Protein AF-A0A815UE91-F1 (afdb_monomer_lite)

Foldseek 3Di:
DVPVVVVVVVVVVVVVVVVVQCVDPVSVVVVVVVVVVVVVVQCVDPVSVVVVVVVVVVVVVVQCVDPVSVVVVVVVVVVVVVVLCVDPVSVVVVVVVVVVVVVVQCVDPVSVVVVVVVVVVVVVVQCVDPVSVVVVVVVVVVVVVCVVVVLLPAQVSLVVVLVVDLLVFDPDDDPPDDDDDDDDDDDDDDDPDDPDPPDPPPPDDPPDPVVVVVVPPDPPDDDPPPDDDDDLQRDPCCLLVVCCVVNVSDDDDDDPPDDDDLVNVLVVQLRDLDCPCQFPVNNVSSVVSVLVVLLVVLVVVLVVVDDPPPDDDPVLVVDPVSVVVVVPPCSVVCSCCVPCPDPNVVVVVVVVVVVCCVPVNDDPDDDDDDDPQLQSLSLQQVLCCSPVVDRDDSVRSNPDDSVSSVVSCNGRVSSVVSSVVSSVVSVVVQCQRCNHPPPPDHDPDDD

Radius of gyration: 45.53 Å; chains: 1; bounding box: 117×67×139 Å

Structure (mmCIF, N/CA/C/O backbone):
data_AF-A0A815UE91-F1
#
_entry.id   AF-A0A815UE91-F1
#
loop_
_atom_site.group_PDB
_atom_site.id
_atom_site.type_symbol
_atom_site.label_atom_id
_atom_site.label_alt_id
_atom_site.label_comp_id
_atom_site.label_asym_id
_atom_site.label_entity_id
_atom_site.label_seq_id
_atom_site.pdbx_PDB_ins_code
_atom_site.Cartn_x
_atom_site.Cartn_y
_atom_site.Cartn_z
_atom_site.occupancy
_atom_site.B_iso_or_equiv
_atom_site.auth_seq_id
_atom_site.auth_comp_id
_atom_site.auth_asym_id
_atom_site.auth_atom_id
_atom_site.pdbx_PDB_model_num
ATOM 1 N N . ARG A 1 1 ? -73.009 -16.233 90.371 1.00 50.38 1 ARG A N 1
ATOM 2 C CA . ARG A 1 1 ? -73.544 -16.529 89.015 1.00 50.38 1 ARG A CA 1
ATOM 3 C C . ARG A 1 1 ? -74.659 -15.567 88.555 1.00 50.38 1 ARG A C 1
ATOM 5 O O . ARG A 1 1 ? -74.608 -15.202 87.396 1.00 50.38 1 ARG A O 1
ATOM 12 N N . ARG A 1 2 ? -75.548 -15.030 89.417 1.00 50.56 2 ARG A N 1
ATOM 13 C CA . ARG A 1 2 ? -76.619 -14.066 89.025 1.00 50.56 2 ARG A CA 1
ATOM 14 C C . ARG A 1 2 ? -76.188 -12.653 88.556 1.00 50.56 2 ARG A C 1
ATOM 16 O O . ARG A 1 2 ? -77.010 -11.933 88.013 1.00 50.56 2 ARG A O 1
ATOM 23 N N . ASN A 1 3 ? -74.929 -12.238 88.747 1.00 56.22 3 ASN A N 1
ATOM 24 C CA . ASN A 1 3 ? -74.485 -10.861 88.444 1.00 56.22 3 ASN A CA 1
ATOM 25 C C . ASN A 1 3 ? -73.978 -10.671 86.992 1.00 56.22 3 ASN A C 1
ATOM 27 O O . ASN A 1 3 ? -73.978 -9.562 86.470 1.00 56.22 3 ASN A O 1
ATOM 31 N N . ASN A 1 4 ? -73.573 -11.754 86.313 1.00 58.38 4 ASN A N 1
ATOM 32 C CA . ASN A 1 4 ? -73.130 -11.680 84.912 1.00 58.38 4 ASN A CA 1
ATOM 33 C C . ASN A 1 4 ? -74.310 -11.718 83.931 1.00 58.38 4 ASN A C 1
ATOM 35 O O . ASN A 1 4 ? -74.261 -11.038 82.911 1.00 58.38 4 ASN A O 1
ATOM 39 N N . GLU A 1 5 ? -75.383 -12.450 84.251 1.00 60.91 5 GLU A N 1
ATOM 40 C CA . GLU A 1 5 ? -76.631 -12.445 83.467 1.00 60.91 5 GLU A CA 1
ATOM 41 C C . GLU A 1 5 ? -77.310 -11.073 83.503 1.00 60.91 5 GLU A C 1
ATOM 43 O O . GLU A 1 5 ? -77.701 -10.556 82.466 1.00 60.91 5 GLU A O 1
ATOM 48 N N . PHE A 1 6 ? -77.348 -10.415 84.665 1.00 66.06 6 PHE A N 1
ATOM 49 C CA . PHE A 1 6 ? -77.904 -9.064 84.765 1.00 66.06 6 PHE A CA 1
ATOM 50 C C . PHE A 1 6 ? -77.100 -8.038 83.949 1.00 66.06 6 PHE A C 1
ATOM 52 O O . PHE A 1 6 ? -77.676 -7.279 83.176 1.00 66.06 6 PHE A O 1
ATOM 59 N N . LYS A 1 7 ? -75.760 -8.061 84.042 1.00 68.94 7 LYS A N 1
ATOM 60 C CA . LYS A 1 7 ? -74.888 -7.180 83.242 1.00 68.94 7 LYS A CA 1
ATOM 61 C C . LYS A 1 7 ? -74.985 -7.442 81.739 1.00 68.94 7 LYS A C 1
ATOM 63 O O . LYS A 1 7 ? -74.899 -6.508 80.949 1.00 68.94 7 LYS A O 1
ATOM 68 N N . THR A 1 8 ? -75.132 -8.700 81.327 1.00 72.69 8 THR A N 1
ATOM 69 C CA . THR A 1 8 ? -75.280 -9.039 79.903 1.00 72.69 8 THR A CA 1
ATOM 70 C C . THR A 1 8 ? -76.636 -8.601 79.362 1.00 72.69 8 THR A C 1
ATOM 72 O O . THR A 1 8 ? -76.688 -8.065 78.257 1.00 72.69 8 THR A O 1
ATOM 75 N N . GLU A 1 9 ? -77.704 -8.725 80.149 1.00 73.69 9 GLU A N 1
ATOM 76 C CA . GLU A 1 9 ? -79.038 -8.258 79.769 1.00 73.69 9 GLU A CA 1
ATOM 77 C C . GLU A 1 9 ? -79.142 -6.720 79.766 1.00 73.69 9 GLU A C 1
ATOM 79 O O . GLU A 1 9 ? -79.732 -6.139 78.856 1.00 73.69 9 GLU A O 1
ATOM 84 N N . GLU A 1 10 ? -78.489 -6.032 80.709 1.00 74.81 10 GLU A N 1
ATOM 85 C CA . GLU A 1 10 ? -78.373 -4.566 80.708 1.00 74.81 10 GLU A CA 1
ATOM 86 C C . GLU A 1 10 ? -77.575 -4.060 79.494 1.00 74.81 10 GLU A C 1
ATOM 88 O O . GLU A 1 10 ? -77.989 -3.112 78.823 1.00 74.81 10 GLU A O 1
ATOM 93 N N . ASN A 1 11 ? -76.468 -4.725 79.150 1.00 76.88 11 ASN A N 1
ATOM 94 C CA . ASN A 1 11 ? -75.682 -4.388 77.963 1.00 76.88 11 ASN A CA 1
ATOM 95 C C . ASN A 1 11 ? -76.465 -4.617 76.663 1.00 76.88 11 ASN A C 1
ATOM 97 O O . ASN A 1 11 ? -76.336 -3.815 75.738 1.00 76.88 11 ASN A O 1
ATOM 101 N N . LYS A 1 12 ? -77.303 -5.663 76.587 1.00 77.75 12 LYS A N 1
ATOM 102 C CA . LYS A 1 12 ? -78.211 -5.872 75.446 1.00 77.75 12 LYS A CA 1
ATOM 103 C C . LYS A 1 12 ? -79.235 -4.747 75.331 1.00 77.75 12 LYS A C 1
ATOM 105 O O . LYS A 1 12 ? -79.364 -4.180 74.252 1.00 77.75 12 LYS A O 1
ATOM 110 N N . ARG A 1 13 ? -79.885 -4.362 76.438 1.00 75.88 13 ARG A N 1
ATOM 111 C CA . ARG A 1 13 ? -80.844 -3.242 76.455 1.00 75.88 13 ARG A CA 1
ATOM 112 C C . ARG A 1 13 ? -80.195 -1.919 76.044 1.00 75.88 13 ARG A C 1
ATOM 114 O O . ARG A 1 13 ? -80.775 -1.176 75.261 1.00 75.88 13 ARG A O 1
ATOM 121 N N . ARG A 1 14 ? -78.967 -1.641 76.501 1.00 75.12 14 ARG A N 1
ATOM 122 C CA . ARG A 1 14 ? -78.193 -0.463 76.058 1.00 75.12 14 ARG A CA 1
ATOM 123 C C . ARG A 1 14 ? -77.819 -0.529 74.577 1.00 75.12 14 ARG A C 1
ATOM 125 O O . ARG A 1 14 ? -77.874 0.486 73.892 1.00 75.12 14 ARG A O 1
ATOM 132 N N . ALA A 1 15 ? -77.455 -1.705 74.066 1.00 74.88 15 ALA A N 1
ATOM 133 C CA . ALA A 1 15 ? -77.156 -1.887 72.649 1.00 74.88 15 ALA A CA 1
ATOM 134 C C . ALA A 1 15 ? -78.402 -1.722 71.759 1.00 74.88 15 ALA A C 1
ATOM 136 O O . ALA A 1 15 ? -78.286 -1.196 70.654 1.00 74.88 15 ALA A O 1
ATOM 137 N N . GLU A 1 16 ? -79.579 -2.144 72.229 1.00 77.44 16 GLU A N 1
ATOM 138 C CA . GLU A 1 16 ? -80.864 -1.925 71.551 1.00 77.44 16 GLU A CA 1
ATOM 139 C C . GLU A 1 16 ? -81.283 -0.452 71.575 1.00 77.44 16 GLU A C 1
ATOM 141 O O . GLU A 1 16 ? -81.640 0.080 70.528 1.00 77.44 16 GLU A O 1
ATOM 146 N N . ALA A 1 17 ? -81.133 0.241 72.708 1.00 74.12 17 ALA A N 1
ATOM 147 C CA . ALA A 1 17 ? -81.372 1.684 72.796 1.00 74.12 17 ALA A CA 1
ATOM 148 C C . ALA A 1 17 ? -80.470 2.476 71.827 1.00 74.12 17 ALA A C 1
ATOM 150 O O . ALA A 1 17 ? -80.961 3.276 71.037 1.00 74.12 17 ALA A O 1
ATOM 151 N N . LEU A 1 18 ? -79.170 2.160 71.781 1.00 75.00 18 LEU A N 1
ATOM 152 C CA . LEU A 1 18 ? -78.222 2.771 70.839 1.00 75.00 18 LEU A CA 1
ATOM 153 C C . LEU A 1 18 ? -78.506 2.432 69.366 1.00 75.00 18 LEU A C 1
ATOM 155 O O . LEU A 1 18 ? -78.066 3.162 68.479 1.00 75.00 18 LEU A O 1
ATOM 159 N N . LYS A 1 19 ? -79.173 1.307 69.071 1.00 76.62 19 LYS A N 1
ATOM 160 C CA . LYS A 1 19 ? -79.629 0.987 67.706 1.00 76.62 19 LYS A CA 1
ATOM 161 C C . LYS A 1 19 ? -80.809 1.862 67.296 1.00 76.62 19 LYS A C 1
ATOM 163 O O . LYS A 1 19 ? -80.873 2.230 66.129 1.00 76.62 19 LYS A O 1
ATOM 168 N N . ILE A 1 20 ? -81.705 2.169 68.233 1.00 75.50 20 ILE A N 1
ATOM 169 C CA . ILE A 1 20 ? -82.848 3.063 68.015 1.00 75.50 20 ILE A CA 1
ATOM 170 C C . ILE A 1 20 ? -82.348 4.502 67.838 1.00 75.50 20 ILE A C 1
ATOM 172 O O . ILE A 1 20 ? -82.712 5.145 66.863 1.00 75.50 20 ILE A O 1
ATOM 176 N N . GLU A 1 21 ? -81.432 4.975 68.689 1.00 71.88 21 GLU A N 1
ATOM 177 C CA . GLU A 1 21 ? -80.836 6.318 68.560 1.00 71.88 21 GLU A CA 1
ATOM 178 C C . GLU A 1 21 ? -80.048 6.497 67.251 1.00 71.88 21 GLU A C 1
ATOM 180 O O . GLU A 1 21 ? -80.088 7.560 66.648 1.00 71.88 21 GLU A O 1
ATOM 185 N N . ARG A 1 22 ? -79.395 5.447 66.731 1.00 74.56 22 ARG A N 1
ATOM 186 C CA . ARG A 1 22 ? -78.711 5.488 65.421 1.00 74.56 22 ARG A CA 1
ATOM 187 C C . ARG A 1 22 ? -79.643 5.544 64.203 1.00 74.56 22 ARG A C 1
ATOM 189 O O . ARG A 1 22 ? -79.131 5.619 63.082 1.00 74.56 22 ARG A O 1
ATOM 196 N N . GLN A 1 23 ? -80.963 5.465 64.395 1.00 75.56 23 GLN A N 1
ATOM 197 C CA . GLN A 1 23 ? -81.938 5.752 63.336 1.00 75.56 23 GLN A CA 1
ATOM 198 C C . GLN A 1 23 ? -82.141 7.257 63.127 1.00 75.56 23 GLN A C 1
ATOM 200 O O . GLN A 1 23 ? -82.616 7.641 62.064 1.00 75.56 23 GLN A O 1
ATOM 205 N N . ASP A 1 24 ? -81.762 8.086 64.102 1.00 80.12 24 ASP A N 1
ATOM 206 C CA . ASP A 1 24 ? -81.728 9.536 63.956 1.00 80.12 24 ASP A CA 1
ATOM 207 C C . ASP A 1 24 ? -80.424 9.982 63.267 1.00 80.12 24 ASP A C 1
ATOM 209 O O . ASP A 1 24 ? -79.310 9.637 63.684 1.00 80.12 24 ASP A O 1
ATOM 213 N N . ASP A 1 25 ? -80.563 10.738 62.179 1.00 77.25 25 ASP A N 1
ATOM 214 C CA . ASP A 1 25 ? -79.438 11.174 61.351 1.00 77.25 25 ASP A CA 1
ATOM 215 C C . ASP A 1 25 ? -78.565 12.215 62.073 1.00 77.25 25 ASP A C 1
ATOM 217 O O . ASP A 1 25 ? -77.336 12.197 61.925 1.00 77.25 25 ASP A O 1
ATOM 221 N N . GLU A 1 26 ? -79.151 13.080 62.911 1.00 78.44 26 GLU A N 1
ATOM 222 C CA . GLU A 1 26 ? -78.387 14.030 63.734 1.00 78.44 26 GLU A CA 1
ATOM 223 C C . GLU A 1 26 ? -77.517 13.289 64.751 1.00 78.44 26 GLU A C 1
ATOM 225 O O . GLU A 1 26 ? -76.302 13.506 64.808 1.00 78.44 26 GLU A O 1
ATOM 230 N N . PHE A 1 27 ? -78.087 12.325 65.474 1.00 79.62 27 PHE A N 1
ATOM 231 C CA . PHE A 1 27 ? -77.320 11.486 66.390 1.00 79.62 27 PHE A CA 1
ATOM 232 C C . PHE A 1 27 ? -76.194 10.711 65.684 1.00 79.62 27 PHE A C 1
ATOM 234 O O . PHE A 1 27 ? -75.058 10.672 66.165 1.00 79.62 27 PHE A O 1
ATOM 241 N N . LYS A 1 28 ? -76.463 10.132 64.508 1.00 79.50 28 LYS A N 1
ATOM 242 C CA . LYS A 1 28 ? -75.468 9.383 63.723 1.00 79.50 28 LYS A CA 1
ATOM 243 C C . LYS A 1 28 ? -74.333 10.272 63.213 1.00 79.50 28 LYS A C 1
ATOM 245 O O . LYS A 1 28 ? -73.171 9.856 63.221 1.00 79.50 28 LYS A O 1
ATOM 250 N N . THR A 1 29 ? -74.638 11.486 62.755 1.00 79.44 29 THR A N 1
ATOM 251 C CA . THR A 1 29 ? -73.608 12.439 62.314 1.00 79.44 29 THR A CA 1
ATOM 252 C C . THR A 1 29 ? -72.742 12.901 63.483 1.00 79.44 29 THR A C 1
ATOM 254 O O . THR A 1 29 ? -71.517 12.939 63.346 1.00 79.44 29 THR A O 1
ATOM 257 N N . GLU A 1 30 ? -73.334 13.154 64.648 1.00 80.69 30 GLU A N 1
ATOM 258 C CA . GLU A 1 30 ? -72.610 13.578 65.846 1.00 80.69 30 GLU A CA 1
ATOM 259 C C . GLU A 1 30 ? -71.768 12.441 66.457 1.00 80.69 30 GLU A C 1
ATOM 261 O O . GLU A 1 30 ? -70.612 12.649 66.837 1.00 80.69 30 GLU A O 1
ATOM 266 N N . GLU A 1 31 ? -72.272 11.201 66.456 1.00 82.75 31 GLU A N 1
ATOM 267 C CA . GLU A 1 31 ? -71.498 10.008 66.824 1.00 82.75 31 GLU A CA 1
ATOM 268 C C . GLU A 1 31 ? -70.294 9.816 65.885 1.00 82.75 31 GLU A C 1
ATOM 270 O O . GLU A 1 31 ? -69.178 9.542 66.338 1.00 82.75 31 GLU A O 1
ATOM 275 N N . ASN A 1 32 ? -70.485 10.012 64.576 1.00 81.19 32 ASN A N 1
ATOM 276 C CA . ASN A 1 32 ? -69.407 9.927 63.593 1.00 81.19 32 ASN A CA 1
ATOM 277 C C . ASN A 1 32 ? -68.354 11.027 63.781 1.00 81.19 32 ASN A C 1
ATOM 279 O O . ASN A 1 32 ? -67.162 10.731 63.670 1.00 81.19 32 ASN A O 1
ATOM 283 N N . LYS A 1 33 ? -68.752 12.265 64.116 1.00 84.38 33 LYS A N 1
ATOM 284 C CA . LYS A 1 33 ? -67.806 13.344 64.455 1.00 84.38 33 LYS A CA 1
ATOM 285 C C . LYS A 1 33 ? -66.979 12.990 65.688 1.00 84.38 33 LYS A C 1
ATOM 287 O O . LYS A 1 33 ? -65.752 13.027 65.615 1.00 84.38 33 LYS A O 1
ATOM 292 N N . ARG A 1 34 ? -67.623 12.547 66.775 1.00 81.44 34 ARG A N 1
ATOM 293 C CA . ARG A 1 34 ? -66.931 12.128 68.009 1.00 81.44 34 ARG A CA 1
ATOM 294 C C . ARG A 1 34 ? -65.963 10.972 67.758 1.00 81.44 34 ARG A C 1
ATOM 296 O O . ARG A 1 34 ? -64.838 10.985 68.254 1.00 81.44 34 ARG A O 1
ATOM 303 N N . ARG A 1 35 ? -66.354 9.987 66.940 1.00 82.00 35 ARG A N 1
ATOM 304 C CA . ARG A 1 35 ? -65.464 8.890 66.519 1.00 82.00 35 ARG A CA 1
ATOM 305 C C . ARG A 1 35 ? -64.292 9.392 65.678 1.00 82.00 35 ARG A C 1
ATOM 307 O O . ARG A 1 35 ? -63.168 8.947 65.895 1.00 82.00 35 ARG A O 1
ATOM 314 N N . ALA A 1 36 ? -64.526 10.313 64.744 1.00 80.75 36 ALA A N 1
ATOM 315 C CA . ALA A 1 36 ? -63.474 10.894 63.915 1.00 80.75 36 ALA A CA 1
ATOM 316 C C . ALA A 1 36 ? -62.465 11.705 64.746 1.00 80.75 36 ALA A C 1
ATOM 318 O O . ALA A 1 36 ? -61.263 11.611 64.502 1.00 80.75 36 ALA A O 1
ATOM 319 N N . GLU A 1 37 ? -62.927 12.455 65.747 1.00 82.56 37 GLU A N 1
ATOM 320 C CA . GLU A 1 37 ? -62.071 13.179 66.695 1.00 82.56 37 GLU A CA 1
ATOM 321 C C . GLU A 1 37 ? -61.271 12.229 67.591 1.00 82.56 37 GLU A C 1
ATOM 323 O O . GLU A 1 37 ? -60.053 12.378 67.698 1.00 82.56 37 GLU A O 1
ATOM 328 N N . ALA A 1 38 ? -61.903 11.187 68.138 1.00 79.44 38 ALA A N 1
ATOM 329 C CA . ALA A 1 38 ? -61.208 10.153 68.905 1.00 79.44 38 ALA A CA 1
ATOM 330 C C . ALA A 1 38 ? -60.117 9.449 68.074 1.00 79.44 38 ALA A C 1
ATOM 332 O O . ALA A 1 38 ? -59.013 9.214 68.562 1.00 79.44 38 ALA A O 1
ATOM 333 N N . LEU A 1 39 ? -60.383 9.173 66.792 1.00 80.44 39 LEU A N 1
ATOM 334 C CA . LEU A 1 39 ? -59.401 8.621 65.852 1.00 80.44 39 LEU A CA 1
ATOM 335 C C . LEU A 1 39 ? -58.256 9.595 65.540 1.00 80.44 39 LEU A C 1
ATOM 337 O O . LEU A 1 39 ? -57.118 9.153 65.380 1.00 80.44 39 LEU A O 1
ATOM 341 N N . LYS A 1 40 ? -58.521 10.905 65.451 1.00 81.62 40 LYS A N 1
ATOM 342 C CA . LYS A 1 40 ? -57.467 11.923 65.288 1.00 81.62 40 LYS A CA 1
ATOM 343 C C . LYS A 1 40 ? -56.537 11.953 66.500 1.00 81.62 40 LYS A C 1
ATOM 345 O O . LYS A 1 40 ? -55.326 11.999 66.308 1.00 81.62 40 LYS A O 1
ATOM 350 N N . ILE A 1 41 ? -57.094 11.875 67.709 1.00 81.00 41 ILE A N 1
ATOM 351 C CA . ILE A 1 41 ? -56.325 11.826 68.960 1.00 81.00 41 ILE A CA 1
ATOM 352 C C . ILE A 1 41 ? -55.514 10.525 69.032 1.00 81.00 41 ILE A C 1
ATOM 354 O O . ILE A 1 41 ? -54.309 10.569 69.251 1.00 81.00 41 ILE A O 1
ATOM 358 N N . ALA A 1 42 ? -56.126 9.373 68.743 1.00 75.94 42 ALA A N 1
ATOM 359 C CA . ALA A 1 42 ? -55.433 8.083 68.757 1.00 75.94 42 ALA A CA 1
ATOM 360 C C . ALA A 1 42 ? -54.267 8.013 67.750 1.00 75.94 42 ALA A C 1
ATOM 362 O O . ALA A 1 42 ? -53.250 7.392 68.030 1.00 75.94 42 ALA A O 1
ATOM 363 N N . ARG A 1 43 ? -54.358 8.690 66.595 1.00 78.38 43 ARG A N 1
ATOM 364 C CA . ARG A 1 43 ? -53.263 8.766 65.603 1.00 78.38 43 ARG A CA 1
ATOM 365 C C . ARG A 1 43 ? -52.068 9.625 66.025 1.00 78.38 43 ARG A C 1
ATOM 367 O O . ARG A 1 43 ? -51.063 9.606 65.312 1.00 78.38 43 ARG A O 1
ATOM 374 N N . GLN A 1 44 ? -52.169 10.382 67.120 1.00 79.88 44 GLN A N 1
ATOM 375 C CA . GLN A 1 44 ? -51.013 11.069 67.703 1.00 79.88 44 GLN A CA 1
ATOM 376 C C . GLN A 1 44 ? -50.071 10.087 68.409 1.00 79.88 44 GLN A C 1
ATOM 378 O O . GLN A 1 44 ? -48.878 10.361 68.502 1.00 79.88 44 GLN A O 1
ATOM 383 N N . ASP A 1 45 ? -50.582 8.933 68.845 1.00 85.25 45 ASP A N 1
ATOM 384 C CA . ASP A 1 45 ? -49.754 7.850 69.356 1.00 85.25 45 ASP A CA 1
ATOM 385 C C . ASP A 1 45 ? -49.074 7.080 68.209 1.00 85.25 45 ASP A C 1
ATOM 387 O O . ASP A 1 45 ? -49.708 6.634 67.243 1.00 85.25 45 ASP A O 1
ATOM 391 N N . ASN A 1 46 ? -47.754 6.921 68.314 1.00 81.00 46 ASN A N 1
ATOM 392 C CA . ASN A 1 46 ? -46.943 6.271 67.288 1.00 81.00 46 ASN A CA 1
ATOM 393 C C . ASN A 1 46 ? -47.245 4.772 67.189 1.00 81.00 46 ASN A C 1
ATOM 395 O O . ASN A 1 46 ? -47.221 4.221 66.084 1.00 81.00 46 ASN A O 1
ATOM 399 N N . GLU A 1 47 ? -47.554 4.106 68.303 1.00 81.06 47 GLU A N 1
ATOM 400 C CA . GLU A 1 47 ? -47.833 2.669 68.317 1.00 81.06 47 GLU A CA 1
ATOM 401 C C . GLU A 1 47 ? -49.169 2.372 67.622 1.00 81.06 47 GLU A C 1
ATOM 403 O O . GLU A 1 47 ? -49.222 1.570 66.679 1.00 81.06 47 GLU A O 1
ATOM 408 N N . PHE A 1 48 ? -50.214 3.136 67.958 1.00 83.06 48 PHE A N 1
ATOM 409 C CA . PHE A 1 48 ? -51.497 3.098 67.261 1.00 83.06 48 PHE A CA 1
ATOM 410 C C . PHE A 1 48 ? -51.365 3.421 65.767 1.00 83.06 48 PHE A C 1
ATOM 412 O O . PHE A 1 48 ? -51.900 2.688 64.932 1.00 83.06 48 PHE A O 1
ATOM 419 N N . LYS A 1 49 ? -50.615 4.469 65.392 1.00 82.44 49 LYS A N 1
ATOM 420 C CA . LYS A 1 49 ? -50.381 4.839 63.983 1.00 82.44 49 LYS A CA 1
ATOM 421 C C . LYS A 1 49 ? -49.696 3.717 63.203 1.00 82.44 49 LYS A C 1
ATOM 423 O O . LYS A 1 49 ? -50.079 3.421 62.070 1.00 82.44 49 LYS A O 1
ATOM 428 N N . THR A 1 50 ? -48.713 3.058 63.809 1.00 81.94 50 THR A N 1
ATOM 429 C CA . THR A 1 50 ? -48.001 1.937 63.181 1.00 81.94 50 THR A CA 1
ATOM 430 C C . THR A 1 50 ? -48.932 0.738 62.988 1.00 81.94 50 THR A C 1
ATOM 432 O O . THR A 1 50 ? -48.905 0.094 61.937 1.00 81.94 50 THR A O 1
ATOM 435 N N . GLN A 1 51 ? -49.804 0.457 63.958 1.00 82.38 51 GLN A N 1
ATOM 436 C CA . GLN A 1 51 ? -50.753 -0.655 63.886 1.00 82.38 51 GLN A CA 1
ATOM 437 C C . GLN A 1 51 ? -51.947 -0.382 62.950 1.00 82.38 51 GLN A C 1
ATOM 439 O O . GLN A 1 51 ? -52.411 -1.310 62.286 1.00 82.38 51 GLN A O 1
ATOM 444 N N . ASP A 1 52 ? -52.432 0.861 62.854 1.00 83.88 52 ASP A N 1
ATOM 445 C CA . ASP A 1 52 ? -53.434 1.299 61.860 1.00 83.88 52 ASP A CA 1
ATOM 446 C C . ASP A 1 52 ? -52.859 1.192 60.439 1.00 83.88 52 ASP A C 1
ATOM 448 O O . ASP A 1 52 ? -53.491 0.624 59.550 1.00 83.88 52 ASP A O 1
ATOM 452 N N . ASN A 1 53 ? -51.609 1.626 60.237 1.00 83.12 53 ASN A N 1
ATOM 453 C CA . ASN A 1 53 ? -50.911 1.481 58.957 1.00 83.12 53 ASN A CA 1
ATOM 454 C C . ASN A 1 53 ? -50.733 0.011 58.551 1.00 83.12 53 ASN A C 1
ATOM 456 O O . ASN A 1 53 ? -50.971 -0.324 57.391 1.00 83.12 53 ASN A O 1
ATOM 460 N N . LYS A 1 54 ? -50.368 -0.877 59.489 1.00 85.94 54 LYS A N 1
ATOM 461 C CA . LYS A 1 54 ? -50.280 -2.327 59.231 1.00 85.94 54 LYS A CA 1
ATOM 462 C C . LYS A 1 54 ? -51.631 -2.909 58.811 1.00 85.94 54 LYS A C 1
ATOM 464 O O . LYS A 1 54 ? -51.705 -3.558 57.773 1.00 85.94 54 LYS A O 1
ATOM 469 N N . ARG A 1 55 ? -52.705 -2.606 59.551 1.00 83.00 55 ARG A N 1
ATOM 470 C CA . ARG A 1 55 ? -54.068 -3.066 59.227 1.00 83.00 55 ARG A CA 1
ATOM 471 C C . ARG A 1 55 ? -54.537 -2.577 57.855 1.00 83.00 55 ARG A C 1
ATOM 473 O O . ARG A 1 55 ? -55.103 -3.349 57.088 1.00 83.00 55 ARG A O 1
ATOM 480 N N . ARG A 1 56 ? -54.262 -1.316 57.511 1.00 82.56 56 ARG A N 1
ATOM 481 C CA . ARG A 1 56 ? -54.572 -0.745 56.187 1.00 82.56 56 ARG A CA 1
ATOM 482 C C . ARG A 1 56 ? -53.769 -1.401 55.067 1.00 82.56 56 ARG A C 1
ATOM 484 O O . ARG A 1 56 ? -54.322 -1.682 54.009 1.00 82.56 56 ARG A O 1
ATOM 491 N N . ALA A 1 57 ? -52.483 -1.663 55.295 1.00 80.19 57 ALA A N 1
ATOM 492 C CA . ALA A 1 57 ? -51.633 -2.347 54.327 1.00 80.19 57 ALA A CA 1
ATOM 493 C C . ALA A 1 57 ? -52.093 -3.794 54.078 1.00 80.19 57 ALA A C 1
ATOM 495 O O . ALA A 1 57 ? -52.081 -4.246 52.934 1.00 80.19 57 ALA A O 1
ATOM 496 N N . GLU A 1 58 ? -52.531 -4.502 55.123 1.00 82.69 58 GLU A N 1
ATOM 497 C CA . GLU A 1 58 ? -53.118 -5.843 55.015 1.00 82.69 58 GLU A CA 1
ATOM 498 C C . GLU A 1 58 ? -54.456 -5.827 54.267 1.00 82.69 58 GLU A C 1
ATOM 500 O O . GLU A 1 58 ? -54.627 -6.618 53.341 1.00 82.69 58 GLU A O 1
ATOM 505 N N . ALA A 1 59 ? -55.355 -4.886 54.575 1.00 80.69 59 ALA A N 1
ATOM 506 C CA . ALA A 1 59 ? -56.614 -4.715 53.844 1.00 80.69 59 ALA A CA 1
ATOM 507 C C . ALA A 1 59 ? -56.374 -4.460 52.343 1.00 80.69 59 ALA A C 1
ATOM 509 O O . ALA A 1 59 ? -56.910 -5.170 51.497 1.00 80.69 59 ALA A O 1
ATOM 510 N N . HIS A 1 60 ? -55.458 -3.548 52.004 1.00 79.06 60 HIS A N 1
ATOM 511 C CA . HIS A 1 60 ? -55.090 -3.269 50.611 1.00 79.06 60 HIS A CA 1
ATOM 512 C C . HIS A 1 60 ? -54.385 -4.465 49.933 1.00 79.06 60 HIS A C 1
ATOM 514 O O . HIS A 1 60 ? -54.387 -4.603 48.705 1.00 79.06 60 HIS A O 1
ATOM 520 N N . LYS A 1 61 ? -53.722 -5.343 50.696 1.00 81.19 61 LYS A N 1
ATOM 521 C CA . LYS A 1 61 ? -53.132 -6.578 50.160 1.00 81.19 61 LYS A CA 1
ATOM 522 C C . LYS A 1 61 ? -54.211 -7.597 49.791 1.00 81.19 61 LYS A C 1
ATOM 524 O O . LYS A 1 61 ? -54.030 -8.291 48.797 1.00 81.19 61 LYS A O 1
ATOM 529 N N . ILE A 1 62 ? -55.301 -7.651 50.555 1.00 81.00 62 ILE A N 1
ATOM 530 C CA . ILE A 1 62 ? -56.476 -8.485 50.270 1.00 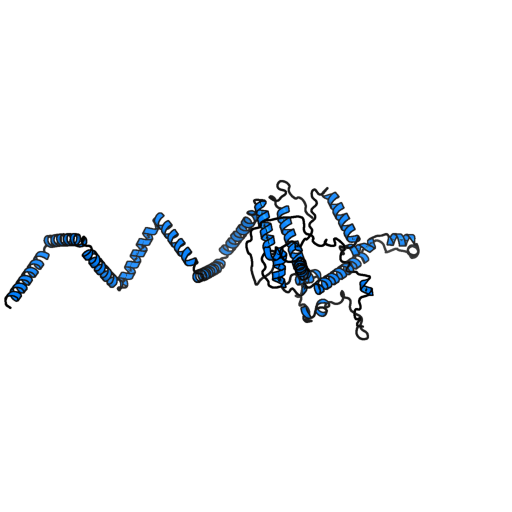81.00 62 ILE A CA 1
ATOM 531 C C . ILE A 1 62 ? -57.226 -7.936 49.048 1.00 81.00 62 ILE A C 1
ATOM 533 O O . ILE A 1 62 ? -57.482 -8.690 48.121 1.00 81.00 62 ILE A O 1
ATOM 537 N N . GLU A 1 63 ? -57.475 -6.625 48.976 1.00 77.06 63 GLU A N 1
ATOM 538 C CA . GLU A 1 63 ? -58.148 -5.995 47.821 1.00 77.06 63 GLU A CA 1
ATOM 539 C C . GLU A 1 63 ? -57.374 -6.189 46.505 1.00 77.06 63 GLU A C 1
ATOM 541 O O . GLU A 1 63 ? -57.968 -6.418 45.460 1.00 77.06 63 GLU A O 1
ATOM 546 N N . ARG A 1 64 ? -56.032 -6.198 46.540 1.00 75.44 64 ARG A N 1
ATOM 547 C CA . ARG A 1 64 ? -55.193 -6.486 45.357 1.00 75.44 64 ARG A CA 1
ATOM 548 C C . ARG A 1 64 ? -55.246 -7.938 44.860 1.00 75.44 64 ARG A C 1
ATOM 550 O O . ARG A 1 64 ? -54.623 -8.220 43.835 1.00 75.44 64 ARG A O 1
ATOM 557 N N . GLN A 1 65 ? -55.904 -8.848 45.580 1.00 78.44 65 GLN A N 1
ATOM 558 C CA . GLN A 1 65 ? -56.163 -10.209 45.093 1.00 78.44 65 GLN A CA 1
ATOM 559 C C . GLN A 1 65 ? -57.338 -10.259 44.112 1.00 78.44 65 GLN A C 1
ATOM 561 O O . GLN A 1 65 ? -57.431 -11.222 43.359 1.00 78.44 65 GLN A O 1
ATOM 566 N N . ASP A 1 66 ? -58.197 -9.238 44.107 1.00 84.44 66 ASP A N 1
ATOM 567 C CA . ASP A 1 66 ? -59.247 -9.077 43.109 1.00 84.44 66 ASP A CA 1
ATOM 568 C C . ASP A 1 66 ? -58.667 -8.476 41.815 1.00 84.44 66 ASP A C 1
ATOM 570 O O . ASP A 1 66 ? -58.012 -7.425 41.819 1.00 84.44 66 ASP A O 1
ATOM 574 N N . ASP A 1 67 ? -58.887 -9.166 40.696 1.00 79.38 67 ASP A N 1
ATOM 575 C CA . ASP A 1 67 ? -58.366 -8.780 39.387 1.00 79.38 67 ASP A CA 1
ATOM 576 C C . ASP A 1 67 ? -59.038 -7.503 38.854 1.00 79.38 67 ASP A C 1
ATOM 578 O O . ASP A 1 67 ? -58.366 -6.678 38.222 1.00 79.38 67 ASP A O 1
ATOM 582 N N . GLU A 1 68 ? -60.325 -7.275 39.151 1.00 81.06 68 GLU A N 1
ATOM 583 C CA . GLU A 1 68 ? -61.014 -6.032 38.775 1.00 81.06 68 GLU A CA 1
ATOM 584 C C . GLU A 1 68 ? -60.383 -4.836 39.490 1.00 81.06 68 GLU A C 1
ATOM 586 O O . GLU A 1 68 ? -59.933 -3.887 38.841 1.00 81.06 68 GLU A O 1
ATOM 591 N N . PHE A 1 69 ? -60.215 -4.926 40.810 1.00 82.88 69 PHE A N 1
ATOM 592 C CA . PHE A 1 69 ? -59.538 -3.892 41.589 1.00 82.88 69 PHE A CA 1
ATOM 593 C C . PHE A 1 69 ? -58.097 -3.644 41.115 1.00 82.88 69 PHE A C 1
ATOM 595 O O . PHE A 1 69 ? -57.661 -2.497 40.997 1.00 82.88 69 PHE A O 1
ATOM 602 N N . LYS A 1 70 ? -57.343 -4.702 40.791 1.00 82.00 70 LYS A N 1
A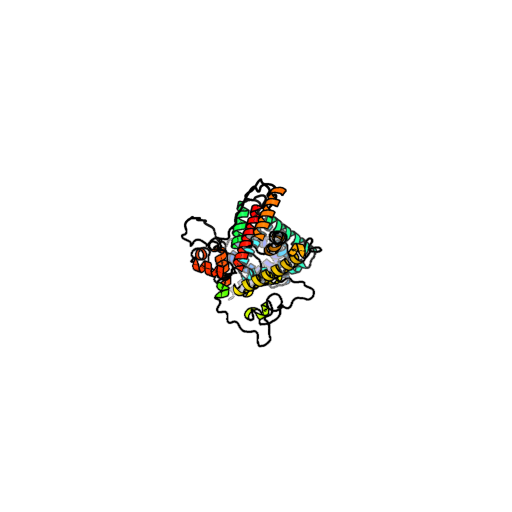TOM 603 C CA . LYS A 1 70 ? -55.960 -4.590 40.302 1.00 82.00 70 LYS A CA 1
ATOM 604 C C . LYS A 1 70 ? -55.873 -3.891 38.945 1.00 82.00 70 LYS A C 1
ATOM 606 O O . LYS A 1 70 ? -54.964 -3.085 38.730 1.00 82.00 70 LYS A O 1
ATOM 611 N N . THR A 1 71 ? -56.778 -4.193 38.016 1.00 81.19 71 THR A N 1
ATOM 612 C CA . THR A 1 71 ? -56.802 -3.524 36.704 1.00 81.19 71 THR A CA 1
ATOM 613 C C . THR A 1 71 ? -57.208 -2.055 36.826 1.00 81.19 71 THR A C 1
ATOM 615 O O . THR A 1 71 ? -56.595 -1.204 36.179 1.00 81.19 71 THR A O 1
ATOM 618 N N . GLU A 1 72 ? -58.163 -1.746 37.700 1.00 83.62 72 GLU A N 1
ATOM 619 C CA . GLU A 1 72 ? -58.622 -0.392 38.011 1.00 83.62 72 GLU A CA 1
ATOM 620 C C . GLU A 1 72 ? -57.522 0.456 38.693 1.00 83.62 72 GLU A C 1
ATOM 622 O O . GLU A 1 72 ? -57.238 1.570 38.250 1.00 83.62 72 GLU A O 1
ATOM 627 N N . ASP A 1 73 ? -56.830 -0.076 39.712 1.00 82.69 73 ASP A N 1
ATOM 628 C CA . ASP A 1 73 ? -55.686 0.580 40.382 1.00 82.69 73 ASP A CA 1
ATOM 629 C C . ASP A 1 73 ? -54.537 0.839 39.394 1.00 82.69 73 ASP A C 1
ATOM 631 O O . ASP A 1 73 ? -53.969 1.933 39.357 1.00 82.69 73 ASP A O 1
ATOM 635 N N . ASN A 1 74 ? -54.237 -0.125 38.517 1.00 82.50 74 ASN A N 1
ATOM 636 C CA . ASN A 1 74 ? -53.231 0.050 37.469 1.00 82.50 74 ASN A CA 1
ATOM 637 C C . ASN A 1 74 ? -53.613 1.154 36.470 1.00 82.50 74 ASN A C 1
ATOM 639 O O . ASN A 1 74 ? -52.745 1.944 36.090 1.00 82.50 74 ASN A O 1
ATOM 643 N N . LYS A 1 75 ? -54.889 1.247 36.065 1.00 85.50 75 LYS A N 1
ATOM 644 C CA . LYS A 1 75 ? -55.381 2.335 35.200 1.00 85.50 75 LYS A CA 1
ATOM 645 C C . LYS A 1 75 ? -55.244 3.692 35.885 1.00 85.50 75 LYS A C 1
ATOM 647 O O . LYS A 1 75 ? -54.645 4.592 35.302 1.00 85.50 75 LYS A O 1
ATOM 652 N N . ARG A 1 76 ? -55.698 3.821 37.138 1.00 84.06 76 ARG A N 1
ATOM 653 C CA . ARG A 1 76 ? -55.592 5.074 37.910 1.00 84.06 76 ARG A CA 1
ATOM 654 C C . ARG A 1 76 ? -54.142 5.522 38.079 1.00 84.06 76 ARG A C 1
ATOM 656 O O . ARG A 1 76 ? -53.840 6.698 37.902 1.00 84.06 76 ARG A O 1
ATOM 663 N N . ARG A 1 77 ? -53.219 4.594 38.355 1.00 82.56 77 ARG A N 1
ATOM 664 C CA . ARG A 1 77 ? -51.779 4.901 38.433 1.00 82.56 77 ARG A CA 1
ATOM 665 C C . ARG A 1 77 ? -51.191 5.314 37.090 1.00 82.56 77 ARG A C 1
ATOM 667 O O . ARG A 1 77 ? -50.386 6.240 37.041 1.00 82.56 77 ARG A O 1
ATOM 674 N N . ALA A 1 78 ? -51.582 4.648 36.005 1.00 79.75 78 ALA A N 1
ATOM 675 C CA . ALA A 1 78 ? -51.133 5.009 34.665 1.00 79.75 78 ALA A CA 1
ATOM 676 C C . ALA A 1 78 ? -51.625 6.408 34.255 1.00 79.75 78 ALA A C 1
ATOM 678 O O . ALA A 1 78 ? -50.863 7.170 33.660 1.00 79.75 78 ALA A O 1
ATOM 679 N N . GLU A 1 79 ? -52.864 6.765 34.602 1.00 82.94 79 GLU A N 1
ATOM 680 C CA . GLU A 1 79 ? -53.431 8.099 34.378 1.00 82.94 79 GLU A CA 1
ATOM 681 C C . GLU A 1 79 ? -52.748 9.169 35.234 1.00 82.94 79 GLU A C 1
ATOM 683 O O . GLU A 1 79 ? -52.339 10.194 34.689 1.00 82.94 79 GLU A O 1
ATOM 688 N N . ALA A 1 80 ? -52.523 8.910 36.526 1.00 81.12 80 ALA A N 1
ATOM 689 C CA . ALA A 1 80 ? -51.777 9.814 37.406 1.00 81.12 80 ALA A CA 1
ATOM 690 C C . ALA A 1 80 ? -50.366 10.100 36.861 1.00 81.12 80 ALA A C 1
ATOM 692 O O . ALA A 1 80 ? -49.987 11.255 36.684 1.00 81.12 80 ALA A O 1
ATOM 693 N N . HIS A 1 81 ? -49.631 9.060 36.455 1.00 79.69 81 HIS A N 1
ATOM 694 C CA . HIS A 1 81 ? -48.305 9.213 35.847 1.00 79.69 81 HIS A CA 1
ATOM 695 C C . HIS A 1 81 ? -48.361 9.940 34.485 1.00 79.69 81 HIS A C 1
ATOM 697 O O . HIS A 1 81 ? -47.389 10.569 34.051 1.00 79.69 81 HIS A O 1
ATOM 703 N N . LYS A 1 82 ? -49.473 9.843 33.748 1.00 81.88 82 LYS A N 1
ATOM 704 C CA . LYS A 1 82 ? -49.660 10.583 32.492 1.00 81.88 82 LYS A CA 1
ATOM 705 C C . LYS A 1 82 ? -49.845 12.079 32.750 1.00 81.88 82 LYS A C 1
ATOM 707 O O . LYS A 1 82 ? -49.314 12.862 31.971 1.00 81.88 82 LYS A O 1
ATOM 712 N N . ILE A 1 83 ? -50.542 12.443 33.827 1.00 81.38 83 ILE A N 1
ATOM 713 C CA . ILE A 1 83 ? -50.715 13.830 34.279 1.00 81.38 83 ILE A CA 1
ATOM 714 C C . ILE A 1 83 ? -49.380 14.393 34.784 1.00 81.38 83 ILE A C 1
ATOM 716 O O . ILE A 1 83 ? -48.972 15.456 34.336 1.00 81.38 83 ILE A O 1
ATOM 720 N N . GLU A 1 84 ? -48.639 13.652 35.614 1.00 78.00 84 GLU A N 1
ATOM 721 C CA . GLU A 1 84 ? -47.317 14.081 36.108 1.00 78.00 84 GLU A CA 1
ATOM 722 C C . GLU A 1 84 ? -46.313 14.325 34.968 1.00 78.00 84 GLU A C 1
ATOM 724 O O . GLU A 1 84 ? -45.546 15.278 35.009 1.00 78.00 84 GLU A O 1
ATOM 729 N N . ARG A 1 85 ? -46.353 13.531 33.887 1.00 76.31 85 ARG A N 1
ATOM 730 C CA . ARG A 1 85 ? -45.497 13.746 32.701 1.00 76.31 85 ARG A CA 1
ATOM 731 C C . ARG A 1 85 ? -45.862 14.963 31.841 1.00 76.31 85 ARG A C 1
ATOM 733 O O . ARG A 1 85 ? -45.141 15.222 30.874 1.00 76.31 85 ARG A O 1
ATOM 740 N N . GLN A 1 86 ? -46.965 15.658 32.128 1.00 80.31 86 GLN A N 1
ATOM 741 C CA . GLN A 1 86 ? -47.274 16.943 31.490 1.00 80.31 86 GLN A CA 1
ATOM 742 C C . GLN A 1 86 ? -46.465 18.092 32.096 1.00 80.31 86 GLN A C 1
ATOM 744 O O . GLN A 1 86 ? -46.293 19.106 31.427 1.00 80.31 86 GLN A O 1
ATOM 749 N N . ASP A 1 87 ? -45.957 17.925 33.317 1.00 85.94 87 ASP A N 1
ATOM 750 C CA . ASP A 1 87 ? -45.025 18.864 33.923 1.00 85.94 87 ASP A CA 1
ATOM 751 C C . ASP A 1 87 ? -43.610 18.662 33.351 1.00 85.94 87 ASP A C 1
ATOM 753 O O . ASP A 1 87 ? -43.056 17.555 33.358 1.00 85.94 87 ASP A O 1
ATOM 757 N N . ASP A 1 88 ? -43.026 19.735 32.818 1.00 80.69 88 ASP A N 1
ATOM 758 C CA . ASP A 1 88 ? -41.719 19.689 32.156 1.00 80.69 88 ASP A CA 1
ATOM 759 C C . ASP A 1 88 ? -40.582 19.428 33.155 1.00 80.69 88 ASP A C 1
ATOM 761 O O . ASP A 1 88 ? -39.604 18.743 32.829 1.00 80.69 88 ASP A O 1
ATOM 765 N N . GLU A 1 89 ? -40.716 19.912 34.391 1.00 82.50 89 GLU A N 1
ATOM 766 C CA . GLU A 1 89 ? -39.724 19.714 35.448 1.00 82.50 89 GLU A CA 1
ATOM 767 C C . GLU A 1 89 ? -39.685 18.237 35.873 1.00 82.50 89 GLU A C 1
ATOM 769 O O . GLU A 1 89 ? -38.629 17.597 35.837 1.00 82.50 89 GLU A O 1
ATOM 774 N N . PHE A 1 90 ? -40.850 17.629 36.106 1.00 84.50 90 PHE A N 1
ATOM 775 C CA . PHE A 1 90 ? -40.964 16.188 36.329 1.00 84.50 90 PHE A CA 1
ATOM 776 C C . PHE A 1 90 ? -40.442 15.357 35.146 1.00 84.50 90 PHE A C 1
ATOM 778 O O . PHE A 1 90 ? -39.710 14.383 35.338 1.00 84.50 90 PHE A O 1
ATOM 785 N N . LYS A 1 91 ? -40.770 15.736 33.904 1.00 83.88 91 LYS A N 1
ATOM 786 C CA . LYS A 1 91 ? -40.329 15.022 32.694 1.00 83.88 91 LYS A CA 1
ATOM 787 C C . LYS A 1 91 ? -38.811 15.056 32.518 1.00 83.88 91 LYS A C 1
ATOM 789 O O . LYS A 1 91 ? -38.215 14.048 32.132 1.00 83.88 91 LYS A O 1
ATOM 794 N N . THR A 1 92 ? -38.175 16.200 32.758 1.00 81.62 92 THR A N 1
ATOM 795 C CA . THR A 1 92 ? -36.711 16.314 32.673 1.00 81.62 92 THR A CA 1
ATOM 796 C C . THR A 1 92 ? -36.028 15.491 33.761 1.00 81.62 92 THR A C 1
ATOM 798 O O . THR A 1 92 ? -35.054 14.795 33.467 1.00 81.62 92 THR A O 1
ATOM 801 N N . GLU A 1 93 ? -36.570 15.484 34.976 1.00 83.94 93 GLU A N 1
ATOM 802 C CA . GLU A 1 93 ? -36.016 14.734 36.100 1.00 83.94 93 GLU A CA 1
ATOM 803 C C . GLU A 1 93 ? -36.216 13.210 35.957 1.00 83.94 93 GLU A C 1
ATOM 805 O O . GLU A 1 93 ? -35.276 12.447 36.181 1.00 83.94 93 GLU A O 1
ATOM 810 N N . ASP A 1 94 ? -37.379 12.740 35.485 1.00 83.50 94 ASP A N 1
ATOM 811 C CA . ASP A 1 94 ? -37.608 11.321 35.145 1.00 83.50 94 ASP A CA 1
ATOM 812 C C . ASP A 1 94 ? -36.659 10.853 34.029 1.00 83.50 94 ASP A C 1
ATOM 814 O O . ASP A 1 94 ? -36.053 9.781 34.118 1.00 83.50 94 ASP A O 1
ATOM 818 N N . ASN A 1 95 ? -36.445 11.688 33.005 1.00 82.25 95 ASN A N 1
ATOM 819 C CA . ASN A 1 95 ? -35.487 11.393 31.940 1.00 82.25 95 ASN A CA 1
ATOM 820 C C . ASN A 1 95 ? -34.047 11.285 32.466 1.00 82.25 95 ASN A C 1
ATOM 822 O O . ASN A 1 95 ? -33.323 10.381 32.039 1.00 82.25 95 ASN A O 1
ATOM 826 N N . LYS A 1 96 ? -33.628 12.153 33.400 1.00 86.69 96 LYS A N 1
ATOM 827 C CA . LYS A 1 96 ? -32.309 12.051 34.050 1.00 86.69 96 LYS A CA 1
ATOM 828 C C . LYS A 1 96 ? -32.178 10.754 34.843 1.00 86.69 96 LYS A C 1
ATOM 830 O O . LYS A 1 96 ? -31.230 10.009 34.602 1.00 86.69 96 LYS A O 1
ATOM 835 N N . ARG A 1 97 ? -33.151 10.430 35.704 1.00 84.88 97 ARG A N 1
ATOM 836 C CA . ARG A 1 97 ? -33.140 9.187 36.499 1.00 84.88 97 ARG A CA 1
ATOM 837 C C . ARG A 1 97 ? -33.081 7.946 35.611 1.00 84.88 97 ARG A C 1
ATOM 839 O O . ARG A 1 97 ? -32.305 7.030 35.872 1.00 84.88 97 ARG A O 1
ATOM 846 N N . ARG A 1 98 ? -33.853 7.920 34.520 1.00 83.88 98 ARG A N 1
ATOM 847 C CA . ARG A 1 98 ? -33.808 6.836 33.523 1.00 83.88 98 ARG A CA 1
ATOM 848 C C . ARG A 1 98 ? -32.456 6.747 32.822 1.00 83.88 98 ARG A C 1
ATOM 850 O O . ARG A 1 98 ? -31.948 5.645 32.617 1.00 83.88 98 ARG A O 1
ATOM 857 N N . ALA A 1 99 ? -31.867 7.883 32.453 1.00 80.00 99 ALA A N 1
ATOM 858 C CA . ALA A 1 99 ? -30.549 7.920 31.831 1.00 80.00 99 ALA A CA 1
ATOM 859 C C . ALA A 1 99 ? -29.451 7.419 32.785 1.00 80.00 99 ALA A C 1
ATOM 861 O O . ALA A 1 99 ? -28.572 6.674 32.356 1.00 80.00 99 ALA A O 1
ATOM 862 N N . GLU A 1 100 ? -29.512 7.778 34.067 1.00 83.38 100 GLU A N 1
ATOM 863 C CA . GLU A 1 100 ? -28.600 7.291 35.109 1.00 83.38 100 GLU A CA 1
ATOM 864 C C . GLU A 1 100 ? -28.768 5.794 35.373 1.00 83.38 100 GLU A C 1
ATOM 866 O O . GLU A 1 100 ? -27.777 5.065 35.371 1.00 83.38 100 GLU A O 1
ATOM 871 N N . ALA A 1 101 ? -30.005 5.302 35.480 1.00 83.31 101 ALA A N 1
ATOM 872 C CA . ALA A 1 101 ? -30.277 3.872 35.611 1.00 83.31 101 ALA A CA 1
ATOM 873 C C . ALA A 1 101 ? -29.715 3.066 34.424 1.00 83.31 101 ALA A C 1
ATOM 875 O O . ALA A 1 101 ? -29.101 2.018 34.617 1.00 83.31 101 ALA A O 1
ATOM 876 N N . LEU A 1 102 ? -29.848 3.581 33.194 1.00 83.50 102 LEU A N 1
ATOM 877 C CA . LEU A 1 102 ? -29.246 2.971 32.002 1.00 83.50 102 LEU A CA 1
ATOM 878 C C . LEU A 1 102 ? -27.713 3.037 32.007 1.00 83.50 102 LEU A C 1
ATOM 880 O O . LEU A 1 102 ? -27.072 2.112 31.514 1.00 83.50 102 LEU A O 1
ATOM 884 N N . LYS A 1 103 ? -27.103 4.105 32.540 1.00 82.94 103 LYS A N 1
ATOM 885 C CA . LYS A 1 103 ? -25.639 4.178 32.700 1.00 82.94 103 LYS A CA 1
ATOM 886 C C . LYS A 1 103 ? -25.136 3.098 33.653 1.00 82.94 103 LYS A C 1
ATOM 888 O O . LYS A 1 103 ? -24.142 2.457 33.334 1.00 82.94 103 LYS A O 1
ATOM 893 N N . ILE A 1 104 ? -25.834 2.883 34.768 1.00 82.19 104 ILE A N 1
ATOM 894 C CA . ILE A 1 104 ? -25.508 1.832 35.741 1.00 82.19 104 ILE A CA 1
ATOM 895 C C . ILE A 1 104 ? -25.681 0.451 35.099 1.00 82.19 104 ILE A C 1
ATOM 897 O O . ILE A 1 104 ? -24.765 -0.361 35.149 1.00 82.19 104 ILE A O 1
ATOM 901 N N . ALA A 1 105 ? -26.799 0.205 34.409 1.00 80.25 105 ALA A N 1
ATOM 902 C CA . ALA A 1 105 ? -27.044 -1.073 33.736 1.00 80.25 105 ALA A CA 1
ATOM 903 C C . ALA A 1 105 ? -25.991 -1.403 32.658 1.00 80.25 105 ALA A C 1
ATOM 905 O O . ALA A 1 105 ? -25.632 -2.559 32.486 1.00 80.25 105 ALA A O 1
ATOM 906 N N . ARG A 1 106 ? -25.440 -0.400 31.958 1.00 81.62 106 ARG A N 1
ATOM 907 C CA . ARG A 1 106 ? -24.373 -0.585 30.952 1.00 81.62 106 ARG A CA 1
ATOM 908 C C . ARG A 1 106 ? -22.992 -0.917 31.524 1.00 81.62 106 ARG A C 1
ATOM 910 O O . ARG A 1 106 ? -22.083 -1.157 30.730 1.00 81.62 106 ARG A O 1
ATOM 917 N N . GLN A 1 107 ? -22.814 -0.883 32.846 1.00 79.44 107 GLN A N 1
ATOM 918 C CA . GLN A 1 107 ? -21.595 -1.389 33.486 1.00 79.44 107 GLN A CA 1
ATOM 919 C C . GLN A 1 107 ? -21.541 -2.920 33.471 1.00 79.44 107 GLN A C 1
ATOM 921 O O . GLN A 1 107 ? -20.454 -3.480 33.553 1.00 79.44 107 GLN A O 1
ATOM 926 N N . ASP A 1 108 ? -22.693 -3.581 33.340 1.00 85.94 108 ASP A N 1
ATOM 927 C CA . ASP A 1 108 ? -22.773 -5.018 33.126 1.00 85.94 108 ASP A CA 1
ATOM 928 C C . ASP A 1 108 ? -22.559 -5.363 31.641 1.00 85.94 108 ASP A C 1
ATOM 930 O O . ASP A 1 108 ? -23.247 -4.853 30.745 1.00 85.94 108 ASP A O 1
ATOM 934 N N . ASP A 1 109 ? -21.588 -6.235 31.373 1.00 80.75 109 ASP A N 1
ATOM 935 C CA . ASP A 1 109 ? -21.209 -6.622 30.013 1.00 80.75 109 ASP A CA 1
ATOM 936 C C . ASP A 1 109 ? -22.312 -7.438 29.321 1.00 80.75 109 ASP A C 1
ATOM 938 O O . ASP A 1 109 ? -22.538 -7.280 28.115 1.00 80.75 109 ASP A O 1
ATOM 942 N N . GLU A 1 110 ? -23.051 -8.266 30.066 1.00 84.75 110 GLU A N 1
ATOM 943 C CA . GLU A 1 110 ? -24.149 -9.065 29.516 1.00 84.75 110 GLU A CA 1
ATOM 944 C C . GLU A 1 110 ? -25.285 -8.153 29.030 1.00 84.75 110 GLU A C 1
ATOM 946 O O . GLU A 1 110 ? -25.690 -8.223 27.864 1.00 84.75 110 GLU A O 1
ATOM 951 N N . PHE A 1 111 ? -25.700 -7.185 29.852 1.00 85.81 111 PHE A N 1
ATOM 952 C CA . PHE A 1 111 ? -26.657 -6.154 29.452 1.00 85.81 111 PHE A CA 1
ATOM 953 C C . PHE A 1 111 ? -26.191 -5.352 28.226 1.00 85.81 111 PHE A C 1
ATOM 955 O O . PHE A 1 111 ? -26.967 -5.127 27.290 1.00 85.81 111 PHE A O 1
ATOM 962 N N . LYS A 1 112 ? -24.917 -4.942 28.186 1.00 83.75 112 LYS A N 1
ATOM 963 C CA . LYS A 1 112 ? -24.345 -4.168 27.072 1.00 83.75 112 LYS A CA 1
ATOM 964 C C . LYS A 1 112 ? -24.336 -4.955 25.761 1.00 83.75 112 LYS A C 1
ATOM 966 O O . LYS A 1 112 ? -24.659 -4.402 24.704 1.00 83.75 112 LYS A O 1
ATOM 971 N N . THR A 1 113 ? -23.967 -6.235 25.799 1.00 79.81 113 THR A N 1
ATOM 972 C CA . THR A 1 113 ? -23.971 -7.087 24.598 1.00 79.81 113 THR A CA 1
ATOM 973 C C . THR A 1 113 ? -25.385 -7.288 24.061 1.00 79.81 113 THR A C 1
ATOM 975 O O . THR A 1 113 ? -25.600 -7.184 22.851 1.00 79.81 113 THR A O 1
ATOM 978 N N . GLU A 1 114 ? -26.362 -7.486 24.941 1.00 83.56 114 GLU A N 1
ATOM 979 C CA . GLU A 1 114 ? -27.756 -7.688 24.558 1.00 83.56 114 GLU A CA 1
ATOM 980 C C . GLU A 1 114 ? -28.420 -6.392 24.050 1.00 83.56 114 GLU A C 1
ATOM 982 O O . GLU A 1 114 ? -29.126 -6.410 23.037 1.00 83.56 114 GLU A O 1
ATOM 987 N N . GLU A 1 115 ? -28.125 -5.234 24.658 1.00 84.06 115 GLU A N 1
ATOM 988 C CA . GLU A 1 115 ? -28.539 -3.915 24.146 1.00 84.06 115 GLU A CA 1
ATOM 989 C C . GLU A 1 115 ? -27.993 -3.679 22.726 1.00 84.06 115 GLU A C 1
ATOM 991 O O . GLU A 1 115 ? -28.722 -3.222 21.838 1.00 84.06 115 GLU A O 1
ATOM 996 N N . ASN A 1 116 ? -26.730 -4.037 22.478 1.00 76.50 116 ASN A N 1
ATOM 997 C CA . ASN A 1 116 ? -26.107 -3.908 21.161 1.00 76.50 116 ASN A CA 1
ATOM 998 C C . ASN A 1 116 ? -26.755 -4.818 20.108 1.00 76.50 116 ASN A C 1
ATOM 1000 O O . ASN A 1 116 ? -26.977 -4.365 18.981 1.00 76.50 116 ASN A O 1
ATOM 1004 N N . LYS A 1 117 ? -27.107 -6.065 20.457 1.00 85.44 117 LYS A N 1
ATOM 1005 C CA . LYS A 1 117 ? -27.843 -6.968 19.552 1.00 85.44 117 LYS A CA 1
ATOM 1006 C C . LYS A 1 117 ? -29.197 -6.381 19.163 1.00 85.44 117 LYS A C 1
ATOM 1008 O O . LYS A 1 117 ? -29.481 -6.263 17.971 1.00 85.44 117 LYS A O 1
ATOM 1013 N N . ARG A 1 118 ? -29.983 -5.917 20.142 1.00 85.25 118 ARG A N 1
ATOM 1014 C CA . ARG A 1 118 ? -31.297 -5.290 19.898 1.00 85.25 118 ARG A CA 1
ATOM 1015 C C . ARG A 1 118 ? -31.189 -4.058 19.001 1.00 85.25 118 ARG A C 1
ATOM 1017 O O . ARG A 1 118 ? -31.978 -3.895 18.073 1.00 85.25 118 ARG A O 1
ATOM 1024 N N . ARG A 1 119 ? -30.184 -3.203 19.225 1.00 81.81 119 ARG A N 1
ATOM 1025 C CA . ARG A 1 119 ? -29.917 -2.038 18.360 1.00 81.81 119 ARG A CA 1
ATOM 1026 C C . ARG A 1 119 ? -29.546 -2.447 16.935 1.00 81.81 119 ARG A C 1
ATOM 1028 O O . ARG A 1 119 ? -30.017 -1.827 15.984 1.00 81.81 119 ARG A O 1
ATOM 1035 N N . ALA A 1 120 ? -28.716 -3.476 16.775 1.00 76.31 120 ALA A N 1
ATOM 1036 C CA . ALA A 1 120 ? -28.322 -3.975 15.462 1.00 76.31 120 ALA A CA 1
ATOM 1037 C C . ALA A 1 120 ? -29.516 -4.559 14.688 1.00 76.31 120 ALA A C 1
ATOM 1039 O O . ALA A 1 120 ? -29.633 -4.331 13.484 1.00 76.31 120 ALA A O 1
ATOM 1040 N N . GLU A 1 121 ? -30.415 -5.275 15.362 1.00 83.06 121 GLU A N 1
ATOM 1041 C CA . GLU A 1 121 ? -31.657 -5.785 14.771 1.00 83.06 121 GLU A CA 1
ATOM 1042 C C . GLU A 1 121 ? -32.619 -4.660 14.382 1.00 83.06 121 GLU A C 1
ATOM 1044 O O . GLU A 1 121 ? -33.100 -4.643 13.250 1.00 83.06 121 GLU A O 1
ATOM 1049 N N . ALA A 1 122 ? -32.819 -3.666 15.251 1.00 82.25 122 ALA A N 1
ATOM 1050 C CA . ALA A 1 122 ? -33.629 -2.491 14.933 1.00 82.25 122 ALA A CA 1
ATOM 1051 C C . ALA A 1 122 ? -33.096 -1.738 13.699 1.00 82.25 122 ALA A C 1
ATOM 1053 O O . ALA A 1 122 ? -33.868 -1.363 12.819 1.00 82.25 122 ALA A O 1
ATOM 1054 N N . LEU A 1 123 ? -31.772 -1.581 13.579 1.00 80.88 123 LEU A N 1
ATOM 1055 C CA . LEU A 1 123 ? -31.138 -0.982 12.398 1.00 80.88 123 LEU A CA 1
ATOM 1056 C C . LEU A 1 123 ? -31.300 -1.836 11.135 1.00 80.88 123 LEU A C 1
ATOM 1058 O O . LEU A 1 123 ? -31.445 -1.284 10.047 1.00 80.88 123 LEU A O 1
ATOM 1062 N N . LYS A 1 124 ? -31.280 -3.172 11.242 1.00 82.88 124 LYS A N 1
ATOM 1063 C CA . LYS A 1 124 ? -31.555 -4.057 10.094 1.00 82.88 124 LYS A CA 1
ATOM 1064 C C . LYS A 1 124 ? -32.977 -3.871 9.576 1.00 82.88 124 LYS A C 1
ATOM 1066 O O . LYS A 1 124 ? -33.157 -3.844 8.364 1.00 82.88 124 LYS A O 1
ATOM 1071 N N . ILE A 1 125 ? -33.947 -3.735 10.479 1.00 83.62 125 ILE A N 1
ATOM 1072 C CA . ILE A 1 125 ? -35.348 -3.477 10.131 1.00 83.62 125 ILE A CA 1
ATOM 1073 C C . ILE A 1 125 ? -35.475 -2.090 9.491 1.00 83.62 125 ILE A C 1
ATOM 1075 O O . ILE A 1 125 ? -36.026 -1.976 8.405 1.00 83.62 125 ILE A O 1
ATOM 1079 N N . ALA A 1 126 ? -34.884 -1.054 10.094 1.00 80.94 126 ALA A N 1
ATOM 1080 C CA . ALA A 1 126 ? -34.929 0.307 9.555 1.00 80.94 126 ALA A CA 1
ATOM 1081 C C . ALA A 1 126 ? -34.298 0.426 8.152 1.00 80.94 126 ALA A C 1
ATOM 1083 O O . ALA A 1 126 ? -34.802 1.154 7.311 1.00 80.94 126 ALA A O 1
ATOM 1084 N N . ARG A 1 127 ? -33.237 -0.338 7.850 1.00 82.00 127 ARG A N 1
ATOM 1085 C CA . ARG A 1 127 ? -32.592 -0.369 6.519 1.00 82.00 127 ARG A CA 1
ATOM 1086 C C . ARG A 1 127 ? -33.402 -1.068 5.420 1.00 82.00 127 ARG A C 1
ATOM 1088 O O . ARG A 1 127 ? -32.922 -1.118 4.285 1.00 82.00 127 ARG A O 1
ATOM 1095 N N . GLN A 1 128 ? -34.559 -1.650 5.744 1.00 82.56 128 GLN A N 1
ATOM 1096 C CA . GLN A 1 128 ? -35.508 -2.139 4.738 1.00 82.56 128 GLN A CA 1
ATOM 1097 C C . GLN A 1 128 ? -36.264 -0.991 4.065 1.00 82.56 128 GLN A C 1
ATOM 1099 O O . GLN A 1 128 ? -36.720 -1.161 2.941 1.00 82.56 128 GLN A O 1
ATOM 1104 N N . ASP A 1 129 ? -36.365 0.158 4.735 1.00 89.31 129 ASP A N 1
ATOM 1105 C CA . ASP A 1 129 ? -36.882 1.389 4.156 1.00 89.31 129 ASP A CA 1
ATOM 1106 C C . ASP A 1 129 ? -35.782 2.098 3.343 1.00 89.31 129 ASP A C 1
ATOM 1108 O O . ASP A 1 129 ? -34.672 2.355 3.830 1.00 89.31 129 ASP A O 1
ATOM 1112 N N . ASP A 1 130 ? -36.083 2.385 2.078 1.00 82.56 130 ASP A N 1
ATOM 1113 C CA . ASP A 1 130 ? -35.140 2.989 1.139 1.00 82.56 130 ASP A CA 1
ATOM 1114 C C . ASP A 1 130 ? -34.818 4.445 1.509 1.00 82.56 130 ASP A C 1
ATOM 1116 O O . ASP A 1 130 ? -33.662 4.864 1.369 1.00 82.56 130 ASP A O 1
ATOM 1120 N N . GLU A 1 131 ? -35.785 5.186 2.061 1.00 88.38 131 GLU A N 1
ATOM 1121 C CA . GLU A 1 131 ? -35.601 6.581 2.480 1.00 88.38 131 GLU A CA 1
ATOM 1122 C C . GLU A 1 131 ? -34.625 6.663 3.666 1.00 88.38 131 GLU A C 1
ATOM 1124 O O . GLU A 1 131 ? -33.629 7.397 3.625 1.00 88.38 131 GLU A O 1
ATOM 1129 N N . PHE A 1 132 ? -34.806 5.797 4.670 1.00 85.81 132 PHE A N 1
ATOM 1130 C CA . PHE A 1 132 ? -33.870 5.650 5.787 1.00 85.81 132 PHE A CA 1
ATOM 1131 C C . PHE A 1 132 ? -32.448 5.295 5.320 1.00 85.81 132 PHE A C 1
ATOM 1133 O O . PHE A 1 132 ? -31.460 5.832 5.829 1.00 85.81 132 PHE A O 1
ATOM 1140 N N . LYS A 1 133 ? -32.316 4.400 4.334 1.00 82.69 133 LYS A N 1
ATOM 1141 C CA . LYS A 1 133 ? -31.020 3.941 3.810 1.00 82.69 133 LYS A CA 1
ATOM 1142 C C . LYS A 1 133 ? -30.269 5.025 3.035 1.00 82.69 133 LYS A C 1
ATOM 1144 O O . LYS A 1 133 ? -29.030 5.036 3.027 1.00 82.69 133 LYS A O 1
ATOM 1149 N N . GLU A 1 134 ? -30.978 5.898 2.330 1.00 80.12 134 GLU A N 1
ATOM 1150 C CA . GLU A 1 134 ? -30.384 7.032 1.622 1.00 80.12 134 GLU A CA 1
ATOM 1151 C C . GLU A 1 134 ? -29.995 8.151 2.595 1.00 80.12 134 GLU A C 1
ATOM 1153 O O . GLU A 1 134 ? -28.880 8.682 2.525 1.00 80.12 134 GLU A O 1
ATOM 1158 N N . GLU A 1 135 ? -30.832 8.418 3.597 1.00 83.88 135 GLU A N 1
ATOM 1159 C CA . GLU A 1 135 ? -30.532 9.396 4.636 1.00 83.88 135 GLU A CA 1
ATOM 1160 C C . GLU A 1 135 ? -29.369 8.955 5.547 1.00 83.88 135 GLU A C 1
ATOM 1162 O O . GLU A 1 135 ? -28.493 9.765 5.863 1.00 83.88 135 GLU A O 1
ATOM 1167 N N . GLU A 1 136 ? -29.288 7.668 5.912 1.00 79.81 136 GLU A N 1
ATOM 1168 C CA . GLU A 1 136 ? -28.147 7.079 6.629 1.00 79.81 136 GLU A CA 1
ATOM 1169 C C . GLU A 1 136 ? -26.854 7.227 5.810 1.00 79.81 136 GLU A C 1
ATOM 1171 O O . GLU A 1 136 ? -25.816 7.613 6.354 1.00 79.81 136 GLU A O 1
ATOM 1176 N N . ARG A 1 137 ? -26.906 6.992 4.489 1.00 75.81 137 ARG A N 1
ATOM 1177 C CA . ARG A 1 137 ? -25.763 7.220 3.589 1.00 75.81 137 ARG A CA 1
ATOM 1178 C C . ARG A 1 137 ? -25.343 8.685 3.567 1.00 75.81 137 ARG A C 1
ATOM 1180 O O . ARG A 1 137 ? -24.149 8.958 3.687 1.00 75.81 137 ARG A O 1
ATOM 1187 N N . ARG A 1 138 ? -26.292 9.618 3.475 1.00 77.62 138 ARG A N 1
ATOM 1188 C CA . ARG A 1 138 ? -26.014 11.060 3.497 1.00 77.62 138 ARG A CA 1
ATOM 1189 C C . ARG A 1 138 ? -25.414 11.503 4.833 1.00 77.62 138 ARG A C 1
ATOM 1191 O O . ARG A 1 138 ? -24.402 12.197 4.834 1.00 77.62 138 ARG A O 1
ATOM 1198 N N . ARG A 1 139 ? -25.972 11.054 5.965 1.00 77.31 139 ARG A N 1
ATOM 1199 C CA . ARG A 1 139 ? -25.436 11.319 7.315 1.00 77.31 139 ARG A CA 1
ATOM 1200 C C . ARG A 1 139 ? -24.034 10.747 7.494 1.00 77.31 139 ARG A C 1
ATOM 1202 O O . ARG A 1 139 ? -23.168 11.440 8.016 1.00 77.31 139 ARG A O 1
ATOM 1209 N N . ASN A 1 140 ? -23.786 9.523 7.034 1.00 69.25 140 ASN A N 1
ATOM 1210 C CA . ASN A 1 140 ? -22.458 8.916 7.094 1.00 69.25 140 ASN A CA 1
ATOM 1211 C C . ASN A 1 140 ? -21.457 9.645 6.192 1.00 69.25 140 ASN A C 1
ATOM 1213 O O . ASN A 1 140 ? -20.339 9.902 6.625 1.00 69.25 140 ASN A O 1
ATOM 1217 N N . ALA A 1 141 ? -21.851 10.036 4.978 1.00 67.56 141 ALA A N 1
ATOM 1218 C CA . ALA A 1 141 ? -21.008 10.825 4.084 1.00 67.56 141 ALA A CA 1
ATOM 1219 C C . ALA A 1 141 ? -20.666 12.195 4.689 1.00 67.56 141 ALA A C 1
ATOM 1221 O O . ALA A 1 141 ? -19.500 12.575 4.700 1.00 67.56 141 ALA A O 1
ATOM 1222 N N . LEU A 1 142 ? -21.653 12.890 5.265 1.00 70.00 142 LEU A N 1
ATOM 1223 C CA . LEU A 1 142 ? -21.465 14.174 5.943 1.00 70.00 142 LEU A CA 1
ATOM 1224 C C . LEU A 1 142 ? -20.601 14.035 7.202 1.00 70.00 142 LEU A C 1
ATOM 1226 O O . LEU A 1 142 ? -19.712 14.843 7.432 1.00 70.00 142 LEU A O 1
ATOM 1230 N N . ARG A 1 143 ? -20.797 12.978 7.997 1.00 68.44 143 ARG A N 1
ATOM 1231 C CA . ARG A 1 143 ? -19.945 12.671 9.153 1.00 68.44 143 ARG A CA 1
ATOM 1232 C C . ARG A 1 143 ? -18.502 12.413 8.724 1.00 68.44 143 ARG A C 1
ATOM 1234 O O . ARG A 1 143 ? -17.590 12.919 9.365 1.00 68.44 143 ARG A O 1
ATOM 1241 N N . MET A 1 144 ? -18.291 11.652 7.650 1.00 61.09 144 MET A N 1
ATOM 1242 C CA . MET A 1 144 ? -16.957 11.396 7.096 1.00 61.09 144 MET A CA 1
ATOM 1243 C C . MET A 1 144 ? -16.333 12.664 6.503 1.00 61.09 144 MET A C 1
ATOM 1245 O O . MET A 1 144 ? -15.126 12.840 6.617 1.00 61.09 144 MET A O 1
ATOM 1249 N N . HIS A 1 145 ? -17.130 13.551 5.904 1.00 61.91 145 HIS A N 1
ATOM 1250 C CA . HIS A 1 145 ? -16.694 14.861 5.416 1.00 61.91 145 HIS A CA 1
ATOM 1251 C C . HIS A 1 145 ? -16.265 15.766 6.577 1.00 61.91 145 HIS A C 1
ATOM 1253 O O . HIS A 1 145 ? -15.115 16.178 6.638 1.00 61.91 145 HIS A O 1
ATOM 1259 N N . ASN A 1 146 ? -17.126 15.956 7.576 1.00 60.22 146 ASN A N 1
ATOM 1260 C CA . ASN A 1 146 ? -16.827 16.775 8.753 1.00 60.22 146 ASN A CA 1
ATOM 1261 C C . ASN A 1 146 ? -15.647 16.211 9.561 1.00 60.22 146 ASN A C 1
ATOM 1263 O O . ASN A 1 146 ? -14.796 16.955 10.035 1.00 60.22 146 ASN A O 1
ATOM 1267 N N . SER A 1 147 ? -15.545 14.884 9.677 1.00 56.28 147 SER A N 1
ATOM 1268 C CA . SER A 1 147 ? -14.383 14.232 10.291 1.00 56.28 147 SER A CA 1
ATOM 1269 C C . SER A 1 147 ? -13.098 14.449 9.488 1.00 56.28 147 SER A C 1
ATOM 1271 O O . SER A 1 147 ? -12.026 14.480 10.084 1.00 56.28 147 SER A O 1
ATOM 1273 N N . ARG A 1 148 ? -13.187 14.576 8.156 1.00 58.50 148 ARG A N 1
ATOM 1274 C CA . ARG A 1 148 ? -12.051 14.882 7.273 1.00 58.50 148 ARG A CA 1
ATOM 1275 C C . ARG A 1 148 ? -11.635 16.348 7.320 1.00 58.50 148 ARG A C 1
ATOM 1277 O O . ARG A 1 148 ? -10.460 16.633 7.109 1.00 58.50 148 ARG A O 1
ATOM 1284 N N . ASP A 1 149 ? -12.574 17.244 7.589 1.00 56.25 149 ASP A N 1
ATOM 1285 C CA . ASP A 1 149 ? -12.321 18.683 7.640 1.00 56.25 149 ASP A CA 1
ATOM 1286 C C . ASP A 1 149 ? -11.809 19.132 9.007 1.00 56.25 149 ASP A C 1
ATOM 1288 O O . ASP A 1 149 ? -10.945 20.001 9.078 1.00 56.25 149 ASP A O 1
ATOM 1292 N N . ASN A 1 150 ? -12.262 18.499 10.094 1.00 57.12 150 ASN A N 1
ATOM 1293 C CA . ASN A 1 150 ? -11.894 18.906 11.451 1.00 57.12 150 ASN A CA 1
ATOM 1294 C C . ASN A 1 150 ? -10.378 18.869 11.710 1.00 57.12 150 ASN A C 1
ATOM 1296 O O . ASN A 1 150 ? -9.861 19.793 12.333 1.00 57.12 150 ASN A O 1
ATOM 1300 N N . TYR A 1 151 ? -9.642 17.870 11.207 1.00 60.41 151 TYR A N 1
ATOM 1301 C CA . TYR A 1 151 ? -8.181 17.832 11.376 1.00 60.41 151 TYR A CA 1
ATOM 1302 C C . TYR A 1 151 ? -7.434 18.746 10.393 1.00 60.41 151 TYR A C 1
ATOM 1304 O O . TYR A 1 151 ? -6.270 19.043 10.623 1.00 60.41 151 TYR A O 1
ATOM 1312 N N . LYS A 1 152 ? -8.088 19.218 9.322 1.00 61.59 152 LYS A N 1
ATOM 1313 C CA . LYS A 1 152 ? -7.549 20.196 8.360 1.00 61.59 152 LYS A CA 1
ATOM 1314 C C . LYS A 1 152 ? -7.864 21.640 8.760 1.00 61.59 152 LYS A C 1
ATOM 1316 O O . LYS A 1 152 ? -7.802 22.540 7.931 1.00 61.59 152 LYS A O 1
ATOM 1321 N N . SER A 1 153 ? -8.237 21.883 10.009 1.00 64.94 153 SER A N 1
ATOM 1322 C CA . SER A 1 153 ? -8.480 23.239 10.509 1.00 64.94 153 SER A CA 1
ATOM 1323 C C . SER A 1 153 ? -7.208 23.906 11.044 1.00 64.94 153 SER A C 1
ATOM 1325 O O . SER A 1 153 ? -7.093 25.125 10.985 1.00 64.94 153 SER A O 1
ATOM 1327 N N . SER A 1 154 ? -6.238 23.116 11.519 1.00 72.88 154 SER A N 1
ATOM 1328 C CA . SER A 1 154 ? -4.971 23.590 12.087 1.00 72.88 154 SER A CA 1
ATOM 1329 C C . SER A 1 154 ? -3.821 22.657 11.707 1.00 72.88 154 SER A C 1
ATOM 1331 O O . SER A 1 154 ? -4.008 21.440 11.626 1.00 72.88 154 SER A O 1
ATOM 1333 N N . PHE A 1 155 ? -2.627 23.221 11.512 1.00 76.75 155 PHE A N 1
ATOM 1334 C CA . PHE A 1 155 ? -1.409 22.463 11.228 1.00 76.75 155 PHE A CA 1
ATOM 1335 C C . PHE A 1 155 ? -1.103 21.430 12.325 1.00 76.75 155 PHE A C 1
ATOM 1337 O O . PHE A 1 155 ? -0.824 20.276 12.005 1.00 76.75 155 PHE A O 1
ATOM 1344 N N . ASP A 1 156 ? -1.270 21.790 13.602 1.00 78.81 156 ASP A N 1
ATOM 1345 C CA . ASP A 1 156 ? -1.047 20.877 14.737 1.00 78.81 156 ASP A CA 1
ATOM 1346 C C . ASP A 1 156 ? -2.010 19.681 14.720 1.00 78.81 156 ASP A C 1
ATOM 1348 O O . ASP A 1 156 ? -1.626 18.545 15.007 1.00 78.81 156 ASP A O 1
ATOM 1352 N N . GLY A 1 157 ? -3.260 19.914 14.305 1.00 75.62 157 GLY A N 1
ATOM 1353 C CA . GLY A 1 157 ? -4.252 18.853 14.120 1.00 75.62 157 GLY A CA 1
ATOM 1354 C C . GLY A 1 157 ? -3.880 17.899 12.983 1.00 75.62 157 GLY A C 1
ATOM 1355 O O . GLY A 1 157 ? -4.090 16.689 13.087 1.00 75.62 157 GLY A O 1
ATOM 1356 N N . MET A 1 158 ? -3.271 18.412 11.912 1.00 75.69 158 MET A N 1
ATOM 1357 C CA . MET A 1 158 ? -2.770 17.583 10.815 1.00 75.69 158 MET A CA 1
ATOM 1358 C C . MET A 1 158 ? -1.508 16.813 11.180 1.00 75.69 158 MET A C 1
ATOM 1360 O O . MET A 1 158 ? -1.396 15.651 10.790 1.00 75.69 158 MET A O 1
ATOM 1364 N N . LYS A 1 159 ? -0.588 17.432 11.926 1.00 80.50 159 LYS A N 1
ATOM 1365 C CA . LYS A 1 159 ? 0.610 16.773 12.453 1.00 80.50 159 LYS A CA 1
ATOM 1366 C C . LYS A 1 159 ? 0.218 15.593 13.347 1.00 80.50 159 LYS A C 1
ATOM 1368 O O . LYS A 1 159 ? 0.616 14.468 13.064 1.00 80.50 159 LYS A O 1
ATOM 1373 N N . SER A 1 160 ? -0.680 15.828 14.303 1.00 82.56 160 SER A N 1
ATOM 1374 C CA . SER A 1 160 ? -1.194 14.783 15.200 1.00 82.56 160 SER A CA 1
ATOM 1375 C C . SER A 1 160 ? -1.887 13.649 14.429 1.00 82.56 160 SER A C 1
ATOM 1377 O O . SER A 1 160 ? -1.698 12.468 14.710 1.00 82.56 160 SER A O 1
ATOM 1379 N N . ASN A 1 161 ? -2.671 13.981 13.395 1.00 80.19 161 ASN A N 1
ATOM 1380 C CA . ASN A 1 161 ? -3.306 12.982 12.531 1.00 80.19 161 ASN A CA 1
ATOM 1381 C C . ASN A 1 161 ? -2.287 12.190 11.693 1.00 80.19 161 ASN A C 1
ATOM 1383 O O . ASN A 1 161 ? -2.486 11.009 11.427 1.00 80.19 161 ASN A O 1
ATOM 1387 N N . TYR A 1 162 ? -1.202 12.822 11.250 1.00 80.88 162 TYR A N 1
ATOM 1388 C CA . TYR A 1 162 ? -0.120 12.139 10.547 1.00 80.88 162 TYR A CA 1
ATOM 1389 C C . TYR A 1 162 ? 0.604 11.150 11.456 1.00 80.88 162 TYR A C 1
ATOM 1391 O O . TYR A 1 162 ? 0.767 9.998 11.060 1.00 80.88 162 TYR A O 1
ATOM 1399 N N . GLU A 1 163 ? 0.966 11.563 12.669 1.00 81.81 163 GLU A N 1
ATOM 1400 C CA . GLU A 1 163 ? 1.580 10.699 13.686 1.00 81.81 163 GLU A CA 1
ATOM 1401 C C . GLU A 1 163 ? 0.660 9.524 14.039 1.00 81.81 163 GLU A C 1
ATOM 1403 O O . GLU A 1 163 ? 1.082 8.369 14.001 1.00 81.81 163 GLU A O 1
ATOM 1408 N N . SER A 1 164 ? -0.634 9.787 14.235 1.00 81.06 164 SER A N 1
ATOM 1409 C CA . SER A 1 164 ? -1.643 8.742 14.435 1.00 81.06 164 SER A CA 1
ATOM 1410 C C . SER A 1 164 ? -1.723 7.770 13.249 1.00 81.06 164 SER A C 1
ATOM 1412 O O . SER A 1 164 ? -1.657 6.559 13.444 1.00 81.06 164 SER A O 1
ATOM 1414 N N . LYS A 1 165 ? -1.770 8.260 12.003 1.00 75.38 165 LYS A N 1
ATOM 1415 C CA . LYS A 1 165 ? -1.776 7.396 10.809 1.00 75.38 165 LYS A CA 1
ATOM 1416 C C . LYS A 1 165 ? -0.498 6.571 10.672 1.00 75.38 165 LYS A C 1
ATOM 1418 O O . LYS A 1 165 ? -0.556 5.440 10.196 1.00 75.38 165 LYS A O 1
ATOM 1423 N N . ILE A 1 166 ? 0.660 7.125 11.026 1.00 80.19 166 ILE A N 1
ATOM 1424 C CA . ILE A 1 166 ? 1.927 6.383 11.034 1.00 80.19 166 ILE A CA 1
ATOM 1425 C C . ILE A 1 166 ? 1.830 5.222 12.023 1.00 80.19 166 ILE A C 1
ATOM 1427 O O . ILE A 1 166 ? 2.101 4.088 11.627 1.00 80.19 166 ILE A O 1
ATOM 1431 N N . LYS A 1 167 ? 1.360 5.500 13.246 1.00 74.88 167 LYS A N 1
ATOM 1432 C CA . LYS A 1 167 ? 1.152 4.510 14.311 1.00 74.88 167 LYS A CA 1
ATOM 1433 C C . LYS A 1 167 ? 0.148 3.420 13.912 1.00 74.88 167 LYS A C 1
ATOM 1435 O O . LYS A 1 167 ? 0.408 2.241 14.127 1.00 74.88 167 LYS A O 1
ATOM 1440 N N . GLU A 1 168 ? -0.964 3.782 13.269 1.00 66.94 168 GLU A N 1
ATOM 1441 C CA . GLU A 1 168 ? -1.957 2.823 12.747 1.00 66.94 168 GLU A CA 1
ATOM 1442 C C . GLU A 1 168 ? -1.417 1.955 11.589 1.00 66.94 168 GLU A C 1
ATOM 1444 O O . GLU A 1 168 ? -1.940 0.871 11.310 1.00 66.94 168 GLU A O 1
ATOM 1449 N N . GLY A 1 169 ? -0.367 2.421 10.904 1.00 60.91 169 GLY A N 1
ATOM 1450 C CA . GLY A 1 169 ? 0.206 1.779 9.728 1.00 60.91 169 GLY A CA 1
ATOM 1451 C C . GLY A 1 169 ? -0.739 1.772 8.512 1.00 60.91 169 GLY A C 1
ATOM 1452 O O . GLY A 1 169 ? -1.846 2.309 8.532 1.00 60.91 169 GLY A O 1
ATOM 1453 N N . PRO A 1 170 ? -0.326 1.177 7.377 1.00 57.22 170 PRO A N 1
ATOM 1454 C CA . PRO A 1 170 ? -1.166 1.109 6.182 1.00 57.22 170 PRO A CA 1
ATOM 1455 C C . PRO A 1 170 ? -2.424 0.241 6.398 1.00 57.22 170 PRO A C 1
ATOM 1457 O O . PRO A 1 170 ? -2.370 -0.986 6.308 1.00 57.22 170 PRO A O 1
ATOM 1460 N N . THR A 1 171 ? -3.585 0.884 6.558 1.00 49.62 171 THR A N 1
ATOM 1461 C CA . THR A 1 171 ? -4.913 0.314 6.899 1.00 49.62 171 THR A CA 1
ATOM 1462 C C . THR A 1 171 ? -5.596 -0.581 5.834 1.00 49.62 171 THR A C 1
ATOM 1464 O O . THR A 1 171 ? -6.804 -0.816 5.870 1.00 49.62 171 THR A O 1
ATOM 1467 N N . HIS A 1 172 ? -4.852 -1.179 4.897 1.00 40.91 172 HIS A N 1
ATOM 1468 C CA . HIS A 1 172 ? -5.376 -2.180 3.948 1.00 40.91 172 HIS A CA 1
ATOM 1469 C C . HIS A 1 172 ? -4.436 -3.408 3.899 1.00 40.91 172 HIS A C 1
ATOM 1471 O O . HIS A 1 172 ? -3.280 -3.274 3.502 1.00 40.91 172 HIS A O 1
ATOM 1477 N N . ILE A 1 173 ? -4.826 -4.656 4.222 1.00 43.59 173 ILE A N 1
ATOM 1478 C CA . ILE A 1 173 ? -6.128 -5.352 4.129 1.00 43.59 173 ILE A CA 1
ATOM 1479 C C . ILE A 1 173 ? -6.225 -6.457 5.209 1.00 43.59 173 ILE A C 1
ATOM 1481 O O . ILE A 1 173 ? -5.337 -7.304 5.276 1.00 43.59 173 ILE A O 1
ATOM 1485 N N . CYS A 1 174 ? -7.366 -6.562 5.906 1.00 37.47 174 CYS A N 1
ATOM 1486 C CA . CYS A 1 174 ? -7.929 -7.847 6.351 1.00 37.47 174 CYS A CA 1
ATOM 1487 C C . CYS A 1 174 ? -9.464 -7.790 6.282 1.00 37.47 174 CYS A C 1
ATOM 1489 O O . CYS A 1 174 ? -10.099 -7.099 7.069 1.00 37.47 174 CYS A O 1
ATOM 1491 N N . SER A 1 175 ? -10.078 -8.553 5.375 1.00 39.00 175 SER A N 1
ATOM 1492 C CA . SER A 1 175 ? -11.532 -8.790 5.344 1.00 39.00 175 SER A CA 1
ATOM 1493 C C . SER A 1 175 ? -11.986 -9.835 6.380 1.00 39.00 175 SER A C 1
ATOM 1495 O O . SER A 1 175 ? -13.042 -10.434 6.210 1.00 39.00 175 SER A O 1
ATOM 1497 N N . CYS A 1 176 ? -11.182 -10.091 7.421 1.00 36.22 176 CYS A N 1
ATOM 1498 C CA . CYS A 1 176 ? -11.447 -11.139 8.411 1.00 36.22 176 CYS A CA 1
ATOM 1499 C C . CYS A 1 176 ? -11.083 -10.795 9.871 1.00 36.22 176 CYS A C 1
ATOM 1501 O O . CYS A 1 176 ? -11.496 -11.535 10.752 1.00 36.22 176 CYS A O 1
ATOM 1503 N N . CYS A 1 177 ? -10.316 -9.738 10.169 1.00 34.94 177 CYS A N 1
ATOM 1504 C CA . CYS A 1 177 ? -9.610 -9.654 11.457 1.00 34.94 177 CYS A CA 1
ATOM 1505 C C . CYS A 1 177 ? -9.305 -8.224 11.938 1.00 34.94 177 CYS A C 1
ATOM 1507 O O . CYS A 1 177 ? -8.173 -7.913 12.274 1.00 34.94 177 CYS A O 1
ATOM 1509 N N . GLY A 1 178 ? -10.296 -7.327 11.936 1.00 43.34 178 GLY A N 1
ATOM 1510 C CA . GLY A 1 178 ? -10.110 -5.932 12.353 1.00 43.34 178 GLY A CA 1
ATOM 1511 C C . GLY A 1 178 ? -9.351 -5.741 13.680 1.00 43.34 178 GLY A C 1
ATOM 1512 O O . GLY A 1 178 ? -9.771 -6.264 14.704 1.00 43.34 178 GLY A O 1
ATOM 1513 N N . GLY A 1 179 ? -8.305 -4.907 13.627 1.00 29.45 179 GLY A N 1
ATOM 1514 C CA . GLY A 1 179 ? -7.826 -4.064 14.727 1.00 29.45 179 GLY A CA 1
ATOM 1515 C C . GLY A 1 179 ? -6.628 -4.561 15.543 1.00 29.45 179 GLY A C 1
ATOM 1516 O O . GLY A 1 179 ? -6.619 -5.694 16.006 1.00 29.45 179 GLY A O 1
ATOM 1517 N N . LEU A 1 180 ? -5.685 -3.640 15.782 1.00 34.84 180 LEU A N 1
ATOM 1518 C CA . LEU A 1 180 ? -5.114 -3.315 17.097 1.00 34.84 180 LEU A CA 1
ATOM 1519 C C . LEU A 1 180 ? -4.578 -1.866 17.043 1.00 34.84 180 LEU A C 1
ATOM 1521 O O . LEU A 1 180 ? -3.656 -1.589 16.285 1.00 34.84 180 LEU A O 1
ATOM 1525 N N . CYS A 1 181 ? -5.171 -0.968 17.839 1.00 29.62 181 CYS A N 1
ATOM 1526 C CA . CYS A 1 181 ? -4.585 0.318 18.240 1.00 29.62 181 CYS A CA 1
ATOM 1527 C C . CYS A 1 181 ? -4.214 0.232 19.726 1.00 29.62 181 CYS A C 1
ATOM 1529 O O . CYS A 1 181 ? -4.941 -0.394 20.504 1.00 29.62 181 CYS A O 1
ATOM 1531 N N . LYS A 1 182 ? -3.133 0.907 20.118 1.00 26.31 182 LYS A N 1
ATOM 1532 C CA . LYS A 1 182 ? -2.906 1.405 21.480 1.00 26.31 182 LYS A CA 1
ATOM 1533 C C . LYS A 1 182 ? -2.403 2.843 21.382 1.00 26.31 182 LYS A C 1
ATOM 1535 O O . LYS A 1 182 ? -1.591 3.138 20.507 1.00 26.31 182 LYS A O 1
ATOM 1540 N N . ASP A 1 183 ? -2.914 3.689 22.267 1.00 26.08 183 ASP A N 1
ATOM 1541 C CA . ASP A 1 183 ? -2.470 5.067 22.468 1.00 26.08 183 ASP A CA 1
ATOM 1542 C C . ASP A 1 183 ? -1.082 5.071 23.125 1.00 26.08 183 ASP A C 1
ATOM 1544 O O . ASP A 1 183 ? -0.848 4.301 24.059 1.00 26.08 183 ASP A O 1
ATOM 1548 N N . PHE A 1 184 ? -0.180 5.932 22.647 1.00 34.59 184 PHE A N 1
ATOM 1549 C CA . PHE A 1 184 ? 1.100 6.224 23.294 1.00 34.59 184 PHE A CA 1
ATOM 1550 C C . PHE A 1 184 ? 1.446 7.702 23.101 1.00 34.59 184 PHE A C 1
ATOM 1552 O O . PHE A 1 184 ? 1.386 8.201 21.969 1.00 34.59 184 PHE A O 1
ATOM 1559 N N . ASP A 1 185 ? 1.784 8.354 24.214 1.00 28.61 185 ASP A N 1
ATOM 1560 C CA . ASP A 1 185 ? 2.311 9.715 24.303 1.00 28.61 185 ASP A CA 1
ATOM 1561 C C . ASP A 1 185 ? 3.764 9.751 23.798 1.00 28.61 185 ASP A C 1
ATOM 1563 O O . ASP A 1 185 ? 4.562 8.884 24.155 1.00 28.61 185 ASP A O 1
ATOM 1567 N N . ASP A 1 186 ? 4.095 10.743 22.967 1.00 33.16 186 ASP A N 1
ATOM 1568 C CA . ASP A 1 186 ? 5.439 10.953 22.417 1.00 33.16 186 ASP A CA 1
ATOM 1569 C C . ASP A 1 186 ? 6.189 12.023 23.233 1.00 33.16 186 ASP A C 1
ATOM 1571 O O . ASP A 1 186 ? 5.755 13.175 23.307 1.00 33.16 186 ASP A O 1
ATOM 1575 N N . GLU A 1 187 ? 7.350 11.672 23.795 1.00 29.25 187 GLU A N 1
ATOM 1576 C CA . GLU A 1 187 ? 8.403 12.635 24.146 1.00 29.25 187 GLU A CA 1
ATOM 1577 C C . GLU A 1 187 ? 9.596 12.431 23.200 1.00 29.25 187 GLU A C 1
ATOM 1579 O O . GLU A 1 187 ? 10.456 11.577 23.415 1.00 29.25 187 GLU A O 1
ATOM 1584 N N . ASP A 1 188 ? 9.658 13.239 22.139 1.00 32.88 188 ASP A N 1
ATOM 1585 C CA . ASP A 1 188 ? 10.787 13.275 21.206 1.00 32.88 188 ASP A CA 1
ATOM 1586 C C . ASP A 1 188 ? 12.054 13.816 21.897 1.00 32.88 188 ASP A C 1
ATOM 1588 O O . ASP A 1 188 ? 12.198 15.020 22.132 1.00 32.88 188 ASP A O 1
ATOM 1592 N N . LYS A 1 189 ? 13.037 12.942 22.148 1.00 29.89 189 LYS A N 1
ATOM 1593 C CA . LYS A 1 189 ? 14.444 13.337 22.330 1.00 29.89 189 LYS A CA 1
ATOM 1594 C C . LYS A 1 189 ? 15.261 12.917 21.116 1.00 29.89 189 LYS A C 1
ATOM 1596 O O . LYS A 1 189 ? 15.820 11.828 21.052 1.00 29.89 189 LYS A O 1
ATOM 1601 N N . TRP A 1 190 ? 15.358 13.835 20.164 1.00 31.92 190 TRP A N 1
ATOM 1602 C CA . TRP A 1 190 ? 16.322 13.770 19.072 1.00 31.92 190 TRP A CA 1
ATOM 1603 C C . TRP A 1 190 ? 17.729 14.079 19.609 1.00 31.92 190 TRP A C 1
ATOM 1605 O O . TRP A 1 190 ? 17.957 15.170 20.127 1.00 31.92 190 TRP A O 1
ATOM 1615 N N . ASN A 1 191 ? 18.672 13.146 19.473 1.00 29.30 191 ASN A N 1
ATOM 1616 C CA . ASN A 1 191 ? 20.102 13.392 19.671 1.00 29.30 191 ASN A CA 1
ATOM 1617 C C . ASN A 1 191 ? 20.867 12.872 18.446 1.00 29.30 191 ASN A C 1
ATOM 1619 O O . ASN A 1 191 ? 20.826 11.683 18.134 1.00 29.30 191 ASN A O 1
ATOM 1623 N N . GLU A 1 192 ? 21.577 13.763 17.754 1.00 34.03 192 GLU A N 1
ATOM 1624 C CA . GLU A 1 192 ? 22.563 13.395 16.735 1.00 34.03 192 GLU A CA 1
ATOM 1625 C C . GLU A 1 192 ? 23.835 12.890 17.425 1.00 34.03 192 GLU A C 1
ATOM 1627 O O . GLU A 1 192 ? 24.713 13.680 17.756 1.00 34.03 192 GLU A O 1
ATOM 1632 N N . CYS A 1 193 ? 23.911 11.586 17.687 1.00 35.91 193 CYS A N 1
ATOM 1633 C CA . CYS A 1 193 ? 25.161 10.822 17.769 1.00 35.91 193 CYS A CA 1
ATOM 1634 C C . CYS A 1 193 ? 24.824 9.361 18.079 1.00 35.91 193 CYS A C 1
ATOM 1636 O O . CYS A 1 193 ? 24.681 9.000 19.241 1.00 35.91 193 CYS A O 1
ATOM 1638 N N . ASP A 1 194 ? 24.729 8.522 17.050 1.00 38.12 194 ASP A N 1
ATOM 1639 C CA . ASP A 1 194 ? 24.872 7.078 17.224 1.00 38.12 194 ASP A CA 1
ATOM 1640 C C . ASP A 1 194 ? 25.990 6.602 16.298 1.00 38.12 194 ASP A C 1
ATOM 1642 O O . ASP A 1 194 ? 25.935 6.844 15.088 1.00 38.12 194 ASP A O 1
ATOM 1646 N N . ASP A 1 195 ? 26.959 5.881 16.866 1.00 46.97 195 ASP A N 1
ATOM 1647 C CA . ASP A 1 195 ? 28.009 5.098 16.200 1.00 46.97 195 ASP A CA 1
ATOM 1648 C C . ASP A 1 195 ? 27.410 3.929 15.381 1.00 46.97 195 ASP A C 1
ATOM 1650 O O . ASP A 1 195 ? 27.752 2.757 15.552 1.00 46.97 195 ASP A O 1
ATOM 1654 N N . LYS A 1 196 ? 26.447 4.215 14.499 1.00 49.22 196 LYS A N 1
ATOM 1655 C CA . LYS A 1 196 ? 25.874 3.236 13.574 1.00 49.22 196 LYS A CA 1
ATOM 1656 C C . LYS A 1 196 ? 26.849 3.032 12.414 1.00 49.22 196 LYS A C 1
ATOM 1658 O O . LYS A 1 196 ? 27.404 4.009 11.905 1.00 49.22 196 LYS A O 1
ATOM 1663 N N . PRO A 1 197 ? 27.047 1.785 11.948 1.00 50.47 197 PRO A N 1
ATOM 1664 C CA . PRO A 1 197 ? 27.843 1.545 10.756 1.00 50.47 197 PRO A CA 1
ATOM 1665 C C . PRO A 1 197 ? 27.259 2.363 9.601 1.00 50.47 197 PRO A C 1
ATOM 1667 O O . PRO A 1 197 ? 26.053 2.329 9.345 1.00 50.47 197 PRO A O 1
ATOM 1670 N N . VAL A 1 198 ? 28.123 3.135 8.938 1.00 46.47 198 VAL A N 1
ATOM 1671 C CA . VAL A 1 198 ? 27.754 3.975 7.797 1.00 46.47 198 VAL A CA 1
ATOM 1672 C C . VAL A 1 198 ? 27.053 3.090 6.772 1.00 46.47 198 VAL A C 1
ATOM 1674 O O . VAL A 1 198 ? 27.645 2.136 6.267 1.00 46.47 198 VAL A O 1
ATOM 1677 N N . ASN A 1 199 ? 25.784 3.401 6.483 1.00 45.81 199 ASN A N 1
ATOM 1678 C CA . ASN A 1 199 ? 25.056 2.792 5.377 1.00 45.81 199 ASN A CA 1
ATOM 1679 C C . ASN A 1 199 ? 25.942 2.942 4.130 1.00 45.81 199 ASN A C 1
ATOM 1681 O O . ASN A 1 199 ? 26.293 4.085 3.817 1.00 45.81 199 ASN A O 1
ATOM 1685 N N . PRO A 1 200 ? 26.353 1.850 3.457 1.00 38.31 200 PRO A N 1
ATOM 1686 C CA . PRO A 1 200 ? 27.150 1.927 2.243 1.00 38.31 200 PRO A CA 1
ATOM 1687 C C . PRO A 1 200 ? 26.281 2.544 1.142 1.00 38.31 200 PRO A C 1
ATOM 1689 O O . PRO A 1 200 ? 25.626 1.877 0.344 1.00 38.31 200 PRO A O 1
ATOM 1692 N N . SER A 1 201 ? 26.220 3.870 1.175 1.00 36.78 201 SER A N 1
ATOM 1693 C CA . SER A 1 201 ? 25.448 4.709 0.286 1.00 36.78 201 SER A CA 1
ATOM 1694 C C . SER A 1 201 ? 25.844 4.405 -1.153 1.00 36.78 201 SER A C 1
ATOM 1696 O O . SER A 1 201 ? 27.025 4.420 -1.499 1.00 36.78 201 SER A O 1
ATOM 1698 N N . THR A 1 202 ? 24.853 4.171 -2.014 1.00 39.94 202 THR A N 1
ATOM 1699 C CA . THR A 1 202 ? 24.981 4.131 -3.487 1.00 39.94 202 THR A CA 1
ATOM 1700 C C . THR A 1 202 ? 25.983 3.146 -4.102 1.00 39.94 202 THR A C 1
ATOM 1702 O O . THR A 1 202 ? 26.088 3.099 -5.326 1.00 39.94 202 THR A O 1
ATOM 1705 N N . THR A 1 203 ? 26.630 2.271 -3.328 1.00 39.28 203 THR A N 1
ATOM 1706 C CA . THR A 1 203 ? 27.147 1.002 -3.860 1.00 39.28 203 THR A CA 1
ATOM 1707 C C . THR A 1 203 ? 25.952 0.082 -4.108 1.00 39.28 203 THR A C 1
ATOM 1709 O O . THR A 1 203 ? 25.696 -0.869 -3.372 1.00 39.28 203 THR A O 1
ATOM 1712 N N . GLU A 1 204 ? 25.128 0.432 -5.097 1.00 43.66 204 GLU A N 1
ATOM 1713 C CA . GLU A 1 204 ? 24.026 -0.407 -5.539 1.00 43.66 204 GLU A CA 1
ATOM 1714 C C . GLU A 1 204 ? 24.591 -1.760 -5.978 1.00 43.66 204 GLU A C 1
ATOM 1716 O O . GLU A 1 204 ? 25.428 -1.833 -6.871 1.00 43.66 204 GLU A O 1
ATOM 1721 N N . THR A 1 205 ? 24.140 -2.828 -5.316 1.00 44.06 205 THR A N 1
ATOM 1722 C CA . THR A 1 205 ? 23.306 -3.884 -5.922 1.00 44.06 205 THR A CA 1
ATOM 1723 C C . THR A 1 205 ? 23.391 -4.009 -7.451 1.00 44.06 205 THR A C 1
ATOM 1725 O O . THR A 1 205 ? 22.380 -4.040 -8.157 1.00 44.06 205 THR A O 1
ATOM 1728 N N . LEU A 1 206 ? 24.598 -4.182 -7.986 1.00 37.75 206 LEU A N 1
ATOM 1729 C CA . LEU A 1 206 ? 24.766 -4.851 -9.261 1.00 37.75 206 LEU A CA 1
ATOM 1730 C C . LEU A 1 206 ? 24.287 -6.290 -9.048 1.00 37.75 206 LEU A C 1
ATOM 1732 O O . LEU A 1 206 ? 24.998 -7.144 -8.543 1.00 37.75 206 LEU A O 1
ATOM 1736 N N . LEU A 1 207 ? 23.058 -6.575 -9.481 1.00 43.66 207 LEU A N 1
ATOM 1737 C CA . LEU A 1 207 ? 22.594 -7.946 -9.742 1.00 43.66 207 LEU A CA 1
ATOM 1738 C C . LEU A 1 207 ? 23.413 -8.640 -10.852 1.00 43.66 207 LEU A C 1
ATOM 1740 O O . LEU A 1 207 ? 23.111 -9.776 -11.207 1.00 43.66 207 LEU A O 1
ATOM 1744 N N . ASN A 1 208 ? 24.409 -7.946 -11.404 1.00 45.41 208 ASN A N 1
ATOM 1745 C CA . ASN A 1 208 ? 25.449 -8.479 -12.258 1.00 45.41 208 ASN A CA 1
ATOM 1746 C C . ASN A 1 208 ? 26.786 -8.373 -11.513 1.00 45.41 208 ASN A C 1
ATOM 1748 O O . ASN A 1 208 ? 27.602 -7.502 -11.812 1.00 45.41 208 ASN A O 1
ATOM 1752 N N . ASP A 1 209 ? 27.031 -9.284 -10.578 1.00 39.91 209 ASP A N 1
ATOM 1753 C CA . ASP A 1 209 ? 28.406 -9.715 -10.365 1.00 39.91 209 ASP A CA 1
ATOM 1754 C C . ASP A 1 209 ? 28.806 -10.508 -11.618 1.00 39.91 209 ASP A C 1
ATOM 1756 O O . ASP A 1 209 ? 28.647 -11.725 -11.684 1.00 39.91 209 ASP A O 1
ATOM 1760 N N . GLU A 1 210 ? 29.328 -9.826 -12.642 1.00 44.31 210 GLU A N 1
ATOM 1761 C CA . GLU A 1 210 ? 29.958 -10.496 -13.797 1.00 44.31 210 GLU A CA 1
ATOM 1762 C C . GLU A 1 210 ? 31.125 -11.404 -13.347 1.00 44.31 210 GLU A C 1
ATOM 1764 O O . GLU A 1 210 ? 31.511 -12.340 -14.045 1.00 44.31 210 GLU A O 1
ATOM 1769 N N . ILE A 1 211 ? 31.648 -11.160 -12.139 1.00 41.66 211 ILE A N 1
ATOM 1770 C CA . ILE A 1 211 ? 32.672 -11.960 -11.458 1.00 41.66 211 ILE A CA 1
ATOM 1771 C C . ILE A 1 211 ? 32.055 -13.199 -10.769 1.00 41.66 211 ILE A C 1
ATOM 1773 O O . ILE A 1 211 ? 32.702 -14.242 -10.673 1.00 41.66 211 ILE A O 1
ATOM 1777 N N . GLY A 1 212 ? 30.794 -13.121 -10.331 1.00 43.00 212 GLY A N 1
ATOM 1778 C CA . GLY A 1 212 ? 30.054 -14.211 -9.685 1.00 43.00 212 GLY A CA 1
ATOM 1779 C C . GLY A 1 212 ? 29.568 -15.272 -10.673 1.00 43.00 212 GLY A C 1
ATOM 1780 O O . GLY A 1 212 ? 29.661 -16.460 -10.380 1.00 43.00 212 GLY A O 1
ATOM 1781 N N . 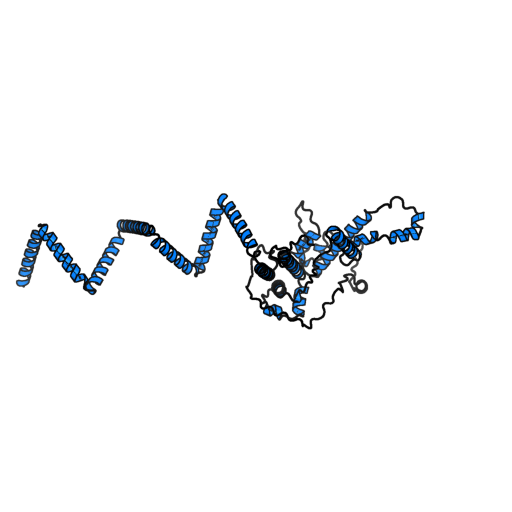ASP A 1 213 ? 29.181 -14.874 -11.890 1.00 45.81 213 ASP A N 1
ATOM 1782 C CA . ASP A 1 213 ? 28.778 -15.810 -12.957 1.00 45.81 213 ASP A CA 1
ATOM 1783 C C . ASP A 1 213 ? 29.925 -16.741 -13.417 1.00 45.81 213 ASP A C 1
ATOM 1785 O O . ASP A 1 213 ? 29.675 -17.802 -13.997 1.00 45.81 213 ASP A O 1
ATOM 1789 N N . GLN A 1 214 ? 31.189 -16.383 -13.151 1.00 45.38 214 GLN A N 1
ATOM 1790 C CA . GLN A 1 214 ? 32.344 -17.250 -13.427 1.00 45.38 214 GLN A CA 1
ATOM 1791 C C . GLN A 1 214 ? 32.651 -18.236 -12.289 1.00 45.38 214 GLN A C 1
ATOM 1793 O O . GLN A 1 214 ? 33.223 -19.294 -12.552 1.00 45.38 214 GLN A O 1
ATOM 1798 N N . ASN A 1 215 ? 32.253 -17.915 -11.052 1.00 43.16 215 ASN A N 1
ATOM 1799 C CA . ASN A 1 215 ? 32.595 -18.673 -9.843 1.00 43.16 215 ASN A CA 1
ATOM 1800 C C . ASN A 1 215 ? 31.402 -19.369 -9.176 1.00 43.16 215 ASN A C 1
ATOM 1802 O O . ASN A 1 215 ? 31.600 -20.103 -8.205 1.00 43.16 215 ASN A O 1
ATOM 1806 N N . ASP A 1 216 ? 30.184 -19.205 -9.695 1.00 44.97 216 ASP A N 1
ATOM 1807 C CA . ASP A 1 216 ? 29.051 -20.011 -9.266 1.00 44.97 216 ASP A CA 1
ATOM 1808 C C . ASP A 1 216 ? 29.292 -21.465 -9.693 1.00 44.97 216 ASP A C 1
ATOM 1810 O O . ASP A 1 216 ? 29.108 -21.870 -10.848 1.00 44.97 216 ASP A O 1
ATOM 1814 N N . ILE A 1 217 ? 29.681 -22.286 -8.716 1.00 46.84 217 ILE A N 1
ATOM 1815 C CA . ILE A 1 217 ? 29.610 -23.751 -8.753 1.00 46.84 217 ILE A CA 1
ATOM 1816 C C . ILE A 1 217 ? 28.117 -24.135 -8.711 1.00 46.84 217 ILE A C 1
ATOM 1818 O O . ILE A 1 217 ? 27.634 -24.849 -7.836 1.00 46.84 217 ILE A O 1
ATOM 1822 N N . GLY A 1 218 ? 27.332 -23.610 -9.648 1.00 47.91 218 GLY A N 1
ATOM 1823 C CA . GLY A 1 218 ? 25.992 -24.078 -9.924 1.00 47.91 218 GLY A CA 1
ATOM 1824 C C . GLY A 1 218 ? 26.111 -25.447 -10.575 1.00 47.91 218 GLY A C 1
ATOM 1825 O O . GLY A 1 218 ? 26.829 -25.619 -11.564 1.00 47.91 218 GLY A O 1
ATOM 1826 N N . ILE A 1 219 ? 25.407 -26.442 -10.037 1.00 52.91 219 ILE A N 1
ATOM 1827 C CA . ILE A 1 219 ? 25.282 -27.746 -10.687 1.00 52.91 219 ILE A CA 1
ATOM 1828 C C . ILE A 1 219 ? 24.574 -27.512 -12.028 1.00 52.91 219 ILE A C 1
ATOM 1830 O O . ILE A 1 219 ? 23.354 -27.355 -12.086 1.00 52.91 219 ILE A O 1
ATOM 1834 N N . LYS A 1 220 ? 25.347 -27.466 -13.117 1.00 52.00 220 LYS A N 1
ATOM 1835 C CA . LYS A 1 220 ? 24.831 -27.430 -14.487 1.00 52.00 220 LYS A CA 1
ATOM 1836 C C . LYS A 1 220 ? 24.212 -28.792 -14.782 1.00 52.00 220 LYS A C 1
ATOM 1838 O O . LYS A 1 220 ? 24.875 -29.690 -15.292 1.00 52.00 220 LYS A O 1
ATOM 1843 N N . PHE A 1 221 ? 22.941 -28.965 -14.435 1.00 55.31 221 PHE A N 1
ATOM 1844 C CA . PHE A 1 221 ? 22.172 -30.090 -14.947 1.00 55.31 221 PHE A CA 1
ATOM 1845 C C . PHE A 1 221 ? 22.026 -29.898 -16.455 1.00 55.31 221 PHE A C 1
ATOM 1847 O O . PHE A 1 221 ? 21.401 -28.936 -16.909 1.00 55.31 221 PHE A O 1
ATOM 1854 N N . ALA A 1 222 ? 22.613 -30.805 -17.237 1.00 55.31 222 ALA A N 1
ATOM 1855 C CA . ALA A 1 222 ? 22.227 -30.935 -18.629 1.00 55.31 222 ALA A CA 1
ATOM 1856 C C . ALA A 1 222 ? 20.707 -31.177 -18.645 1.00 55.31 222 ALA A C 1
ATOM 1858 O O . ALA A 1 222 ? 20.227 -32.041 -17.899 1.00 55.31 222 ALA A O 1
ATOM 1859 N N . PRO A 1 223 ? 19.925 -30.425 -19.440 1.00 58.16 223 PRO A N 1
ATOM 1860 C CA . PRO A 1 223 ? 18.565 -30.847 -19.725 1.00 58.16 223 PRO A CA 1
ATOM 1861 C C . PRO A 1 223 ? 18.659 -32.295 -20.212 1.00 58.16 223 PRO A C 1
ATOM 1863 O O . PRO A 1 223 ? 19.569 -32.598 -20.987 1.00 58.16 223 PRO A O 1
ATOM 1866 N N . GLY A 1 224 ? 17.791 -33.187 -19.720 1.00 59.84 224 GLY A N 1
ATOM 1867 C CA . GLY A 1 224 ? 17.828 -34.603 -20.105 1.00 59.84 224 GLY A CA 1
ATOM 1868 C C . GLY A 1 224 ? 18.011 -34.759 -21.617 1.00 59.84 224 GLY A C 1
ATOM 1869 O O . GLY A 1 224 ? 17.530 -33.911 -22.369 1.00 59.84 224 GLY A O 1
ATOM 1870 N N . GLU A 1 225 ? 18.750 -35.788 -22.029 1.00 63.88 225 GLU A N 1
ATOM 1871 C CA . GLU A 1 225 ? 19.236 -36.003 -23.397 1.00 63.88 225 GLU A CA 1
ATOM 1872 C C . GLU A 1 225 ? 18.241 -35.505 -24.474 1.00 63.88 225 GLU A C 1
ATOM 1874 O O . GLU A 1 225 ? 17.073 -35.891 -24.481 1.00 63.88 225 GLU A O 1
ATOM 1879 N N . ASN A 1 226 ? 18.701 -34.605 -25.355 1.00 65.81 226 ASN A N 1
ATOM 1880 C CA . ASN A 1 226 ? 17.938 -33.893 -26.402 1.00 65.81 226 ASN A CA 1
ATOM 1881 C C . ASN A 1 226 ? 17.015 -32.727 -25.989 1.00 65.81 226 ASN A C 1
ATOM 1883 O O . ASN A 1 226 ? 16.385 -32.130 -26.865 1.00 65.81 226 ASN A O 1
ATOM 1887 N N . ASN A 1 227 ? 16.956 -32.318 -24.720 1.00 71.62 227 ASN A N 1
ATOM 1888 C CA . ASN A 1 227 ? 16.184 -31.132 -24.331 1.00 71.62 227 ASN A CA 1
ATOM 1889 C C . ASN A 1 227 ? 17.022 -29.842 -24.330 1.00 71.62 227 ASN A C 1
ATOM 1891 O O . ASN A 1 227 ? 18.224 -29.842 -24.076 1.00 71.62 227 ASN A O 1
ATOM 1895 N N . ARG A 1 228 ? 16.368 -28.705 -24.593 1.00 70.31 228 ARG A N 1
ATOM 1896 C CA . ARG A 1 228 ? 16.936 -27.359 -24.410 1.00 70.31 228 ARG A CA 1
ATOM 1897 C C . ARG A 1 228 ? 16.178 -26.646 -23.291 1.00 70.31 228 ARG A C 1
ATOM 1899 O O . ARG A 1 228 ? 14.954 -26.777 -23.234 1.00 70.31 228 ARG A O 1
ATOM 1906 N N . PRO A 1 229 ? 16.861 -25.895 -22.411 1.00 69.44 229 PRO A N 1
ATOM 1907 C CA . PRO A 1 229 ? 16.183 -25.160 -21.356 1.00 69.44 229 PRO A CA 1
ATOM 1908 C C . PRO A 1 229 ? 15.274 -24.094 -21.978 1.00 69.44 229 PRO A C 1
ATOM 1910 O O . PRO A 1 229 ? 15.677 -23.356 -22.880 1.00 69.44 229 PRO A O 1
ATOM 1913 N N . ILE A 1 230 ? 14.032 -24.027 -21.504 1.00 75.38 230 ILE A N 1
ATOM 1914 C CA . ILE A 1 230 ? 13.073 -23.010 -21.936 1.00 75.38 230 ILE A CA 1
ATOM 1915 C C . ILE A 1 230 ? 13.420 -21.702 -21.218 1.00 75.38 230 ILE A C 1
ATOM 1917 O O . ILE A 1 230 ? 13.671 -21.688 -20.014 1.00 75.38 230 ILE A O 1
ATOM 1921 N N . SER A 1 231 ? 13.442 -20.588 -21.952 1.00 75.38 231 SER A N 1
ATOM 1922 C CA . SER A 1 231 ? 13.673 -19.267 -21.359 1.00 75.38 231 SER A CA 1
ATOM 1923 C C . SER A 1 231 ? 12.583 -18.912 -20.339 1.00 75.38 231 SER A C 1
ATOM 1925 O O . SER A 1 231 ? 11.399 -19.148 -20.588 1.00 75.38 231 SER A O 1
ATOM 1927 N N . ILE A 1 232 ? 12.964 -18.219 -19.257 1.00 80.00 232 ILE A N 1
ATOM 1928 C CA . ILE A 1 232 ? 12.057 -17.624 -18.251 1.00 80.00 232 ILE A CA 1
ATOM 1929 C C . ILE A 1 232 ? 10.910 -16.810 -18.878 1.00 80.00 232 ILE A C 1
ATOM 1931 O O . ILE A 1 232 ? 9.838 -16.685 -18.282 1.00 80.00 232 ILE A O 1
ATOM 1935 N N . LEU A 1 233 ? 11.126 -16.228 -20.063 1.00 77.94 233 LEU A N 1
ATOM 1936 C CA . LEU A 1 233 ? 10.111 -15.450 -20.776 1.00 77.94 233 LEU A CA 1
ATOM 1937 C C . LEU A 1 233 ? 9.091 -16.306 -21.531 1.00 77.94 233 LEU A C 1
ATOM 1939 O O . LEU A 1 233 ? 7.947 -15.882 -21.690 1.00 77.94 233 LEU A O 1
ATOM 1943 N N . MET A 1 234 ? 9.518 -17.463 -22.036 1.00 76.56 234 MET A N 1
ATOM 1944 C CA . MET A 1 234 ? 8.704 -18.328 -22.893 1.00 76.56 234 MET A CA 1
ATOM 1945 C C . MET A 1 234 ? 7.876 -19.320 -22.076 1.00 76.56 234 MET A C 1
ATOM 1947 O O . MET A 1 234 ? 6.806 -19.739 -22.517 1.00 76.56 234 MET A O 1
ATOM 1951 N N . ASP A 1 235 ? 8.338 -19.670 -20.876 1.00 81.25 235 ASP A N 1
ATOM 1952 C CA . ASP A 1 235 ? 7.616 -20.578 -19.997 1.00 81.25 235 ASP A CA 1
ATOM 1953 C C . ASP A 1 235 ? 6.473 -19.861 -19.248 1.00 81.25 235 ASP A C 1
ATOM 1955 O O . ASP A 1 235 ? 6.662 -19.065 -18.321 1.00 81.25 235 ASP A O 1
ATOM 1959 N N . LEU A 1 236 ? 5.243 -20.185 -19.656 1.00 78.50 236 LEU A N 1
ATOM 1960 C CA . LEU A 1 236 ? 4.008 -19.674 -19.059 1.00 78.50 236 LEU A CA 1
ATOM 1961 C C . LEU A 1 236 ? 3.802 -20.127 -17.605 1.00 78.50 236 LEU A C 1
ATOM 1963 O O . LEU A 1 236 ? 3.069 -19.456 -16.880 1.00 78.50 236 LEU A O 1
ATOM 1967 N N . LYS A 1 237 ? 4.411 -21.246 -17.192 1.00 81.19 237 LYS A N 1
ATOM 1968 C CA . LYS A 1 237 ? 4.231 -21.893 -15.878 1.00 81.19 237 LYS A CA 1
ATOM 1969 C C . LYS A 1 237 ? 5.471 -21.790 -14.988 1.00 81.19 237 LYS A C 1
ATOM 1971 O O . LYS A 1 237 ? 5.533 -22.429 -13.939 1.00 81.19 237 LYS A O 1
ATOM 1976 N N . VAL A 1 238 ? 6.454 -20.988 -15.390 1.00 86.56 238 VAL A N 1
ATOM 1977 C CA . VAL A 1 238 ? 7.761 -20.930 -14.726 1.00 86.56 238 VAL A CA 1
ATOM 1978 C C . VAL A 1 238 ? 7.660 -20.584 -13.240 1.00 86.56 238 VAL A C 1
ATOM 1980 O O . VAL A 1 238 ? 8.417 -21.115 -12.439 1.00 86.56 238 VAL A O 1
ATOM 1983 N N . ASP A 1 239 ? 6.706 -19.743 -12.832 1.00 86.94 239 ASP A N 1
ATOM 1984 C CA . ASP A 1 239 ? 6.538 -19.393 -11.419 1.00 86.94 239 ASP A CA 1
ATOM 1985 C C . ASP A 1 239 ? 6.044 -20.587 -10.596 1.00 86.94 239 ASP A C 1
ATOM 1987 O O . ASP A 1 239 ? 6.580 -20.877 -9.527 1.00 86.94 239 ASP A O 1
ATOM 1991 N N . GLU A 1 240 ? 5.029 -21.283 -11.108 1.00 87.88 240 GLU A N 1
ATOM 1992 C CA . GLU A 1 240 ? 4.396 -22.431 -10.469 1.00 87.88 240 GLU A CA 1
ATOM 1993 C C . GLU A 1 240 ? 5.338 -23.632 -10.370 1.00 87.88 240 GLU A C 1
ATOM 1995 O O . GLU A 1 240 ? 5.288 -24.367 -9.381 1.00 87.88 240 GLU A O 1
ATOM 2000 N N . LEU A 1 241 ? 6.203 -23.803 -11.373 1.00 85.06 241 LEU A N 1
ATOM 2001 C CA . LEU A 1 241 ? 7.211 -24.860 -11.428 1.00 85.06 241 LEU A CA 1
ATOM 2002 C C . LEU A 1 241 ? 8.448 -24.537 -10.579 1.00 85.06 241 LEU A C 1
ATOM 2004 O O . LEU A 1 241 ? 8.963 -25.426 -9.906 1.00 85.06 241 LEU A O 1
ATOM 2008 N N . THR A 1 242 ? 8.898 -23.277 -10.556 1.00 87.00 242 THR A N 1
ATOM 2009 C CA . THR A 1 242 ? 10.090 -22.862 -9.786 1.00 87.00 242 THR A CA 1
ATOM 2010 C C . THR A 1 242 ? 9.821 -22.847 -8.283 1.00 87.00 242 THR A C 1
ATOM 2012 O O . THR A 1 242 ? 10.711 -23.143 -7.488 1.00 87.00 242 THR A O 1
ATOM 2015 N N . PHE A 1 243 ? 8.581 -22.560 -7.862 1.00 89.69 243 PHE A N 1
ATOM 2016 C CA . PHE A 1 243 ? 8.216 -22.494 -6.443 1.00 89.69 243 PHE A CA 1
ATOM 2017 C C . PHE A 1 243 ? 7.128 -23.511 -6.052 1.00 89.69 243 PHE A C 1
ATOM 2019 O O . PHE A 1 243 ? 6.018 -23.115 -5.670 1.00 89.69 243 PHE A O 1
ATOM 2026 N N . PRO A 1 244 ? 7.438 -24.827 -6.026 1.00 87.38 244 PRO A N 1
ATOM 2027 C CA . PRO A 1 244 ? 6.480 -25.857 -5.625 1.00 87.38 244 PRO A CA 1
ATOM 2028 C C . PRO A 1 244 ? 5.925 -25.648 -4.212 1.00 87.38 244 PRO A C 1
ATOM 2030 O O . PRO A 1 244 ? 4.749 -25.897 -3.974 1.00 87.38 244 PRO A O 1
ATOM 2033 N N . LYS A 1 245 ? 6.730 -25.116 -3.278 1.00 86.56 245 LYS A N 1
ATOM 2034 C CA . LYS A 1 245 ? 6.300 -24.818 -1.895 1.00 86.56 245 LYS A CA 1
ATOM 2035 C C . LYS A 1 245 ? 5.206 -23.743 -1.805 1.00 86.56 245 LYS A C 1
ATOM 2037 O O . LYS A 1 245 ? 4.510 -23.661 -0.793 1.00 86.56 245 LYS A O 1
ATOM 2042 N N . ILE A 1 246 ? 5.083 -22.897 -2.828 1.00 87.38 246 ILE A N 1
ATOM 2043 C CA . ILE A 1 246 ? 4.094 -21.814 -2.884 1.00 87.38 246 ILE A CA 1
ATOM 2044 C C . ILE A 1 246 ? 2.865 -22.292 -3.658 1.00 87.38 246 ILE A C 1
ATOM 2046 O O . ILE A 1 246 ? 1.749 -22.231 -3.150 1.00 87.38 246 ILE A O 1
ATOM 2050 N N . TYR A 1 247 ? 3.077 -22.822 -4.864 1.00 87.19 247 TYR A N 1
ATOM 2051 C CA . TYR A 1 247 ? 1.997 -23.113 -5.811 1.00 87.19 247 TYR A CA 1
ATOM 2052 C C . TYR A 1 247 ? 1.532 -24.573 -5.809 1.00 87.19 247 TYR A C 1
ATOM 2054 O O . TYR A 1 247 ? 0.536 -24.900 -6.452 1.00 87.19 247 TYR A O 1
ATOM 2062 N N . CYS A 1 248 ? 2.231 -25.469 -5.104 1.00 83.75 248 CYS A N 1
ATOM 2063 C CA . CYS A 1 248 ? 1.959 -26.912 -5.077 1.00 83.75 248 CYS A CA 1
ATOM 2064 C C . CYS A 1 248 ? 1.868 -27.533 -6.486 1.00 83.75 248 CYS A C 1
ATOM 2066 O O . CYS A 1 248 ? 1.067 -28.439 -6.712 1.00 83.75 248 CYS A O 1
ATOM 2068 N N . GLY A 1 249 ? 2.613 -26.986 -7.457 1.00 76.25 249 GLY A N 1
ATOM 2069 C CA . GLY A 1 249 ? 2.563 -27.396 -8.866 1.00 76.25 249 GLY A CA 1
ATOM 2070 C C . GLY A 1 249 ? 1.227 -27.123 -9.574 1.00 76.25 249 GLY A C 1
ATOM 2071 O O . GLY A 1 249 ? 1.016 -27.597 -10.689 1.00 76.25 249 GLY A O 1
ATOM 2072 N N . LYS A 1 250 ? 0.303 -26.378 -8.953 1.00 81.50 250 LYS A N 1
ATOM 2073 C CA . LYS A 1 250 ? -1.007 -26.061 -9.531 1.00 81.50 250 LYS A CA 1
ATOM 2074 C C . LYS A 1 250 ? -0.947 -24.759 -10.313 1.00 81.50 250 LYS A C 1
ATOM 2076 O O . LYS A 1 250 ? -0.508 -23.730 -9.807 1.00 81.50 250 LYS A O 1
ATOM 2081 N N . GLN A 1 251 ? -1.479 -24.796 -11.531 1.00 78.38 251 GLN A N 1
ATOM 2082 C CA . GLN A 1 251 ? -1.610 -23.607 -12.362 1.00 78.38 251 GLN A CA 1
ATOM 2083 C C . GLN A 1 251 ? -2.639 -22.632 -11.780 1.00 78.38 251 GLN A C 1
ATOM 2085 O O . GLN A 1 251 ? -3.708 -23.029 -11.301 1.00 78.38 251 GLN A O 1
ATOM 2090 N N . ARG A 1 252 ? -2.340 -21.336 -11.884 1.00 78.62 252 ARG A N 1
ATOM 2091 C CA . ARG A 1 252 ? -3.283 -20.273 -11.535 1.00 78.62 252 ARG A CA 1
ATOM 2092 C C . ARG A 1 252 ? -4.528 -20.332 -12.412 1.00 78.62 252 ARG A C 1
ATOM 2094 O O . ARG A 1 252 ? -4.450 -20.358 -13.639 1.00 78.62 252 ARG A O 1
ATOM 2101 N N . LYS A 1 253 ? -5.693 -20.268 -11.773 1.00 81.00 253 LYS A N 1
ATOM 2102 C CA . LYS A 1 253 ? -6.979 -20.139 -12.460 1.00 81.00 253 LYS A CA 1
ATOM 2103 C C . LYS A 1 253 ? -7.278 -18.660 -12.676 1.00 81.00 253 LYS A C 1
ATOM 2105 O O . LYS A 1 253 ? -7.664 -17.960 -11.744 1.00 81.00 253 LYS A O 1
ATOM 2110 N N . ILE A 1 254 ? -7.083 -18.179 -13.898 1.00 78.94 254 ILE A N 1
ATOM 2111 C CA . ILE A 1 254 ? -7.470 -16.820 -14.293 1.00 78.94 254 ILE A CA 1
ATOM 2112 C C . ILE A 1 254 ? -8.894 -16.888 -14.854 1.00 78.94 254 ILE A C 1
ATOM 2114 O O . ILE A 1 254 ? -9.200 -17.768 -15.657 1.00 78.94 254 ILE A O 1
ATOM 2118 N N . LYS A 1 255 ? -9.777 -15.984 -14.410 1.00 81.19 255 LYS A N 1
ATOM 2119 C CA . LYS A 1 255 ? -11.149 -15.893 -14.935 1.00 81.19 255 LYS A CA 1
ATOM 2120 C C . LYS A 1 255 ? -11.116 -15.655 -16.449 1.00 81.19 255 LYS A C 1
ATOM 2122 O O . LYS A 1 255 ? -10.329 -14.837 -16.928 1.00 81.19 255 LYS A O 1
ATOM 2127 N N . ALA A 1 256 ? -11.996 -16.340 -17.180 1.00 72.50 256 ALA A N 1
ATOM 2128 C CA . ALA A 1 256 ? -12.169 -16.115 -18.611 1.00 72.50 256 ALA A CA 1
ATOM 2129 C C . ALA A 1 256 ? -12.490 -14.630 -18.883 1.00 72.50 256 ALA A C 1
ATOM 2131 O O . ALA A 1 256 ? -13.164 -13.981 -18.083 1.00 72.50 256 ALA A O 1
ATOM 2132 N N . ASN A 1 257 ? -11.978 -14.094 -19.995 1.00 77.81 257 ASN A N 1
ATOM 2133 C CA . ASN A 1 257 ? -12.114 -12.699 -20.449 1.00 77.81 257 ASN A CA 1
ATOM 2134 C C . ASN A 1 257 ? -11.336 -11.612 -19.679 1.00 77.81 257 ASN A C 1
ATOM 2136 O O . ASN A 1 257 ? -11.476 -10.433 -20.002 1.00 77.81 257 ASN A O 1
ATOM 2140 N N . VAL A 1 258 ? -10.454 -11.954 -18.731 1.00 81.81 258 VAL A N 1
ATOM 2141 C CA . VAL A 1 258 ? -9.603 -10.956 -18.052 1.00 81.81 258 VAL A CA 1
ATOM 2142 C C . VAL A 1 258 ? -8.177 -10.969 -18.608 1.00 81.81 258 VAL A C 1
ATOM 2144 O O . VAL A 1 258 ? -7.420 -11.913 -18.392 1.00 81.81 258 VAL A O 1
ATOM 2147 N N . LYS A 1 259 ? -7.766 -9.882 -19.277 1.00 78.25 259 LYS A N 1
ATOM 2148 C CA . LYS A 1 259 ? -6.361 -9.664 -19.670 1.00 78.25 259 LYS A CA 1
ATOM 2149 C C . LYS A 1 259 ? -5.548 -9.194 -18.461 1.00 78.25 259 LYS A C 1
ATOM 2151 O O . LYS A 1 259 ? -5.633 -8.033 -18.057 1.00 78.25 259 LYS A O 1
ATOM 2156 N N . LEU A 1 260 ? -4.743 -10.088 -17.887 1.00 82.81 260 LEU A N 1
ATOM 2157 C CA . LEU A 1 260 ? -3.900 -9.792 -16.729 1.00 82.81 260 LEU A CA 1
ATOM 2158 C C . LEU A 1 260 ? -2.419 -9.734 -17.127 1.00 82.81 260 LEU A C 1
ATOM 2160 O O . LEU A 1 260 ? -1.883 -10.673 -17.710 1.00 82.81 260 LEU A O 1
ATOM 2164 N N . THR A 1 261 ? -1.747 -8.622 -16.819 1.00 86.44 261 THR A N 1
ATOM 2165 C CA . THR A 1 261 ? -0.301 -8.489 -17.044 1.00 86.44 261 THR A CA 1
ATOM 2166 C C . THR A 1 261 ? 0.481 -9.122 -15.899 1.00 86.44 261 THR A C 1
ATOM 2168 O O . THR A 1 261 ? 0.034 -9.120 -14.752 1.00 86.44 261 THR A O 1
ATOM 2171 N N . TYR A 1 262 ? 1.695 -9.598 -16.185 1.00 87.75 262 TYR A N 1
ATOM 2172 C CA . TYR A 1 262 ? 2.565 -10.184 -15.162 1.00 87.75 262 TYR A CA 1
ATOM 2173 C C . TYR A 1 262 ? 2.857 -9.217 -14.003 1.00 87.75 262 TYR A C 1
ATOM 2175 O O . TYR A 1 262 ? 2.847 -9.618 -12.847 1.00 87.75 262 TYR A O 1
ATOM 2183 N N . ALA A 1 263 ? 3.005 -7.918 -14.283 1.00 87.75 263 ALA A N 1
ATOM 2184 C CA . ALA A 1 263 ? 3.185 -6.904 -13.243 1.00 87.75 263 ALA A CA 1
ATOM 2185 C C . ALA A 1 263 ? 1.982 -6.803 -12.283 1.00 87.75 263 ALA A C 1
ATOM 2187 O O . ALA A 1 263 ? 2.172 -6.628 -11.081 1.00 87.75 263 ALA A O 1
ATOM 2188 N N . LYS A 1 264 ? 0.744 -6.938 -12.787 1.00 87.06 264 LYS A N 1
ATOM 2189 C CA . LYS A 1 264 ? -0.462 -6.965 -11.940 1.00 87.06 264 LYS A CA 1
ATOM 2190 C C . LYS A 1 264 ? -0.510 -8.224 -11.080 1.00 87.06 264 LYS A C 1
ATOM 2192 O O . LYS A 1 264 ? -0.879 -8.135 -9.915 1.00 87.06 264 LYS A O 1
ATOM 2197 N N . ILE A 1 265 ? -0.107 -9.362 -11.645 1.00 87.06 265 ILE A N 1
ATOM 2198 C CA . ILE A 1 265 ? 0.013 -10.632 -10.923 1.00 87.06 265 ILE A CA 1
ATOM 2199 C C . ILE A 1 265 ? 1.020 -10.492 -9.778 1.00 87.06 265 ILE A C 1
ATOM 2201 O O . ILE A 1 265 ? 0.641 -10.648 -8.624 1.00 87.06 265 ILE A O 1
ATOM 2205 N N . ALA A 1 266 ? 2.256 -10.094 -10.087 1.00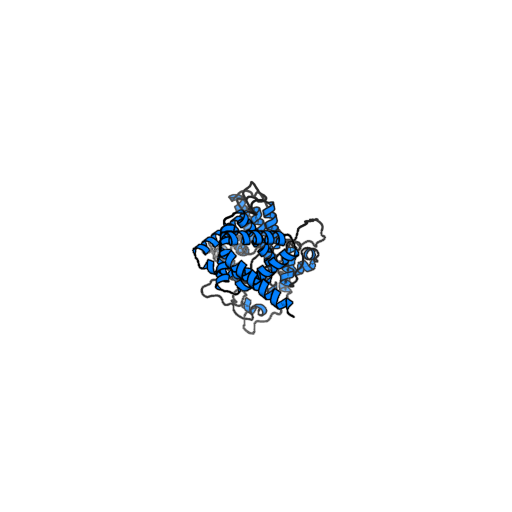 88.50 266 ALA A N 1
ATOM 2206 C CA . ALA A 1 266 ? 3.323 -9.889 -9.110 1.00 88.50 266 ALA A CA 1
ATOM 2207 C C . ALA A 1 266 ? 2.899 -8.932 -7.985 1.00 88.50 266 ALA A C 1
ATOM 2209 O O . ALA A 1 266 ? 3.037 -9.239 -6.806 1.00 88.50 266 ALA A O 1
ATOM 2210 N N . LYS A 1 267 ? 2.303 -7.788 -8.346 1.00 85.88 267 LYS A N 1
ATOM 2211 C CA . LYS A 1 267 ? 1.792 -6.809 -7.380 1.00 85.88 267 LYS A CA 1
ATOM 2212 C C . LYS A 1 267 ? 0.677 -7.378 -6.505 1.00 85.88 267 LYS A C 1
ATOM 2214 O O . LYS A 1 267 ? 0.610 -7.028 -5.333 1.00 85.88 267 LYS A O 1
ATOM 2219 N N . SER A 1 268 ? -0.196 -8.219 -7.057 1.00 85.31 268 SER A N 1
ATOM 2220 C CA . SER A 1 268 ? -1.230 -8.897 -6.278 1.00 85.31 268 SER A CA 1
ATOM 2221 C C . SER A 1 268 ? -0.606 -9.867 -5.283 1.00 85.31 268 SER A C 1
ATOM 2223 O O . SER A 1 268 ? -0.955 -9.801 -4.114 1.00 85.31 268 SER A O 1
ATOM 2225 N N . GLU A 1 269 ? 0.313 -10.727 -5.724 1.00 85.62 269 GLU A N 1
ATOM 2226 C CA . GLU A 1 269 ? 0.951 -11.758 -4.893 1.00 85.62 269 GLU A CA 1
ATOM 2227 C C . GLU A 1 269 ? 1.748 -11.171 -3.735 1.00 85.62 269 GLU A C 1
ATOM 2229 O O . GLU A 1 269 ? 1.596 -11.613 -2.604 1.00 85.62 269 GLU A O 1
ATOM 2234 N N . LEU A 1 270 ? 2.529 -10.121 -3.995 1.00 84.62 270 LEU A N 1
ATOM 2235 C CA . LEU A 1 270 ? 3.283 -9.419 -2.953 1.00 84.62 270 LEU A CA 1
ATOM 2236 C C . LEU A 1 270 ? 2.373 -8.716 -1.932 1.00 84.62 270 LEU A C 1
ATOM 2238 O O . LEU A 1 270 ? 2.811 -8.379 -0.839 1.00 84.62 270 LEU A O 1
ATOM 2242 N N . ARG A 1 271 ? 1.105 -8.468 -2.277 1.00 80.69 271 ARG A N 1
ATOM 2243 C CA . ARG A 1 271 ? 0.121 -7.818 -1.398 1.00 80.69 271 ARG A CA 1
ATOM 2244 C C . ARG A 1 271 ? -0.858 -8.799 -0.765 1.00 80.69 271 ARG A C 1
ATOM 2246 O O . ARG A 1 271 ? -1.740 -8.357 -0.029 1.00 80.69 271 ARG A O 1
ATOM 2253 N N . MET A 1 272 ? -0.747 -10.093 -1.065 1.00 77.56 272 MET A N 1
ATOM 2254 C CA . MET A 1 272 ? -1.604 -11.100 -0.450 1.00 77.56 272 MET A CA 1
ATOM 2255 C C . MET A 1 272 ? -1.296 -11.239 1.041 1.00 77.56 272 MET A C 1
ATOM 2257 O O . MET A 1 272 ? -0.214 -10.894 1.513 1.00 77.56 272 MET A O 1
ATOM 2261 N N . PHE A 1 273 ? -2.273 -11.761 1.784 1.00 74.44 273 PHE A N 1
ATOM 2262 C CA . PHE A 1 273 ? -2.070 -12.139 3.180 1.00 74.44 273 PHE A CA 1
ATOM 2263 C C . PHE A 1 273 ? -0.925 -13.154 3.310 1.00 74.44 273 PHE A C 1
ATOM 2265 O O . PHE A 1 273 ? -0.063 -13.000 4.170 1.00 74.44 273 PHE A O 1
ATOM 2272 N N . ASP A 1 274 ? -0.881 -14.131 2.399 1.00 79.94 274 ASP A N 1
ATOM 2273 C CA . ASP A 1 274 ? 0.188 -15.121 2.315 1.00 79.94 274 ASP A CA 1
ATOM 2274 C C . ASP A 1 274 ? 1.539 -14.479 1.965 1.00 79.94 274 ASP A C 1
ATOM 2276 O O . ASP A 1 274 ? 1.766 -14.002 0.851 1.00 79.94 274 ASP A O 1
ATOM 2280 N N . ARG A 1 275 ? 2.461 -14.526 2.929 1.00 79.31 275 ARG A N 1
ATOM 2281 C CA . ARG A 1 275 ? 3.786 -13.903 2.846 1.00 79.31 275 ARG A CA 1
ATOM 2282 C C . ARG A 1 275 ? 4.820 -14.733 2.107 1.00 79.31 275 ARG A C 1
ATOM 2284 O O . ARG A 1 275 ? 5.899 -14.229 1.807 1.00 79.31 275 ARG A O 1
ATOM 2291 N N . ARG A 1 276 ? 4.518 -15.983 1.742 1.00 84.31 276 ARG A N 1
ATOM 2292 C CA . ARG A 1 276 ? 5.480 -16.843 1.030 1.00 84.31 276 ARG A CA 1
ATOM 2293 C C . ARG A 1 276 ? 5.943 -16.226 -0.291 1.00 84.31 276 ARG A C 1
ATOM 2295 O O . ARG A 1 276 ? 7.084 -16.449 -0.689 1.00 84.31 276 ARG A O 1
ATOM 2302 N N . CYS A 1 277 ? 5.090 -15.423 -0.930 1.00 84.12 277 CYS A N 1
ATOM 2303 C CA . CYS A 1 277 ? 5.423 -14.692 -2.152 1.00 84.12 277 CYS A CA 1
ATOM 2304 C C . CYS A 1 277 ? 6.338 -13.478 -1.923 1.00 84.12 277 CYS A C 1
ATOM 2306 O O . CYS A 1 277 ? 7.023 -13.066 -2.854 1.00 84.12 277 CYS A O 1
ATOM 2308 N N . GLY A 1 278 ? 6.351 -12.917 -0.709 1.00 81.88 278 GLY A N 1
ATOM 2309 C CA . GLY A 1 278 ? 7.188 -11.778 -0.317 1.00 81.88 278 GLY A CA 1
ATOM 2310 C C . GLY A 1 278 ? 8.615 -12.156 0.085 1.00 81.88 278 GLY A C 1
ATOM 2311 O O . GLY A 1 278 ? 9.441 -11.272 0.282 1.00 81.88 278 GLY A O 1
ATOM 2312 N N . ARG A 1 279 ? 8.929 -13.456 0.168 1.00 85.38 279 ARG A N 1
ATOM 2313 C CA . ARG A 1 279 ? 10.285 -13.933 0.465 1.00 85.38 279 ARG A CA 1
ATOM 2314 C C . ARG A 1 279 ? 11.288 -13.474 -0.588 1.00 85.38 279 ARG A C 1
ATOM 2316 O O . ARG A 1 279 ? 10.991 -13.503 -1.781 1.00 85.38 279 ARG A O 1
ATOM 2323 N N . ILE A 1 280 ? 12.507 -13.185 -0.135 1.00 86.94 280 ILE A N 1
ATOM 2324 C CA . ILE A 1 280 ? 13.628 -12.677 -0.939 1.00 86.94 280 ILE A CA 1
ATOM 2325 C C . ILE A 1 280 ? 13.816 -13.458 -2.253 1.00 86.94 280 ILE A C 1
ATOM 2327 O O . ILE A 1 280 ? 13.847 -12.866 -3.330 1.00 86.94 280 ILE A O 1
ATOM 2331 N N . SER A 1 281 ? 13.857 -14.793 -2.196 1.00 87.62 281 SER A N 1
ATOM 2332 C CA . SER A 1 281 ? 14.065 -15.640 -3.383 1.00 87.62 281 SER A CA 1
ATOM 2333 C C . SER A 1 281 ? 12.968 -15.474 -4.439 1.00 87.62 281 SER A C 1
ATOM 2335 O O . SER A 1 281 ? 13.247 -15.324 -5.631 1.00 87.62 281 SER A O 1
ATOM 2337 N N . LYS A 1 282 ? 11.702 -15.449 -4.011 1.00 89.62 282 LYS A N 1
ATOM 2338 C CA . LYS A 1 282 ? 10.558 -15.243 -4.904 1.00 89.62 282 LYS A CA 1
ATOM 2339 C C . LYS A 1 282 ? 10.480 -13.798 -5.392 1.00 89.62 282 LYS A C 1
ATOM 2341 O O . LYS A 1 282 ? 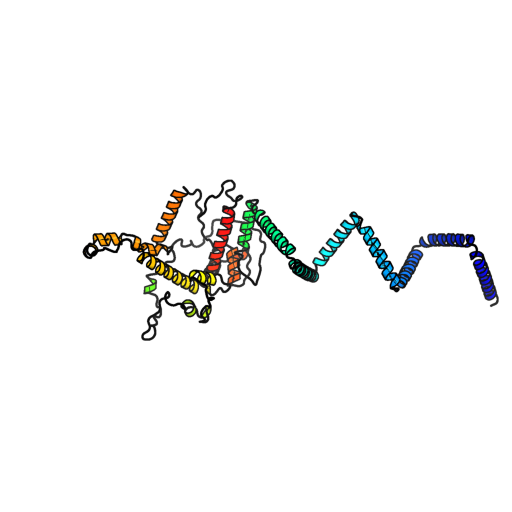10.130 -13.574 -6.555 1.00 89.62 282 LYS A O 1
ATOM 2346 N N . LEU A 1 283 ? 10.822 -12.832 -4.544 1.00 89.94 283 LEU A N 1
ATOM 2347 C CA . LEU A 1 283 ? 10.846 -11.413 -4.882 1.00 89.94 283 LEU A CA 1
ATOM 2348 C C . LEU A 1 283 ? 11.855 -11.136 -6.004 1.00 89.94 283 LEU A C 1
ATOM 2350 O O . LEU A 1 283 ? 11.465 -10.585 -7.036 1.00 89.94 283 LEU A O 1
ATOM 2354 N N . PHE A 1 284 ? 13.101 -11.598 -5.864 1.00 89.69 284 PHE A N 1
ATOM 2355 C CA . PHE A 1 284 ? 14.135 -11.425 -6.888 1.00 89.69 284 PHE A CA 1
ATOM 2356 C C . PHE A 1 284 ? 13.822 -12.172 -8.180 1.00 89.69 284 PHE A C 1
ATOM 2358 O O . PHE A 1 284 ? 13.966 -11.601 -9.261 1.00 89.69 284 PHE A O 1
ATOM 2365 N N . PHE A 1 285 ? 13.301 -13.401 -8.099 1.00 90.38 285 PHE A N 1
ATOM 2366 C CA . PHE A 1 285 ? 12.840 -14.116 -9.290 1.00 90.38 285 PHE A CA 1
ATOM 2367 C C . PHE A 1 285 ? 11.761 -13.320 -10.038 1.00 90.38 285 PHE A C 1
ATOM 2369 O O . PHE A 1 285 ? 11.813 -13.133 -11.257 1.00 90.38 285 PHE A O 1
ATOM 2376 N N . THR A 1 286 ? 10.781 -12.807 -9.292 1.00 90.06 286 THR A N 1
ATOM 2377 C CA . THR A 1 286 ? 9.671 -12.029 -9.846 1.00 90.06 286 THR A CA 1
ATOM 2378 C C . THR A 1 286 ? 10.168 -10.729 -10.474 1.00 90.06 286 THR A C 1
ATOM 2380 O O . THR A 1 286 ? 9.732 -10.388 -11.578 1.00 90.06 286 THR A O 1
ATOM 2383 N N . TYR A 1 287 ? 11.108 -10.045 -9.815 1.00 88.62 287 TYR A N 1
ATOM 2384 C CA . TYR A 1 287 ? 11.785 -8.857 -10.327 1.00 88.62 287 TYR A CA 1
ATOM 2385 C C . TYR A 1 287 ? 12.534 -9.150 -11.629 1.00 88.62 287 TYR A C 1
ATOM 2387 O O . TYR A 1 287 ? 12.245 -8.509 -12.639 1.00 88.62 287 TYR A O 1
ATOM 2395 N N . LYS A 1 288 ? 13.405 -10.168 -11.655 1.00 87.81 288 LYS A N 1
ATOM 2396 C CA . LYS A 1 288 ? 14.195 -10.535 -12.841 1.00 87.81 288 LYS A CA 1
ATOM 2397 C C . LYS A 1 288 ? 13.301 -10.893 -14.021 1.00 87.81 288 LYS A C 1
ATOM 2399 O O . LYS A 1 288 ? 13.524 -10.408 -15.129 1.00 87.81 288 LYS A O 1
ATOM 2404 N N . LYS A 1 289 ? 12.238 -11.674 -13.805 1.00 88.69 289 LYS A N 1
ATOM 2405 C CA . LYS A 1 289 ? 11.264 -12.000 -14.860 1.00 88.69 289 LYS A CA 1
ATOM 2406 C C . LYS A 1 289 ? 10.562 -10.748 -15.399 1.00 88.69 289 LYS A C 1
ATOM 2408 O O . LYS A 1 289 ? 10.394 -10.608 -16.610 1.00 88.69 289 LYS A O 1
ATOM 2413 N N . LEU A 1 290 ? 10.174 -9.817 -14.523 1.00 88.69 290 LEU A N 1
ATOM 2414 C CA . LEU A 1 290 ? 9.536 -8.557 -14.915 1.00 88.69 290 LEU A CA 1
ATOM 2415 C C . LEU A 1 290 ? 10.507 -7.648 -15.687 1.00 88.69 290 LEU A C 1
ATOM 2417 O O . LEU A 1 290 ? 10.126 -7.105 -16.723 1.00 88.69 290 LEU A O 1
ATOM 2421 N N . GLN A 1 291 ? 11.748 -7.524 -15.217 1.00 87.44 291 GLN A N 1
ATOM 2422 C CA . GLN A 1 291 ? 12.823 -6.765 -15.858 1.00 87.44 291 GLN A CA 1
ATOM 2423 C C . GLN A 1 291 ? 13.140 -7.333 -17.249 1.00 87.44 291 GLN A C 1
ATOM 2425 O O . GLN A 1 291 ? 13.090 -6.607 -18.236 1.00 87.44 291 GLN A O 1
ATOM 2430 N N . THR A 1 292 ? 13.339 -8.649 -17.357 1.00 86.56 292 THR A N 1
ATOM 2431 C CA . THR A 1 292 ? 13.618 -9.331 -18.635 1.00 86.56 292 THR A CA 1
ATOM 2432 C C . THR A 1 292 ? 12.475 -9.125 -19.632 1.00 86.56 292 THR A C 1
ATOM 2434 O O . THR A 1 292 ? 12.706 -8.888 -20.818 1.00 86.56 292 THR A O 1
ATOM 2437 N N . ARG A 1 293 ? 11.220 -9.147 -19.159 1.00 87.25 293 ARG A N 1
ATOM 2438 C CA . ARG A 1 293 ? 10.054 -8.888 -20.012 1.00 87.25 293 ARG A CA 1
ATOM 2439 C C . ARG A 1 293 ? 10.024 -7.444 -20.507 1.00 87.25 293 ARG A C 1
ATOM 2441 O O . ARG A 1 293 ? 9.809 -7.225 -21.693 1.00 87.25 293 ARG A O 1
ATOM 2448 N N . LYS A 1 294 ? 10.292 -6.476 -19.625 1.00 88.00 294 LYS A N 1
ATOM 2449 C CA . LYS A 1 294 ? 10.411 -5.060 -20.005 1.00 88.00 294 LYS A CA 1
ATOM 2450 C C . LYS A 1 294 ? 11.511 -4.839 -21.038 1.00 88.00 294 LYS A C 1
ATOM 2452 O O . LYS A 1 294 ? 11.269 -4.120 -22.001 1.00 88.00 294 LYS A O 1
ATOM 2457 N N . PHE A 1 295 ? 12.670 -5.478 -20.876 1.00 87.50 295 PHE A N 1
ATOM 2458 C CA . PHE A 1 295 ? 13.743 -5.410 -21.866 1.00 87.50 295 PHE A CA 1
ATOM 2459 C C . PHE A 1 295 ? 13.313 -5.995 -23.206 1.00 87.50 295 PHE A C 1
ATOM 2461 O O . PHE A 1 295 ? 13.484 -5.340 -24.227 1.00 87.50 295 PHE A O 1
ATOM 2468 N N . SER A 1 296 ? 12.698 -7.179 -23.219 1.00 87.50 296 SER A N 1
ATOM 2469 C CA . SER A 1 296 ? 12.209 -7.800 -24.456 1.00 87.50 296 SER A CA 1
ATOM 2470 C C . SER A 1 296 ? 11.194 -6.912 -25.188 1.00 87.50 296 SER A C 1
ATOM 2472 O O . SER A 1 296 ? 11.313 -6.703 -26.400 1.00 87.50 296 SER A O 1
ATOM 2474 N N . ASP A 1 297 ? 10.247 -6.321 -24.453 1.00 87.62 297 ASP A N 1
ATOM 2475 C CA . ASP A 1 297 ? 9.259 -5.392 -25.005 1.00 87.62 297 ASP A CA 1
ATOM 2476 C C . ASP A 1 297 ? 9.932 -4.109 -25.536 1.00 87.62 297 ASP A C 1
ATOM 2478 O O . ASP A 1 297 ? 9.625 -3.662 -26.644 1.00 87.62 297 ASP A O 1
ATOM 2482 N N . ALA A 1 298 ? 10.883 -3.535 -24.790 1.00 87.81 298 ALA A N 1
ATOM 2483 C CA . ALA A 1 298 ? 11.611 -2.324 -25.173 1.00 87.81 298 ALA A CA 1
ATOM 2484 C C . ALA A 1 298 ? 12.505 -2.540 -26.405 1.00 87.81 298 ALA A C 1
ATOM 2486 O O . ALA A 1 298 ? 12.460 -1.739 -27.339 1.00 87.81 298 ALA A O 1
ATOM 2487 N N . ILE A 1 299 ? 13.249 -3.649 -26.453 1.00 87.19 299 ILE A N 1
ATOM 2488 C CA . ILE A 1 299 ? 14.048 -4.065 -27.614 1.00 87.19 299 ILE A CA 1
ATOM 2489 C C . ILE A 1 299 ? 13.133 -4.230 -28.825 1.00 87.19 299 ILE A C 1
ATOM 2491 O O . ILE A 1 299 ? 13.398 -3.659 -29.877 1.00 87.19 299 ILE A O 1
ATOM 2495 N N . SER A 1 300 ? 12.006 -4.930 -28.666 1.00 87.38 300 SER A N 1
ATOM 2496 C CA . SER A 1 300 ? 11.036 -5.120 -29.750 1.00 87.38 300 SER A CA 1
ATOM 2497 C C . SER A 1 300 ? 10.479 -3.794 -30.272 1.00 87.38 300 SER A C 1
ATOM 2499 O O . SER A 1 300 ? 10.287 -3.628 -31.474 1.00 87.38 300 SER A O 1
ATOM 2501 N N . ILE A 1 301 ? 10.203 -2.835 -29.384 1.00 85.62 301 ILE A N 1
ATOM 2502 C CA . ILE A 1 301 ? 9.756 -1.493 -29.772 1.00 85.62 301 ILE A CA 1
ATOM 2503 C C . ILE A 1 301 ? 10.859 -0.758 -30.536 1.00 85.62 301 ILE A C 1
ATOM 2505 O O . ILE A 1 301 ? 10.567 -0.163 -31.569 1.00 85.62 301 ILE A O 1
ATOM 2509 N N . ASN A 1 302 ? 12.104 -0.807 -30.070 1.00 82.06 302 ASN A N 1
ATOM 2510 C CA . ASN A 1 302 ? 13.212 -0.097 -30.705 1.00 82.06 302 ASN A CA 1
ATOM 2511 C C . ASN A 1 302 ? 13.599 -0.691 -32.059 1.00 82.06 302 ASN A C 1
ATOM 2513 O O . ASN A 1 302 ? 13.763 0.061 -33.015 1.00 82.06 302 ASN A O 1
ATOM 2517 N N . LEU A 1 303 ? 13.606 -2.021 -32.183 1.00 81.44 303 LEU A N 1
ATOM 2518 C CA . LEU A 1 303 ? 13.783 -2.708 -33.465 1.00 81.44 303 LEU A CA 1
ATOM 2519 C C . LEU A 1 303 ? 12.683 -2.346 -34.475 1.00 81.44 303 LEU A C 1
ATOM 2521 O O . LEU A 1 303 ? 12.936 -2.335 -35.673 1.00 81.44 303 LEU A O 1
ATOM 2525 N N . ARG A 1 304 ? 11.468 -2.014 -34.014 1.00 79.94 304 ARG A N 1
ATOM 2526 C CA . ARG A 1 304 ? 10.390 -1.502 -34.883 1.00 79.94 304 ARG A CA 1
ATOM 2527 C C . ARG A 1 304 ? 10.502 -0.008 -35.185 1.00 79.94 304 ARG A C 1
ATOM 2529 O O . ARG A 1 304 ? 9.972 0.443 -36.195 1.00 79.94 304 ARG A O 1
ATOM 2536 N N . LYS A 1 305 ? 11.149 0.773 -34.317 1.00 74.75 305 LYS A N 1
ATOM 2537 C CA . LYS A 1 305 ? 11.292 2.233 -34.442 1.00 74.75 305 LYS A CA 1
ATOM 2538 C C . LYS A 1 305 ? 12.365 2.665 -35.447 1.00 74.75 305 LYS A C 1
ATOM 2540 O O . LYS A 1 305 ? 12.708 3.843 -35.463 1.00 74.75 305 LYS A O 1
ATOM 2545 N N . THR A 1 306 ? 12.865 1.766 -36.298 1.00 61.97 306 THR A N 1
ATOM 2546 C CA . THR A 1 306 ? 13.864 2.072 -37.332 1.00 61.97 306 THR A CA 1
ATOM 2547 C C . THR A 1 306 ? 13.445 3.287 -38.160 1.00 61.97 306 THR A C 1
ATOM 2549 O O . THR A 1 306 ? 12.565 3.202 -39.021 1.00 61.97 306 THR A O 1
ATOM 2552 N N . LYS A 1 307 ? 14.087 4.429 -37.907 1.00 59.44 307 LYS A N 1
ATOM 2553 C CA . LYS A 1 307 ? 14.032 5.591 -38.787 1.00 59.44 307 LYS A CA 1
ATOM 2554 C C . LYS A 1 307 ? 14.986 5.307 -39.954 1.00 59.44 307 LYS A C 1
ATOM 2556 O O . LYS A 1 307 ? 16.175 5.129 -39.741 1.00 59.44 307 LYS A O 1
ATOM 2561 N N . ASN A 1 308 ? 14.462 5.246 -41.178 1.00 58.03 308 ASN A N 1
ATOM 2562 C CA . ASN A 1 308 ? 15.237 5.287 -42.429 1.00 58.03 308 ASN A CA 1
ATOM 2563 C C . ASN A 1 308 ? 16.316 4.204 -42.679 1.00 58.03 308 ASN A C 1
ATOM 2565 O O . ASN A 1 308 ? 17.358 4.500 -43.252 1.00 58.03 308 ASN A O 1
ATOM 2569 N N . THR A 1 309 ? 16.059 2.925 -42.389 1.00 60.34 309 THR A N 1
ATOM 2570 C CA . THR A 1 309 ? 16.956 1.826 -42.830 1.00 60.34 309 THR A CA 1
ATOM 2571 C C . THR A 1 309 ? 16.640 1.273 -44.227 1.00 60.34 309 THR A C 1
ATOM 2573 O O . THR A 1 309 ? 17.360 0.409 -44.719 1.00 60.34 309 THR A O 1
ATOM 2576 N N . LYS A 1 310 ? 15.582 1.758 -44.898 1.00 61.88 310 LYS A N 1
ATOM 2577 C CA . LYS A 1 310 ? 15.094 1.181 -46.167 1.00 61.88 310 LYS A CA 1
ATOM 2578 C C . LYS A 1 310 ? 16.089 1.256 -47.339 1.00 61.88 310 LYS A C 1
ATOM 2580 O O . LYS A 1 310 ? 15.956 0.453 -48.250 1.00 61.88 310 LYS A O 1
ATOM 2585 N N . ASN A 1 311 ? 17.080 2.154 -47.300 1.00 67.50 311 ASN A N 1
ATOM 2586 C CA . ASN A 1 311 ? 17.999 2.412 -48.420 1.00 67.50 311 ASN A CA 1
ATOM 2587 C C . ASN A 1 311 ? 19.486 2.385 -48.011 1.00 67.50 311 ASN A C 1
ATOM 2589 O O . ASN A 1 311 ? 20.286 3.133 -48.569 1.00 67.50 311 ASN A O 1
ATOM 2593 N N . ILE A 1 312 ? 19.870 1.576 -47.019 1.00 77.62 312 ILE A N 1
ATOM 2594 C CA . ILE A 1 312 ? 21.292 1.433 -46.675 1.00 77.62 312 ILE A CA 1
ATOM 2595 C C . ILE A 1 312 ? 21.965 0.549 -47.729 1.00 77.62 312 ILE A C 1
ATOM 2597 O O . ILE A 1 312 ? 21.584 -0.604 -47.923 1.00 77.62 312 ILE A O 1
ATOM 2601 N N . THR A 1 313 ? 22.965 1.091 -48.420 1.00 82.00 313 THR A N 1
ATOM 2602 C CA . THR A 1 313 ? 23.723 0.364 -49.451 1.00 82.00 313 THR A CA 1
ATOM 2603 C C . THR A 1 313 ? 24.914 -0.388 -48.855 1.00 82.00 313 THR A C 1
ATOM 2605 O O . THR A 1 313 ? 25.466 0.000 -47.826 1.00 82.00 313 THR A O 1
ATOM 2608 N N . VAL A 1 314 ? 25.370 -1.446 -49.537 1.00 83.19 314 VAL A N 1
ATOM 2609 C CA . VAL A 1 314 ? 26.566 -2.213 -49.130 1.00 83.19 314 VAL A CA 1
ATOM 2610 C C . VAL A 1 314 ? 27.804 -1.309 -49.041 1.00 83.19 314 VAL A C 1
ATOM 2612 O O . VAL A 1 314 ? 28.585 -1.433 -48.103 1.00 83.19 314 VAL A O 1
ATOM 2615 N N . ALA A 1 315 ? 27.942 -0.338 -49.952 1.00 86.19 315 ALA A N 1
ATOM 2616 C CA . ALA A 1 315 ? 29.038 0.634 -49.939 1.00 86.19 315 ALA A CA 1
ATOM 2617 C C . ALA A 1 315 ? 29.045 1.513 -48.674 1.00 86.19 315 ALA A C 1
ATOM 2619 O O . ALA A 1 315 ? 30.110 1.819 -48.145 1.00 86.19 315 ALA A O 1
ATOM 2620 N N . GLN A 1 316 ? 27.869 1.883 -48.155 1.00 83.50 316 GLN A N 1
ATOM 2621 C CA . GLN A 1 316 ? 27.754 2.640 -46.905 1.00 83.50 316 GLN A CA 1
ATOM 2622 C C . GLN A 1 316 ? 28.115 1.786 -45.685 1.00 83.50 316 GLN A C 1
ATOM 2624 O O . GLN A 1 316 ? 28.807 2.273 -44.801 1.00 83.50 316 GLN A O 1
ATOM 2629 N N . MET A 1 317 ? 27.723 0.508 -45.648 1.00 82.44 317 MET A N 1
ATOM 2630 C CA . MET A 1 317 ? 28.085 -0.399 -44.544 1.00 82.44 317 MET A CA 1
ATOM 2631 C C . MET A 1 317 ? 29.566 -0.799 -44.532 1.00 82.44 317 MET A C 1
ATOM 2633 O O . MET A 1 317 ? 30.106 -1.109 -43.476 1.00 82.44 317 MET A O 1
ATOM 2637 N N . LEU A 1 318 ? 30.242 -0.765 -45.683 1.00 88.94 318 LEU A N 1
ATOM 2638 C CA . LEU A 1 318 ? 31.697 -0.935 -45.759 1.00 88.94 318 LEU A CA 1
ATOM 2639 C C . LEU A 1 318 ? 32.462 0.331 -45.337 1.00 88.94 318 LEU A C 1
ATOM 2641 O O . LEU A 1 318 ? 33.649 0.250 -45.021 1.00 88.94 318 LEU A O 1
ATOM 2645 N N . ASN A 1 319 ? 31.804 1.496 -45.312 1.00 89.75 319 ASN A N 1
ATOM 2646 C CA . ASN A 1 319 ? 32.411 2.737 -44.851 1.00 89.75 319 ASN A CA 1
ATOM 2647 C C . ASN A 1 319 ? 32.437 2.788 -43.315 1.00 89.75 319 ASN A C 1
ATOM 2649 O O . ASN A 1 319 ? 31.403 2.885 -42.649 1.00 89.75 319 ASN A O 1
ATOM 2653 N N . ARG A 1 320 ? 33.650 2.780 -42.756 1.00 86.19 320 ARG A N 1
ATOM 2654 C CA . ARG A 1 320 ? 33.893 2.787 -41.310 1.00 86.19 320 ARG A CA 1
ATOM 2655 C C . ARG A 1 320 ? 33.332 4.034 -40.619 1.00 86.19 320 ARG A C 1
ATOM 2657 O O . ARG A 1 320 ? 32.841 3.916 -39.503 1.00 86.19 320 ARG A O 1
ATOM 2664 N N . ASP A 1 321 ? 33.324 5.190 -41.282 1.00 85.62 321 ASP A N 1
ATOM 2665 C CA . ASP A 1 321 ? 32.814 6.444 -40.710 1.00 85.62 321 ASP A CA 1
ATOM 2666 C C . ASP A 1 321 ? 31.285 6.456 -40.625 1.00 85.62 321 ASP A C 1
ATOM 2668 O O . ASP A 1 321 ? 30.712 6.926 -39.643 1.00 85.62 321 ASP A O 1
ATOM 2672 N N . TYR A 1 322 ? 30.612 5.868 -41.618 1.00 82.44 322 TYR A N 1
ATOM 2673 C CA . TYR A 1 322 ? 29.157 5.716 -41.613 1.00 82.44 322 TYR A CA 1
ATOM 2674 C C . TYR A 1 322 ? 28.702 4.745 -40.517 1.00 82.44 322 TYR A C 1
ATOM 2676 O O . TYR A 1 322 ? 27.786 5.053 -39.753 1.00 82.44 322 TYR A O 1
ATOM 2684 N N . VAL A 1 323 ? 29.385 3.602 -40.391 1.00 80.81 323 VAL A N 1
ATOM 2685 C CA . VAL A 1 323 ? 29.137 2.631 -39.315 1.00 80.81 323 VAL A CA 1
ATOM 2686 C C . VAL A 1 323 ? 29.430 3.246 -37.947 1.00 80.81 323 VAL A C 1
ATOM 2688 O O . VAL A 1 323 ? 28.625 3.098 -37.031 1.00 80.81 323 VAL A O 1
ATOM 2691 N N . ASN A 1 324 ? 30.520 4.004 -37.810 1.00 81.00 324 ASN A N 1
ATOM 2692 C CA . ASN A 1 324 ? 30.808 4.737 -36.580 1.00 81.00 324 ASN A CA 1
ATOM 2693 C C . ASN A 1 324 ? 29.693 5.742 -36.259 1.00 81.00 324 ASN A C 1
ATOM 2695 O O . ASN A 1 324 ? 29.253 5.782 -35.116 1.00 81.00 324 ASN A O 1
ATOM 2699 N N . GLY A 1 325 ? 29.171 6.494 -37.232 1.00 80.00 325 GLY A N 1
ATOM 2700 C CA . GLY A 1 325 ? 28.040 7.410 -37.024 1.00 80.00 325 GLY A CA 1
ATOM 2701 C C . GLY A 1 325 ? 26.750 6.711 -36.570 1.00 80.00 325 GLY A C 1
ATOM 2702 O O . GLY A 1 325 ? 26.036 7.232 -35.717 1.00 80.00 325 GLY A O 1
ATOM 2703 N N . LEU A 1 326 ? 26.480 5.503 -37.078 1.00 74.06 326 LEU A N 1
ATOM 2704 C CA . LEU A 1 326 ? 25.385 4.645 -36.603 1.00 74.06 326 LEU A CA 1
ATOM 2705 C C . LEU A 1 326 ? 25.612 4.164 -35.163 1.00 74.06 326 LEU A C 1
ATOM 2707 O O . LEU A 1 326 ? 24.672 4.152 -34.374 1.00 74.06 326 LEU A O 1
ATOM 2711 N N . ILE A 1 327 ? 26.845 3.803 -34.802 1.00 72.00 327 ILE A N 1
ATOM 2712 C CA . ILE A 1 327 ? 27.200 3.367 -33.442 1.00 72.00 327 ILE A CA 1
ATOM 2713 C C . ILE A 1 327 ? 27.119 4.530 -32.442 1.00 72.00 327 ILE A C 1
ATOM 2715 O O . ILE A 1 327 ? 26.673 4.331 -31.318 1.00 72.00 327 ILE A O 1
ATOM 2719 N N . HIS A 1 328 ? 27.498 5.742 -32.857 1.00 68.69 328 HIS A N 1
ATOM 2720 C CA . HIS A 1 328 ? 27.386 6.954 -32.036 1.00 68.69 328 HIS A CA 1
ATOM 2721 C C . HIS A 1 328 ? 25.942 7.461 -31.913 1.00 68.69 328 HIS A C 1
ATOM 2723 O O . HIS A 1 328 ? 25.681 8.390 -31.151 1.00 68.69 328 HIS A O 1
ATOM 2729 N N . SER A 1 329 ? 24.989 6.880 -32.651 1.00 71.56 329 SER A N 1
ATOM 2730 C CA . SER A 1 329 ? 23.580 7.139 -32.386 1.00 71.56 329 SER A CA 1
ATOM 2731 C C . SER A 1 329 ? 23.158 6.374 -31.125 1.00 71.56 329 SER A C 1
ATOM 2733 O O . SER A 1 329 ? 23.016 5.152 -31.125 1.00 71.56 329 SER A O 1
ATOM 2735 N N . ASP A 1 330 ? 22.913 7.107 -30.036 1.00 69.19 330 ASP A N 1
ATOM 2736 C CA . ASP A 1 330 ? 22.482 6.548 -28.741 1.00 69.19 330 ASP A CA 1
ATOM 2737 C C . ASP A 1 330 ? 21.106 5.845 -28.792 1.00 69.19 330 ASP A C 1
ATOM 2739 O O . ASP A 1 330 ? 20.614 5.314 -27.790 1.00 69.19 330 ASP A O 1
ATOM 2743 N N . ASP A 1 331 ? 20.476 5.793 -29.970 1.00 72.38 331 ASP A N 1
ATOM 2744 C CA . ASP A 1 331 ? 19.225 5.088 -30.240 1.00 72.38 331 ASP A CA 1
ATOM 2745 C C . ASP A 1 331 ? 19.309 3.604 -29.845 1.00 72.38 331 ASP A C 1
ATOM 2747 O O . ASP A 1 331 ? 18.332 3.052 -29.326 1.00 72.38 331 ASP A O 1
ATOM 2751 N N . ALA A 1 332 ? 20.482 2.976 -29.988 1.00 74.00 332 ALA A N 1
ATOM 2752 C CA . ALA A 1 332 ? 20.713 1.590 -29.580 1.00 74.00 332 ALA A CA 1
ATOM 2753 C C . ALA A 1 332 ? 20.584 1.378 -28.062 1.00 74.00 332 ALA A C 1
ATOM 2755 O O . ALA A 1 332 ? 20.131 0.319 -27.639 1.00 74.00 332 ALA A O 1
ATOM 2756 N N . PHE A 1 333 ? 20.901 2.378 -27.233 1.00 79.75 333 PHE A N 1
ATOM 2757 C CA . PHE A 1 333 ? 20.827 2.281 -25.769 1.00 79.75 333 PHE A CA 1
ATOM 2758 C C . PHE A 1 333 ? 19.457 2.668 -25.208 1.00 79.75 333 PHE A C 1
ATOM 2760 O O . PHE A 1 333 ? 19.182 2.482 -24.023 1.00 79.75 333 PHE A O 1
ATOM 2767 N N . THR A 1 334 ? 18.536 3.150 -26.046 1.00 82.06 334 THR A N 1
ATOM 2768 C CA . THR A 1 334 ? 17.214 3.603 -25.588 1.00 82.06 334 THR A CA 1
ATOM 2769 C C . THR A 1 334 ? 16.376 2.506 -24.932 1.00 82.06 334 THR A C 1
ATOM 2771 O O . THR A 1 334 ? 15.489 2.829 -24.141 1.00 82.06 334 THR A O 1
ATOM 2774 N N . PHE A 1 335 ? 16.635 1.218 -25.207 1.00 85.62 335 PHE A N 1
ATOM 2775 C CA . PHE A 1 335 ? 15.916 0.121 -24.538 1.00 85.62 335 PHE A CA 1
ATOM 2776 C C . PHE A 1 335 ? 16.259 0.048 -23.045 1.00 85.62 335 PHE A C 1
ATOM 2778 O O . PHE A 1 335 ? 15.422 -0.382 -22.249 1.00 85.62 335 PHE A O 1
ATOM 2785 N N . LEU A 1 336 ? 17.447 0.526 -22.656 1.00 86.94 336 LEU A N 1
ATOM 2786 C CA . LEU A 1 336 ? 17.901 0.557 -21.269 1.00 86.94 336 LEU A CA 1
ATOM 2787 C C . LEU A 1 336 ? 17.129 1.567 -20.420 1.00 86.94 336 LEU A C 1
ATOM 2789 O O . LEU A 1 336 ? 17.087 1.409 -19.210 1.00 86.94 336 LEU A O 1
ATOM 2793 N N . ARG A 1 337 ? 16.387 2.512 -21.021 1.00 86.88 337 ARG A N 1
ATOM 2794 C CA . ARG A 1 337 ? 15.507 3.451 -20.292 1.00 86.88 337 ARG A CA 1
ATOM 2795 C C . ARG A 1 337 ? 14.488 2.776 -19.369 1.00 86.88 337 ARG A C 1
ATOM 2797 O O . ARG A 1 337 ? 13.871 3.453 -18.557 1.00 86.88 337 ARG A O 1
ATOM 2804 N N . CYS A 1 338 ? 14.234 1.476 -19.517 1.00 82.75 338 CYS A N 1
ATOM 2805 C CA . CYS A 1 338 ? 13.350 0.742 -18.614 1.00 82.75 338 CYS A CA 1
ATOM 2806 C C . CYS A 1 338 ? 14.021 0.278 -17.307 1.00 82.75 338 CYS A C 1
ATOM 2808 O O . CYS A 1 338 ? 13.298 -0.152 -16.401 1.00 82.75 338 CYS A O 1
ATOM 2810 N N . ASP A 1 339 ? 15.348 0.396 -17.200 1.00 83.75 339 ASP A N 1
ATOM 2811 C CA . ASP A 1 339 ? 16.146 0.055 -16.025 1.00 83.75 339 ASP A CA 1
ATOM 2812 C C . ASP A 1 339 ? 16.660 1.307 -15.313 1.00 83.75 339 ASP A C 1
ATOM 2814 O O . ASP A 1 339 ? 17.287 2.168 -15.930 1.00 83.75 339 ASP A O 1
ATOM 2818 N N . ARG A 1 340 ? 16.394 1.401 -14.009 1.00 80.69 340 ARG A N 1
ATOM 2819 C CA . ARG A 1 340 ? 16.641 2.608 -13.207 1.00 80.69 340 ARG A CA 1
ATOM 2820 C C . ARG A 1 340 ? 18.121 2.866 -12.948 1.00 80.69 340 ARG A C 1
ATOM 2822 O O . ARG A 1 340 ? 18.495 4.021 -12.805 1.00 80.69 340 ARG A O 1
ATOM 2829 N N . SER A 1 341 ? 18.940 1.820 -12.925 1.00 80.81 341 SER A N 1
ATOM 2830 C CA . SER A 1 341 ? 20.392 1.935 -12.760 1.00 80.81 341 SER A CA 1
ATOM 2831 C C . SER A 1 341 ? 21.105 2.304 -14.066 1.00 80.81 341 SER A C 1
ATOM 2833 O O . SER A 1 341 ? 22.295 2.610 -14.062 1.00 80.81 341 SER A O 1
ATOM 2835 N N . SER A 1 342 ? 20.403 2.298 -15.206 1.00 84.25 342 SER A N 1
ATOM 2836 C CA . SER A 1 342 ? 21.042 2.549 -16.495 1.00 84.25 342 SER A CA 1
ATOM 2837 C C . SER A 1 342 ? 21.340 4.038 -16.732 1.00 84.25 342 SER A C 1
ATOM 2839 O O . SER A 1 342 ? 20.513 4.902 -16.413 1.00 84.25 342 SER A O 1
ATOM 2841 N N . PRO A 1 343 ? 22.452 4.366 -17.418 1.00 86.25 343 PRO A N 1
ATOM 2842 C CA . PRO A 1 343 ? 22.728 5.735 -17.853 1.00 86.25 343 PRO A CA 1
ATOM 2843 C C . PRO A 1 343 ? 21.605 6.329 -18.716 1.00 86.25 343 PRO A C 1
ATOM 2845 O O . PRO A 1 343 ? 21.254 7.498 -18.566 1.00 86.25 343 PRO A O 1
ATOM 2848 N N . ALA A 1 344 ? 20.979 5.514 -19.573 1.00 87.19 344 ALA A N 1
ATOM 2849 C CA . ALA A 1 344 ? 19.892 5.947 -20.451 1.00 87.19 344 ALA A CA 1
ATOM 2850 C C . ALA A 1 344 ? 18.633 6.382 -19.675 1.00 87.19 344 ALA A C 1
ATOM 2852 O O . ALA A 1 344 ? 17.912 7.282 -20.115 1.00 87.19 344 ALA A O 1
ATOM 2853 N N . PHE A 1 345 ? 18.348 5.759 -18.526 1.00 89.19 345 PHE A N 1
ATOM 2854 C CA . PHE A 1 345 ? 17.258 6.176 -17.643 1.00 89.19 345 PHE A CA 1
ATOM 2855 C C . PHE A 1 345 ? 17.562 7.510 -16.959 1.00 89.19 345 PHE A C 1
ATOM 2857 O O . PHE A 1 345 ? 16.712 8.401 -16.965 1.00 89.19 345 PHE A O 1
ATOM 2864 N N . TRP A 1 346 ? 18.772 7.683 -16.425 1.00 88.62 346 TRP A N 1
ATOM 2865 C CA . TRP A 1 346 ? 19.181 8.939 -15.791 1.00 88.62 346 TRP A CA 1
ATOM 2866 C C . TRP A 1 346 ? 19.230 10.105 -16.775 1.00 88.62 346 TRP A C 1
ATOM 2868 O O . TRP A 1 346 ? 18.792 11.209 -16.454 1.00 88.62 346 TRP A O 1
ATOM 2878 N N . GLU A 1 347 ? 19.678 9.858 -18.004 1.00 89.75 347 GLU A N 1
ATOM 2879 C CA . GLU A 1 347 ? 19.645 10.850 -19.076 1.00 89.75 347 GLU A CA 1
ATOM 2880 C C . GLU A 1 347 ? 18.203 11.277 -19.409 1.00 89.75 347 GLU A C 1
ATOM 2882 O O . GLU A 1 347 ? 17.923 12.470 -19.561 1.00 89.75 347 GLU A O 1
ATOM 2887 N N . LEU A 1 348 ? 17.265 10.321 -19.467 1.00 90.19 348 LEU A N 1
ATOM 2888 C CA . LEU A 1 348 ? 15.840 10.610 -19.643 1.00 90.19 348 LEU A CA 1
ATOM 2889 C C . LEU A 1 348 ? 15.299 11.459 -18.485 1.00 90.19 348 LEU A C 1
ATOM 2891 O O . LEU A 1 348 ? 14.664 12.479 -18.738 1.00 90.19 348 LEU A O 1
ATOM 2895 N N . LYS A 1 349 ? 15.579 11.083 -17.232 1.00 91.62 349 LYS A N 1
ATOM 2896 C CA . LYS A 1 349 ? 15.120 11.823 -16.045 1.00 91.62 349 LYS A CA 1
ATOM 2897 C C . LYS A 1 349 ? 15.684 13.240 -15.997 1.00 91.62 349 LYS A C 1
ATOM 2899 O O . LYS A 1 349 ? 14.943 14.186 -15.745 1.00 91.62 349 LYS A O 1
ATOM 2904 N N . LYS A 1 350 ? 16.961 13.416 -16.343 1.00 92.44 350 LYS A N 1
ATOM 2905 C CA . LYS A 1 350 ? 17.582 14.737 -16.506 1.00 92.44 350 LYS A CA 1
ATOM 2906 C C . LYS A 1 350 ? 16.850 15.574 -17.560 1.00 92.44 350 LYS A C 1
ATOM 2908 O O . LYS A 1 350 ? 16.587 16.751 -17.330 1.00 92.44 350 LYS A O 1
ATOM 2913 N N . LYS A 1 351 ? 16.513 14.982 -18.711 1.00 93.38 351 LYS A N 1
ATOM 2914 C CA . LYS A 1 351 ? 15.752 15.657 -19.777 1.00 93.38 351 LYS A CA 1
ATOM 2915 C C . LYS A 1 351 ? 14.338 16.039 -19.325 1.00 93.38 351 LYS A C 1
ATOM 2917 O O . LYS A 1 351 ? 13.899 17.133 -19.660 1.00 93.38 351 LYS A O 1
ATOM 2922 N N . GLU A 1 352 ? 13.659 15.186 -18.558 1.00 93.44 352 GLU A N 1
ATOM 2923 C CA . GLU A 1 352 ? 12.339 15.479 -17.975 1.00 93.44 352 GLU A CA 1
ATOM 2924 C C . GLU A 1 352 ? 12.404 16.665 -17.004 1.00 93.44 352 GLU A C 1
ATOM 2926 O O . GLU A 1 352 ? 11.644 17.614 -17.170 1.00 93.44 352 GLU A O 1
ATOM 2931 N N . VAL A 1 353 ? 13.369 16.687 -16.078 1.00 91.31 353 VAL A N 1
ATOM 2932 C CA . VAL A 1 353 ? 13.566 17.820 -15.154 1.00 91.31 353 VAL A CA 1
ATOM 2933 C C . VAL A 1 353 ? 13.865 19.115 -15.916 1.00 91.31 353 VAL A C 1
ATOM 2935 O O . VAL A 1 353 ? 13.281 20.155 -15.633 1.00 91.31 353 VAL A O 1
ATOM 2938 N N . MET A 1 354 ? 14.722 19.063 -16.940 1.00 93.38 354 MET A N 1
ATOM 2939 C CA . MET A 1 354 ? 15.005 20.232 -17.784 1.00 93.38 354 MET A CA 1
ATOM 2940 C C . MET A 1 354 ? 13.771 20.705 -18.563 1.00 93.38 354 MET A C 1
ATOM 2942 O O . MET A 1 354 ? 13.615 21.902 -18.794 1.00 93.38 354 MET A O 1
ATOM 2946 N N . ALA A 1 355 ? 12.898 19.786 -18.984 1.00 94.06 355 ALA A N 1
ATOM 2947 C CA . ALA A 1 355 ? 11.635 20.134 -19.625 1.00 94.06 355 ALA A CA 1
ATOM 2948 C C . ALA A 1 355 ? 10.675 20.804 -18.633 1.00 94.06 355 ALA A C 1
ATOM 2950 O O . ALA A 1 355 ? 10.093 21.829 -18.977 1.00 94.06 355 ALA A O 1
ATOM 2951 N N . MET A 1 356 ? 10.584 20.291 -17.403 1.00 90.81 356 MET A N 1
ATOM 2952 C CA . MET A 1 356 ? 9.798 20.905 -16.331 1.00 90.81 356 MET A CA 1
ATOM 2953 C C . MET A 1 356 ? 10.287 22.318 -16.020 1.00 90.81 356 MET A C 1
ATOM 2955 O O . MET A 1 356 ? 9.478 23.233 -16.015 1.00 90.81 356 MET A O 1
ATOM 2959 N N . ILE A 1 357 ? 11.600 22.533 -15.885 1.00 91.62 357 ILE A N 1
ATOM 2960 C CA . ILE A 1 357 ? 12.160 23.873 -15.631 1.00 91.62 357 ILE A CA 1
ATOM 2961 C C . ILE A 1 357 ? 11.801 24.858 -16.753 1.00 91.62 357 ILE A C 1
ATOM 2963 O O . ILE A 1 357 ? 11.522 26.026 -16.502 1.00 91.62 357 ILE A O 1
ATOM 2967 N N . ARG A 1 358 ? 11.786 24.396 -18.009 1.00 93.12 358 ARG A N 1
ATOM 2968 C CA . ARG A 1 358 ? 11.421 25.238 -19.159 1.00 93.12 358 ARG A CA 1
ATOM 2969 C C . ARG A 1 358 ? 9.927 25.550 -19.235 1.00 93.12 358 ARG A C 1
ATOM 2971 O O . ARG A 1 358 ? 9.581 26.585 -19.790 1.00 93.12 358 ARG A O 1
ATOM 2978 N N . GLN A 1 359 ? 9.065 24.645 -18.770 1.00 92.25 359 GLN A N 1
ATOM 2979 C CA . GLN A 1 359 ? 7.607 24.777 -18.884 1.00 92.25 359 GLN A CA 1
ATOM 2980 C C . GLN A 1 359 ? 6.969 25.425 -17.653 1.00 92.25 359 GLN A C 1
ATOM 2982 O O . GLN A 1 359 ? 6.103 26.276 -17.808 1.00 92.25 359 GLN A O 1
ATOM 2987 N N . LEU A 1 360 ? 7.403 25.020 -16.461 1.00 89.56 360 LEU A N 1
ATOM 2988 C CA . LEU A 1 360 ? 6.843 25.415 -15.166 1.00 89.56 360 LEU A CA 1
ATOM 2989 C C . LEU A 1 360 ? 7.704 26.470 -14.453 1.00 89.56 360 LEU A C 1
ATOM 2991 O O . LEU A 1 360 ? 7.254 27.103 -13.508 1.00 89.56 360 LEU A O 1
ATOM 2995 N N . GLY A 1 361 ? 8.941 26.684 -14.911 1.00 89.06 361 GLY A N 1
ATOM 2996 C CA . GLY A 1 361 ? 9.893 27.592 -14.277 1.00 89.06 361 GLY A CA 1
ATOM 2997 C C . GLY A 1 361 ? 10.783 26.907 -13.238 1.00 89.06 361 GLY A C 1
ATOM 2998 O O . GLY A 1 361 ? 10.823 25.683 -13.108 1.00 89.06 361 GLY A O 1
ATOM 2999 N N . CYS A 1 362 ? 11.571 27.708 -12.521 1.00 87.94 362 CYS A N 1
ATOM 3000 C CA . CYS A 1 362 ? 12.498 27.189 -11.521 1.00 87.94 362 CYS A CA 1
ATOM 3001 C C . CYS A 1 362 ? 11.734 26.654 -10.297 1.00 87.94 362 CYS A C 1
ATOM 3003 O O . CYS A 1 362 ? 10.917 27.385 -9.739 1.00 87.94 362 CYS A O 1
ATOM 3005 N N . PRO A 1 363 ? 12.023 25.426 -9.830 1.00 87.50 363 PRO A N 1
ATOM 3006 C CA . PRO A 1 363 ? 11.414 24.899 -8.615 1.00 87.50 363 PRO A CA 1
ATOM 3007 C C . PRO A 1 363 ? 11.820 25.736 -7.397 1.00 87.50 363 PRO A C 1
ATOM 3009 O O . PRO A 1 363 ? 12.989 26.085 -7.227 1.00 87.50 363 PRO A O 1
ATOM 3012 N N . THR A 1 364 ? 10.851 26.035 -6.535 1.00 85.94 364 THR A N 1
ATOM 3013 C CA . THR A 1 364 ? 11.063 26.840 -5.322 1.00 85.94 364 THR A CA 1
ATOM 3014 C C . THR A 1 364 ? 11.652 26.022 -4.175 1.00 85.94 364 THR A C 1
ATOM 3016 O O . THR A 1 364 ? 12.454 26.534 -3.398 1.00 85.94 364 THR A O 1
ATOM 3019 N N . LEU A 1 365 ? 11.277 24.744 -4.072 1.00 83.62 365 LEU A N 1
ATOM 3020 C CA . LEU A 1 365 ? 11.702 23.845 -3.004 1.00 83.62 365 LEU A CA 1
ATOM 3021 C C . LEU A 1 365 ? 12.218 22.531 -3.593 1.00 83.62 365 LEU A C 1
ATOM 3023 O O . LEU A 1 365 ? 11.566 21.921 -4.440 1.00 83.62 365 LEU A O 1
ATOM 3027 N N . PHE A 1 366 ? 13.359 22.068 -3.087 1.00 83.25 366 PHE A N 1
ATOM 3028 C CA . PHE A 1 366 ? 13.859 20.720 -3.332 1.00 83.25 366 PHE A CA 1
ATOM 3029 C C . PHE A 1 366 ? 13.749 19.910 -2.046 1.00 83.25 366 PHE A C 1
ATOM 3031 O O . PHE A 1 366 ? 14.355 20.257 -1.035 1.00 83.25 366 PHE A O 1
ATOM 3038 N N . LEU A 1 367 ? 12.987 18.820 -2.096 1.00 83.50 367 LEU A N 1
ATOM 3039 C CA . LEU A 1 367 ? 12.837 17.891 -0.984 1.00 83.50 367 LEU A CA 1
ATOM 3040 C C . LEU A 1 367 ? 13.471 16.555 -1.368 1.00 83.50 367 LEU A C 1
ATOM 3042 O O . LEU A 1 367 ? 13.102 15.953 -2.375 1.00 83.50 367 LEU A O 1
ATOM 3046 N N . THR A 1 368 ? 14.417 16.086 -0.557 1.00 85.06 368 THR A N 1
ATOM 3047 C CA . THR A 1 368 ? 14.970 14.734 -0.678 1.00 85.06 368 THR A CA 1
ATOM 3048 C C . THR A 1 368 ? 14.456 13.900 0.485 1.00 85.06 368 THR A C 1
ATOM 3050 O O . THR A 1 368 ? 14.562 14.297 1.641 1.00 85.06 368 THR A O 1
ATOM 3053 N N . LEU A 1 369 ? 13.830 12.768 0.170 1.00 83.00 369 LEU A N 1
ATOM 3054 C CA . LEU A 1 369 ? 13.264 11.856 1.158 1.00 83.00 369 LEU A CA 1
ATOM 3055 C C . LEU A 1 369 ? 14.003 10.528 1.053 1.00 83.00 369 LEU A C 1
ATOM 3057 O O . LEU A 1 369 ? 13.866 9.815 0.057 1.00 83.00 369 LEU A O 1
ATOM 3061 N N . SER A 1 370 ? 14.790 10.210 2.073 1.00 81.94 370 SER A N 1
ATOM 3062 C CA . SER A 1 370 ? 15.431 8.910 2.236 1.00 81.94 370 SER A CA 1
ATOM 3063 C C . SER A 1 370 ? 14.631 8.047 3.208 1.00 81.94 370 SER A C 1
ATOM 3065 O O . SER A 1 370 ? 13.950 8.542 4.110 1.00 81.94 370 SER A O 1
ATOM 3067 N N . ALA A 1 371 ? 14.686 6.736 3.002 1.00 83.44 371 ALA A N 1
ATOM 3068 C CA . ALA A 1 371 ? 14.157 5.788 3.963 1.00 83.44 371 ALA A CA 1
ATOM 3069 C C . ALA A 1 371 ? 15.217 5.520 5.042 1.00 83.44 371 ALA A C 1
ATOM 3071 O O . ALA A 1 371 ? 16.405 5.398 4.742 1.00 83.44 371 ALA A O 1
ATOM 3072 N N . ALA A 1 372 ? 14.776 5.497 6.297 1.00 86.44 372 ALA A N 1
ATOM 3073 C CA . ALA A 1 372 ? 15.598 5.206 7.465 1.00 86.44 372 ALA A CA 1
ATOM 3074 C C . ALA A 1 372 ? 14.861 4.168 8.318 1.00 86.44 372 ALA A C 1
ATOM 3076 O O . ALA A 1 372 ? 14.461 4.436 9.450 1.00 86.44 372 ALA A O 1
ATOM 3077 N N . GLU A 1 373 ? 14.610 2.999 7.727 1.00 86.38 373 GLU A N 1
ATOM 3078 C CA . GLU A 1 373 ? 13.712 1.967 8.252 1.00 86.38 373 GLU A CA 1
ATOM 3079 C C . GLU A 1 373 ? 14.112 1.469 9.645 1.00 86.38 373 GLU A C 1
ATOM 3081 O O . GLU A 1 373 ? 13.246 1.111 10.438 1.00 86.38 373 GLU A O 1
ATOM 3086 N N . THR A 1 374 ? 15.408 1.488 9.970 1.00 86.25 374 THR A N 1
ATOM 3087 C CA . THR A 1 374 ? 15.936 1.074 11.281 1.00 86.25 374 THR A CA 1
ATOM 3088 C C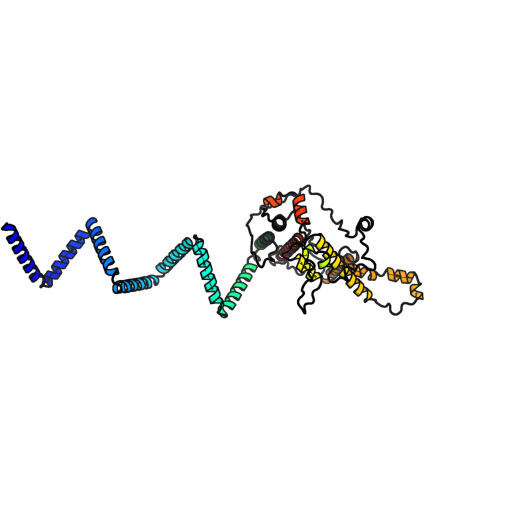 . THR A 1 374 ? 15.527 2.001 12.421 1.00 86.25 374 THR A C 1
ATOM 3090 O O . THR A 1 374 ? 15.582 1.601 13.579 1.00 86.25 374 THR A O 1
ATOM 3093 N N . ASN A 1 375 ? 15.142 3.239 12.108 1.00 86.56 375 ASN A N 1
ATOM 3094 C CA . ASN A 1 375 ? 14.743 4.240 13.094 1.00 86.56 375 ASN A CA 1
ATOM 3095 C C . ASN A 1 375 ? 13.214 4.356 13.215 1.00 86.56 375 ASN A C 1
ATOM 3097 O O . ASN A 1 375 ? 12.730 5.232 13.919 1.00 86.56 375 ASN A O 1
ATOM 3101 N N . TRP A 1 376 ? 12.436 3.543 12.495 1.00 88.88 376 TRP A N 1
ATOM 3102 C CA . TRP A 1 376 ? 10.974 3.600 12.550 1.00 88.88 376 TRP A CA 1
ATOM 3103 C C . TRP A 1 376 ? 10.461 2.548 13.526 1.00 88.88 376 TRP A C 1
ATOM 3105 O O . TRP A 1 376 ? 10.182 1.413 13.135 1.00 88.88 376 TRP A O 1
ATOM 3115 N N . SER A 1 377 ? 10.355 2.923 14.798 1.00 88.56 377 SER A N 1
ATOM 3116 C CA . SER A 1 377 ? 9.924 2.045 15.890 1.00 88.56 377 SER A CA 1
ATOM 3117 C C . SER A 1 377 ? 8.576 1.382 15.589 1.00 88.56 377 SER A C 1
ATOM 3119 O O . SER A 1 377 ? 8.409 0.182 15.803 1.00 88.56 377 SER A O 1
ATOM 3121 N N . GLU A 1 378 ? 7.640 2.106 14.971 1.00 86.38 378 GLU A N 1
ATOM 3122 C CA . GLU A 1 378 ? 6.326 1.569 14.605 1.00 86.38 378 GLU A CA 1
ATOM 3123 C C . GLU A 1 378 ? 6.427 0.524 13.483 1.00 86.38 378 GLU A C 1
ATOM 3125 O O . GLU A 1 378 ? 5.711 -0.478 13.496 1.00 86.38 378 GLU A O 1
ATOM 3130 N N . LEU A 1 379 ? 7.359 0.699 12.535 1.00 87.88 379 LEU A N 1
ATOM 3131 C CA . LEU A 1 379 ? 7.639 -0.321 11.520 1.00 87.88 379 LEU A CA 1
ATOM 3132 C C . LEU A 1 379 ? 8.212 -1.586 12.165 1.00 87.88 379 LEU A C 1
ATOM 3134 O O . LEU A 1 379 ? 7.805 -2.685 11.791 1.00 87.88 379 LEU A O 1
ATOM 3138 N N . ILE A 1 380 ? 9.132 -1.449 13.122 1.00 89.69 380 ILE A N 1
ATOM 3139 C CA . ILE A 1 380 ? 9.727 -2.593 13.825 1.00 89.69 380 ILE A CA 1
ATOM 3140 C C . ILE A 1 380 ? 8.658 -3.372 14.599 1.00 89.69 380 ILE A C 1
ATOM 3142 O O . ILE A 1 380 ? 8.633 -4.599 14.516 1.00 89.69 380 ILE A O 1
ATOM 3146 N N . ILE A 1 381 ? 7.718 -2.691 15.263 1.00 87.31 381 ILE A N 1
ATOM 3147 C CA . ILE A 1 381 ? 6.570 -3.344 15.917 1.00 87.31 381 ILE A CA 1
ATOM 3148 C C . ILE A 1 381 ? 5.750 -4.144 14.899 1.00 87.31 381 ILE A C 1
ATOM 3150 O O . ILE A 1 381 ? 5.463 -5.322 15.125 1.00 87.31 381 ILE A O 1
ATOM 3154 N N . ILE A 1 382 ? 5.411 -3.535 13.755 1.00 85.25 382 ILE A N 1
ATOM 3155 C CA . ILE A 1 382 ? 4.652 -4.205 12.689 1.00 85.25 382 ILE A CA 1
ATOM 3156 C C . ILE A 1 382 ? 5.409 -5.441 12.182 1.00 85.25 382 ILE A C 1
ATOM 3158 O O . ILE A 1 382 ? 4.806 -6.500 12.000 1.00 85.25 382 ILE A O 1
ATOM 3162 N N . LEU A 1 383 ? 6.721 -5.337 11.958 1.00 86.50 383 LEU A N 1
ATOM 3163 C CA . LEU A 1 383 ? 7.540 -6.448 11.470 1.00 86.50 383 LEU A CA 1
ATOM 3164 C C . LEU A 1 383 ? 7.636 -7.583 12.494 1.00 86.50 383 LEU A C 1
ATOM 3166 O O . LEU A 1 383 ? 7.430 -8.738 12.123 1.00 86.50 383 LEU A O 1
ATOM 3170 N N . SER A 1 384 ? 7.868 -7.273 13.769 1.00 87.00 384 SER A N 1
ATOM 3171 C CA . SER A 1 384 ? 7.904 -8.256 14.860 1.00 87.00 384 SER A CA 1
ATOM 3172 C C . SER A 1 384 ? 6.570 -8.978 15.027 1.00 87.00 384 SER A C 1
ATOM 3174 O O . SER A 1 384 ? 6.526 -10.199 15.204 1.00 87.00 384 SER A O 1
ATOM 3176 N N . GLN A 1 385 ? 5.459 -8.256 14.878 1.00 85.81 385 GLN A N 1
ATOM 3177 C CA . GLN A 1 385 ? 4.134 -8.859 14.909 1.00 85.81 385 GLN A CA 1
ATOM 3178 C C . GLN A 1 385 ? 3.899 -9.776 13.701 1.00 85.81 385 GLN A C 1
ATOM 3180 O O . GLN A 1 385 ? 3.365 -10.872 13.856 1.00 85.81 385 GLN A O 1
ATOM 3185 N N . VAL A 1 386 ? 4.300 -9.356 12.499 1.00 81.69 386 VAL A N 1
ATOM 3186 C CA . VAL A 1 386 ? 4.065 -10.114 11.258 1.00 81.69 386 VAL A CA 1
ATOM 3187 C C . VAL A 1 386 ? 4.968 -11.345 11.141 1.00 81.69 386 VAL A C 1
ATOM 3189 O O . VAL A 1 386 ? 4.519 -12.382 10.650 1.00 81.69 386 VAL A O 1
ATOM 3192 N N . LEU A 1 387 ? 6.232 -11.239 11.551 1.00 83.25 387 LEU A N 1
ATOM 3193 C CA . LEU A 1 387 ? 7.232 -12.295 11.387 1.00 83.25 387 LEU A CA 1
ATOM 3194 C C . LEU A 1 387 ? 7.302 -13.231 12.593 1.00 83.25 387 LEU A C 1
ATOM 3196 O O . LEU A 1 387 ? 7.393 -14.445 12.412 1.00 83.25 387 LEU A O 1
ATOM 3200 N N . GLU A 1 388 ? 7.236 -12.684 13.808 1.00 84.00 388 GLU A N 1
ATOM 3201 C CA . GLU A 1 388 ? 7.462 -13.439 15.046 1.00 84.00 388 GLU A CA 1
ATOM 3202 C C . GLU A 1 388 ? 6.186 -13.676 15.864 1.00 84.00 388 GLU A C 1
ATOM 3204 O O . GLU A 1 388 ? 6.221 -14.425 16.838 1.00 84.00 388 GLU A O 1
ATOM 3209 N N . ASN A 1 389 ? 5.052 -13.073 15.479 1.00 80.81 389 ASN A N 1
ATOM 3210 C CA . ASN A 1 389 ? 3.815 -13.036 16.272 1.00 80.81 389 ASN A CA 1
ATOM 3211 C C . ASN A 1 389 ? 4.018 -12.469 17.691 1.00 80.81 389 ASN A C 1
ATOM 3213 O O . ASN A 1 389 ? 3.297 -12.840 18.619 1.00 80.81 389 ASN A O 1
ATOM 3217 N N . LYS A 1 390 ? 4.987 -11.562 17.864 1.00 79.88 390 LYS A N 1
ATOM 3218 C CA . LYS A 1 390 ? 5.242 -10.865 19.130 1.00 79.88 390 LYS A CA 1
ATOM 3219 C C . LYS A 1 390 ? 4.676 -9.453 19.071 1.00 79.88 390 LYS A C 1
ATOM 3221 O O . LYS A 1 390 ? 4.917 -8.727 18.111 1.00 79.88 390 LYS A O 1
ATOM 3226 N N . VAL A 1 391 ? 3.928 -9.068 20.101 1.00 82.06 391 VAL A N 1
ATOM 3227 C CA . VAL A 1 391 ? 3.455 -7.691 20.280 1.00 82.06 391 VAL A CA 1
ATOM 3228 C C . VAL A 1 391 ? 4.446 -6.994 21.202 1.00 82.06 391 VAL A C 1
ATOM 3230 O O . VAL A 1 391 ? 4.547 -7.366 22.366 1.00 82.06 391 VAL A O 1
ATOM 3233 N N . ILE A 1 392 ? 5.184 -6.036 20.647 1.00 80.44 392 ILE A N 1
ATOM 3234 C CA . ILE A 1 392 ? 6.281 -5.305 21.294 1.00 80.44 392 ILE A CA 1
ATOM 3235 C C . ILE A 1 392 ? 5.821 -3.861 21.552 1.00 80.44 392 ILE A C 1
ATOM 3237 O O . ILE A 1 392 ? 4.985 -3.344 20.802 1.00 80.44 392 ILE A O 1
ATOM 3241 N N . THR A 1 393 ? 6.314 -3.218 22.611 1.00 85.25 393 THR A N 1
ATOM 3242 C CA . THR A 1 393 ? 6.061 -1.786 22.876 1.00 85.25 393 THR A CA 1
ATOM 3243 C C . THR A 1 393 ? 7.004 -0.875 22.070 1.00 85.25 393 THR A C 1
ATOM 3245 O O . THR A 1 393 ? 7.983 -1.338 21.489 1.00 85.25 393 THR A O 1
ATOM 3248 N N . LEU A 1 394 ? 6.728 0.436 22.006 1.00 80.94 394 LEU A N 1
ATOM 3249 C CA . LEU A 1 394 ? 7.626 1.394 21.333 1.00 80.94 394 LEU A CA 1
ATOM 3250 C C . LEU A 1 394 ? 9.014 1.425 21.978 1.00 80.94 394 LEU A C 1
ATOM 3252 O O . LEU A 1 394 ? 10.011 1.340 21.270 1.00 80.94 394 LEU A O 1
ATOM 3256 N N . GLU A 1 395 ? 9.074 1.431 23.308 1.00 84.31 395 GLU A N 1
ATOM 3257 C CA . GLU A 1 395 ? 10.334 1.428 24.059 1.00 84.31 395 GLU A CA 1
ATOM 3258 C C . GLU A 1 395 ? 11.153 0.157 23.806 1.00 84.31 395 GLU A C 1
ATOM 3260 O O . GLU A 1 395 ? 12.370 0.205 23.633 1.00 84.31 395 GLU A O 1
ATOM 3265 N N . GLU A 1 396 ? 10.501 -1.004 23.751 1.00 85.25 396 GLU A N 1
ATOM 3266 C CA . GLU A 1 396 ? 11.171 -2.265 23.432 1.00 85.25 396 GLU A CA 1
ATOM 3267 C C . GLU A 1 396 ? 11.668 -2.285 21.976 1.00 85.25 396 GLU A C 1
ATOM 3269 O O . GLU A 1 396 ? 12.753 -2.797 21.699 1.00 85.25 396 GLU A O 1
ATOM 3274 N N . ALA A 1 397 ? 10.911 -1.700 21.040 1.00 84.50 397 ALA A N 1
ATOM 3275 C CA . ALA A 1 397 ? 11.321 -1.571 19.644 1.00 84.50 397 ALA A CA 1
ATOM 3276 C C . ALA A 1 397 ? 12.500 -0.599 19.471 1.00 84.50 397 ALA A C 1
ATOM 3278 O O . ALA A 1 397 ? 13.383 -0.841 18.645 1.00 84.50 397 ALA A O 1
ATOM 3279 N N . GLU A 1 398 ? 12.556 0.475 20.256 1.00 86.50 398 GLU A N 1
ATOM 3280 C CA . GLU A 1 398 ? 13.674 1.421 20.260 1.00 86.50 398 GLU A CA 1
ATOM 3281 C C . GLU A 1 398 ? 14.945 0.794 20.818 1.00 86.50 398 GLU A C 1
ATOM 3283 O O . GLU A 1 398 ? 15.988 0.870 20.164 1.00 86.50 398 GLU A O 1
ATOM 3288 N N . ASN A 1 399 ? 14.829 0.093 21.947 1.00 87.94 399 ASN A N 1
ATOM 3289 C CA . ASN A 1 399 ? 15.942 -0.566 22.632 1.00 87.94 399 ASN A CA 1
ATOM 3290 C C . ASN A 1 399 ? 16.442 -1.847 21.938 1.00 87.94 399 ASN A C 1
ATOM 3292 O O . ASN A 1 399 ? 17.472 -2.394 22.331 1.00 87.94 399 ASN A O 1
ATOM 3296 N N . MET A 1 400 ? 15.743 -2.335 20.910 1.00 86.25 400 MET A N 1
ATOM 3297 C CA . MET A 1 400 ? 16.170 -3.493 20.123 1.00 86.25 400 MET A CA 1
ATOM 3298 C C . MET A 1 400 ? 17.504 -3.226 19.409 1.00 86.25 400 MET A C 1
ATOM 3300 O O . MET A 1 400 ? 17.756 -2.120 18.910 1.00 86.25 400 MET A O 1
ATOM 3304 N N . SER A 1 401 ? 18.352 -4.254 19.323 1.00 91.12 401 SER A N 1
ATOM 3305 C CA . SER A 1 401 ? 19.669 -4.125 18.699 1.00 91.12 401 SER A CA 1
ATOM 3306 C C . SER A 1 401 ? 19.567 -3.809 17.200 1.00 91.12 401 SER A C 1
ATOM 3308 O O . SER A 1 401 ? 18.592 -4.144 16.521 1.00 91.12 401 SER A O 1
ATOM 3310 N N . TYR A 1 402 ? 20.596 -3.155 16.654 1.00 87.06 402 TYR A N 1
ATOM 3311 C CA . TYR A 1 402 ? 20.647 -2.819 15.227 1.00 87.06 402 TYR A CA 1
ATOM 3312 C C . TYR A 1 402 ? 20.580 -4.067 14.331 1.00 87.06 402 TYR A C 1
ATOM 3314 O O . TYR A 1 402 ? 19.925 -4.044 13.288 1.00 87.06 402 TYR A O 1
ATOM 3322 N N . GLU A 1 403 ? 21.225 -5.160 14.744 1.00 89.25 403 GLU A N 1
ATOM 3323 C CA . GLU A 1 403 ? 21.267 -6.420 13.995 1.00 89.25 403 GLU A CA 1
ATOM 3324 C C . GLU A 1 403 ? 19.886 -7.076 13.911 1.00 89.25 403 GLU A C 1
ATOM 3326 O O . GLU A 1 403 ? 19.446 -7.427 12.816 1.00 89.25 403 GLU A O 1
ATOM 3331 N N . GLU A 1 404 ? 19.158 -7.137 15.030 1.00 88.56 404 GLU A N 1
ATOM 3332 C CA . GLU A 1 404 ? 17.787 -7.659 15.077 1.00 88.56 404 GLU A CA 1
ATOM 3333 C C . GLU A 1 404 ? 16.839 -6.823 14.207 1.00 88.56 404 GLU A C 1
ATOM 3335 O O . GLU A 1 404 ? 16.074 -7.370 13.407 1.00 88.56 404 GLU A O 1
ATOM 3340 N N . LYS A 1 405 ? 16.942 -5.487 14.272 1.00 89.31 405 LYS A N 1
ATOM 3341 C CA . LYS A 1 405 ? 16.180 -4.587 13.387 1.00 89.31 405 LYS A CA 1
ATOM 3342 C C . LYS A 1 405 ? 16.484 -4.870 11.914 1.00 89.31 405 LYS A C 1
ATOM 3344 O O . LYS A 1 405 ? 15.568 -4.965 11.094 1.00 89.31 405 LYS A O 1
ATOM 3349 N N . CYS A 1 406 ? 17.759 -5.046 11.569 1.00 89.06 406 CYS A N 1
ATOM 3350 C CA . CYS A 1 406 ? 18.178 -5.374 10.207 1.00 89.06 406 CYS A CA 1
ATOM 3351 C C . CYS A 1 406 ? 17.674 -6.748 9.752 1.00 89.06 406 CYS A C 1
ATOM 3353 O O . CYS A 1 406 ? 17.339 -6.912 8.578 1.00 89.06 406 CYS A O 1
ATOM 3355 N N . ASP A 1 407 ? 17.611 -7.736 10.641 1.00 90.12 407 ASP A N 1
ATOM 3356 C CA . ASP A 1 407 ? 17.066 -9.060 10.336 1.00 90.12 407 ASP A CA 1
ATOM 3357 C C . ASP A 1 407 ? 15.568 -9.005 10.044 1.00 90.12 407 ASP A C 1
ATOM 3359 O O . ASP A 1 407 ? 15.114 -9.564 9.041 1.00 90.12 407 ASP A O 1
ATOM 3363 N N . LEU A 1 408 ? 14.798 -8.272 10.851 1.00 89.38 408 LEU A N 1
ATOM 3364 C CA . LEU A 1 408 ? 13.368 -8.061 10.614 1.00 89.38 408 LEU A CA 1
ATOM 3365 C C . LEU A 1 408 ? 13.113 -7.393 9.255 1.00 89.38 408 LEU A C 1
ATOM 3367 O O . LEU A 1 408 ? 12.288 -7.869 8.470 1.00 89.38 408 LEU A O 1
ATOM 3371 N N . ILE A 1 409 ? 13.872 -6.339 8.936 1.00 89.88 409 ILE A N 1
ATOM 3372 C CA . ILE A 1 409 ? 13.763 -5.609 7.663 1.00 89.88 409 ILE A CA 1
ATOM 3373 C C . ILE A 1 409 ? 14.134 -6.506 6.474 1.00 89.88 409 ILE A C 1
ATOM 3375 O O . ILE A 1 409 ? 13.423 -6.538 5.467 1.00 89.88 409 ILE A O 1
ATOM 3379 N N . ARG A 1 410 ? 15.226 -7.276 6.581 1.00 87.56 410 ARG A N 1
ATOM 3380 C CA . ARG A 1 410 ? 15.663 -8.202 5.523 1.00 87.56 410 ARG A CA 1
ATOM 3381 C C . ARG A 1 410 ? 14.643 -9.306 5.264 1.00 87.56 410 ARG A C 1
ATOM 3383 O O . ARG A 1 410 ? 14.484 -9.729 4.119 1.00 87.56 410 ARG A O 1
ATOM 3390 N N . ASN A 1 411 ? 13.953 -9.768 6.302 1.00 87.31 411 ASN A N 1
ATOM 3391 C CA . ASN A 1 411 ? 13.000 -10.867 6.198 1.00 87.31 411 ASN A CA 1
ATOM 3392 C C . ASN A 1 411 ? 11.659 -10.468 5.552 1.00 87.31 411 ASN A C 1
ATOM 3394 O O . ASN A 1 411 ? 11.057 -11.310 4.878 1.00 87.31 411 ASN A O 1
ATOM 3398 N N . ASP A 1 412 ? 11.208 -9.212 5.687 1.00 86.31 412 ASP A N 1
ATOM 3399 C CA . ASP A 1 412 ? 10.016 -8.696 4.986 1.00 86.31 412 ASP A CA 1
ATOM 3400 C C . ASP A 1 412 ? 10.212 -7.287 4.383 1.00 86.31 412 ASP A C 1
ATOM 3402 O O . ASP A 1 412 ? 9.583 -6.309 4.810 1.00 86.31 412 ASP A O 1
ATOM 3406 N N . PRO A 1 413 ? 10.999 -7.173 3.296 1.00 88.12 413 PRO A N 1
ATOM 3407 C CA . PRO A 1 413 ? 11.219 -5.897 2.619 1.00 88.12 413 PRO A CA 1
ATOM 3408 C C . PRO A 1 413 ? 9.942 -5.354 1.961 1.00 88.12 413 PRO A C 1
ATOM 3410 O O . PRO A 1 413 ? 9.831 -4.160 1.678 1.00 88.12 413 PRO A O 1
ATOM 3413 N N . VAL A 1 414 ? 8.947 -6.209 1.697 1.00 86.88 414 VAL A N 1
ATOM 3414 C CA . VAL A 1 414 ? 7.690 -5.789 1.069 1.00 86.88 414 VAL A CA 1
ATOM 3415 C C . VAL A 1 414 ? 6.886 -4.920 2.028 1.00 86.88 414 VAL A C 1
ATOM 3417 O O . VAL A 1 414 ? 6.335 -3.898 1.611 1.00 86.88 414 VAL A O 1
ATOM 3420 N N . THR A 1 415 ? 6.820 -5.303 3.302 1.00 86.06 415 THR A N 1
ATOM 3421 C CA . THR A 1 415 ? 6.144 -4.504 4.328 1.00 86.06 415 THR A CA 1
ATOM 3422 C C . THR A 1 415 ? 6.869 -3.177 4.560 1.00 86.06 415 THR A C 1
ATOM 3424 O O . THR A 1 415 ? 6.198 -2.144 4.566 1.00 86.06 415 THR A O 1
ATOM 3427 N N . CYS A 1 416 ? 8.207 -3.165 4.594 1.00 88.50 416 CYS A N 1
ATOM 3428 C CA . CYS A 1 416 ? 9.007 -1.935 4.684 1.00 88.50 416 CYS A CA 1
ATOM 3429 C C . CYS A 1 416 ? 8.682 -0.943 3.555 1.00 88.50 416 CYS A C 1
ATOM 3431 O O . CYS A 1 416 ? 8.325 0.206 3.811 1.00 88.50 416 CYS A O 1
ATOM 3433 N N . VAL A 1 417 ? 8.701 -1.399 2.296 1.00 86.25 417 VAL A N 1
ATOM 3434 C CA . VAL A 1 417 ? 8.401 -0.542 1.133 1.00 86.25 417 VAL A CA 1
ATOM 3435 C C . VAL A 1 417 ? 6.959 -0.030 1.161 1.00 86.25 417 VAL A C 1
ATOM 3437 O O . VAL A 1 417 ? 6.693 1.115 0.796 1.00 86.25 417 VAL A O 1
ATOM 3440 N N . ARG A 1 418 ? 6.002 -0.856 1.600 1.00 86.06 418 ARG A N 1
ATOM 3441 C CA . ARG A 1 418 ? 4.598 -0.438 1.737 1.00 86.06 418 ARG A CA 1
ATOM 3442 C C . ARG A 1 418 ? 4.416 0.611 2.825 1.00 86.06 418 ARG A C 1
ATOM 3444 O O . ARG A 1 418 ? 3.612 1.523 2.647 1.00 86.06 418 ARG A O 1
ATOM 3451 N N . TYR A 1 419 ? 5.130 0.459 3.932 1.00 87.31 419 TYR A N 1
ATOM 3452 C CA . TYR A 1 419 ? 5.118 1.418 5.022 1.00 87.31 419 TYR A CA 1
ATOM 3453 C C . TYR A 1 419 ? 5.753 2.743 4.592 1.00 87.31 419 TYR A C 1
ATOM 3455 O O . TYR A 1 419 ? 5.158 3.797 4.798 1.00 87.31 419 TYR A O 1
ATOM 3463 N N . PHE A 1 420 ? 6.874 2.706 3.867 1.00 88.31 420 PHE A N 1
ATOM 3464 C CA . PHE A 1 420 ? 7.460 3.904 3.267 1.00 88.31 420 PHE A CA 1
ATOM 3465 C C . PHE A 1 420 ? 6.499 4.601 2.288 1.00 88.31 420 PHE A C 1
ATOM 3467 O O . PHE A 1 420 ? 6.282 5.807 2.390 1.00 88.31 420 PHE A O 1
ATOM 3474 N N . GLU A 1 421 ? 5.845 3.849 1.388 1.00 85.19 421 GLU A N 1
ATOM 3475 C CA . GLU A 1 421 ? 4.819 4.393 0.481 1.00 85.19 421 GLU A CA 1
ATOM 3476 C C . GLU A 1 421 ? 3.662 5.042 1.263 1.00 85.19 421 GLU A C 1
ATOM 3478 O O . GLU A 1 421 ? 3.116 6.060 0.836 1.00 85.19 421 GLU A O 1
ATOM 3483 N N . HIS A 1 422 ? 3.281 4.463 2.405 1.00 85.00 422 HIS A N 1
ATOM 3484 C CA . HIS A 1 422 ? 2.249 5.006 3.283 1.00 85.00 422 HIS A CA 1
ATOM 3485 C C . HIS A 1 422 ? 2.678 6.330 3.920 1.00 85.00 422 HIS A C 1
ATOM 3487 O O . HIS A 1 422 ? 1.967 7.322 3.769 1.00 85.00 422 HIS A O 1
ATOM 3493 N N . ARG A 1 423 ? 3.865 6.380 4.541 1.00 86.44 423 ARG A N 1
ATOM 3494 C CA . ARG A 1 423 ? 4.413 7.614 5.127 1.00 86.44 423 ARG A CA 1
ATOM 3495 C C . ARG A 1 423 ? 4.517 8.729 4.096 1.00 86.44 423 ARG A C 1
ATOM 3497 O O . ARG A 1 423 ? 4.087 9.844 4.366 1.00 86.44 423 ARG A O 1
ATOM 3504 N N . LEU A 1 424 ? 5.001 8.414 2.894 1.00 85.81 424 LEU A N 1
ATOM 3505 C CA . LEU A 1 424 ? 5.117 9.381 1.804 1.00 85.81 424 LEU A CA 1
ATOM 3506 C C . LEU A 1 424 ? 3.749 9.951 1.397 1.00 85.81 424 LEU A C 1
ATOM 3508 O O . LEU A 1 424 ? 3.620 11.152 1.187 1.00 85.81 424 LEU A O 1
ATOM 3512 N N . LYS A 1 425 ? 2.706 9.116 1.311 1.00 84.81 425 LYS A N 1
ATOM 3513 C CA . LYS A 1 425 ? 1.345 9.591 1.011 1.00 84.81 425 LYS A CA 1
ATOM 3514 C C . LYS A 1 425 ? 0.801 10.494 2.106 1.00 84.81 425 LYS A C 1
ATOM 3516 O O . LYS A 1 425 ? 0.281 11.557 1.786 1.00 84.81 425 LYS A O 1
ATOM 3521 N N . CYS A 1 426 ? 0.944 10.096 3.367 1.00 83.50 426 CYS A N 1
ATOM 3522 C CA . CYS A 1 426 ? 0.489 10.906 4.492 1.00 83.50 426 CYS A CA 1
ATOM 3523 C C . CYS A 1 426 ? 1.259 12.238 4.569 1.00 83.50 426 CYS A C 1
ATOM 3525 O O . CYS A 1 426 ? 0.657 13.274 4.831 1.00 83.50 426 CYS A O 1
ATOM 3527 N N . LEU A 1 427 ? 2.555 12.241 4.243 1.00 85.31 427 LEU A N 1
ATOM 3528 C CA . LEU A 1 427 ? 3.355 13.461 4.139 1.00 85.31 427 LEU A CA 1
ATOM 3529 C C . LEU A 1 427 ? 2.836 14.374 3.019 1.00 85.31 427 LEU A C 1
ATOM 3531 O O . LEU A 1 427 ? 2.620 15.561 3.243 1.00 85.31 427 LEU A O 1
ATOM 3535 N N . TRP A 1 428 ? 2.568 13.831 1.828 1.00 83.62 428 TRP A N 1
ATOM 3536 C CA . TRP A 1 428 ? 1.992 14.608 0.726 1.00 83.62 428 TRP A CA 1
ATOM 3537 C C . TRP A 1 428 ? 0.597 15.156 1.033 1.00 83.62 428 TRP A C 1
ATOM 3539 O O . TRP A 1 428 ? 0.245 16.218 0.522 1.00 83.62 428 TRP A O 1
ATOM 3549 N N . GLU A 1 429 ? -0.199 14.462 1.851 1.00 81.62 429 GLU A N 1
ATOM 3550 C CA . GLU A 1 429 ? -1.481 14.984 2.334 1.00 81.62 429 GLU A CA 1
ATOM 3551 C C . GLU A 1 429 ? -1.297 16.239 3.197 1.00 81.62 429 GLU A C 1
ATOM 3553 O O . GLU A 1 429 ? -2.093 17.164 3.059 1.00 81.62 429 GLU A O 1
ATOM 3558 N N . ILE A 1 430 ? -0.250 16.301 4.028 1.00 83.38 430 ILE A N 1
ATOM 3559 C CA . ILE A 1 430 ? 0.075 17.487 4.837 1.00 83.38 430 ILE A CA 1
ATOM 3560 C C . ILE A 1 430 ? 0.643 18.610 3.969 1.00 83.38 430 ILE A C 1
ATOM 3562 O O . ILE A 1 430 ? 0.208 19.754 4.078 1.00 83.38 430 ILE A O 1
ATOM 3566 N N . LEU A 1 431 ? 1.613 18.298 3.103 1.00 82.81 431 LEU A N 1
ATOM 3567 C CA . LEU A 1 431 ? 2.305 19.307 2.293 1.00 82.81 431 LEU A CA 1
ATOM 3568 C C . LEU A 1 431 ? 1.372 19.988 1.285 1.00 82.81 431 LEU A C 1
ATOM 3570 O O . LEU A 1 431 ? 1.583 21.146 0.952 1.00 82.81 431 LEU A O 1
ATOM 3574 N N . SER A 1 432 ? 0.350 19.281 0.793 1.00 80.44 432 SER A N 1
ATOM 3575 C CA . SER A 1 432 ? -0.655 19.840 -0.122 1.00 80.44 432 SER A CA 1
ATOM 3576 C C . SER A 1 432 ? -1.893 20.401 0.584 1.00 80.44 432 SER A C 1
ATOM 3578 O O . SER A 1 432 ? -2.841 20.793 -0.092 1.00 80.44 432 SER A O 1
ATOM 3580 N N . ALA A 1 433 ? -1.950 20.383 1.917 1.00 79.56 433 ALA A N 1
ATOM 3581 C CA . ALA A 1 433 ? -3.101 20.907 2.637 1.00 79.56 433 ALA A CA 1
ATOM 3582 C C . ALA A 1 433 ? -3.081 22.448 2.678 1.00 79.56 433 ALA A C 1
ATOM 3584 O O . ALA A 1 433 ? -2.017 23.038 2.857 1.00 79.56 433 ALA A O 1
ATOM 3585 N N . PRO A 1 434 ? -4.251 23.113 2.602 1.00 74.44 434 PRO A N 1
ATOM 3586 C CA . PRO A 1 434 ? -4.337 24.579 2.637 1.00 74.44 434 PRO A CA 1
ATOM 3587 C C . PRO A 1 434 ? -3.890 25.185 3.980 1.00 74.44 434 PRO A C 1
ATOM 3589 O O . PRO A 1 434 ? -3.398 26.307 4.032 1.00 74.44 434 PRO A O 1
ATOM 3592 N N . CYS A 1 435 ? -4.024 24.430 5.068 1.00 75.75 435 CYS A N 1
ATOM 3593 C CA . CYS A 1 435 ? -3.514 24.746 6.407 1.00 75.75 435 CYS A CA 1
ATOM 3594 C C . CYS A 1 435 ? -2.172 24.051 6.707 1.00 75.75 435 CYS A C 1
ATOM 3596 O O . CYS A 1 435 ? -1.828 23.826 7.867 1.00 75.75 435 CYS A O 1
ATOM 3598 N N . GLY A 1 436 ? -1.463 23.615 5.660 1.00 76.31 436 GLY A N 1
ATOM 3599 C CA . GLY A 1 436 ? -0.183 22.925 5.753 1.00 76.31 436 GLY A CA 1
ATOM 3600 C C . GLY A 1 436 ? 0.966 23.854 6.155 1.00 76.31 436 GLY A C 1
ATOM 3601 O O . GLY A 1 436 ? 0.758 25.034 6.432 1.00 76.31 436 GLY A O 1
ATOM 3602 N N . PRO A 1 437 ? 2.211 23.351 6.139 1.00 77.81 437 PRO A N 1
ATOM 3603 C CA . PRO A 1 437 ? 3.383 24.136 6.531 1.00 77.81 437 PRO A CA 1
ATOM 3604 C C . PRO A 1 437 ? 3.653 25.321 5.588 1.00 77.81 437 PRO A C 1
ATOM 3606 O O . PRO A 1 437 ? 4.385 26.238 5.944 1.00 77.81 437 PRO A O 1
ATOM 3609 N N . PHE A 1 438 ? 3.045 25.322 4.398 1.00 80.25 438 PHE A N 1
ATOM 3610 C CA . PHE A 1 438 ? 3.117 26.404 3.417 1.00 80.25 438 PHE A CA 1
ATOM 3611 C C . PHE A 1 438 ? 1.889 27.323 3.459 1.00 80.25 438 PHE A C 1
ATOM 3613 O O . PHE A 1 438 ? 1.504 27.881 2.438 1.00 80.25 438 PHE A O 1
ATOM 3620 N N . GLN A 1 439 ? 1.240 27.476 4.616 1.00 74.00 439 GLN A N 1
ATOM 3621 C CA . GLN A 1 439 ? 0.058 28.328 4.763 1.00 74.00 439 GLN A CA 1
ATOM 3622 C C . GLN A 1 439 ? 0.279 29.723 4.142 1.00 74.00 439 GLN A C 1
ATOM 3624 O O . GLN A 1 439 ? 1.231 30.425 4.476 1.00 74.00 439 GLN A O 1
ATOM 3629 N N . GLY A 1 440 ? -0.613 30.121 3.229 1.00 76.75 440 GLY A N 1
ATOM 3630 C CA . GLY A 1 440 ? -0.506 31.371 2.463 1.00 76.75 440 GLY A CA 1
ATOM 3631 C C . GLY A 1 440 ? 0.169 31.238 1.091 1.00 76.75 440 GLY A C 1
ATOM 3632 O O . GLY A 1 440 ? 0.057 32.160 0.287 1.00 76.75 440 GLY A O 1
ATOM 3633 N N . TYR A 1 441 ? 0.788 30.094 0.793 1.00 78.69 441 TYR A N 1
ATOM 3634 C CA . TYR A 1 441 ? 1.337 29.746 -0.517 1.00 78.69 441 TYR A CA 1
ATOM 3635 C C . TYR A 1 441 ? 0.688 28.449 -1.010 1.00 78.69 441 TYR A C 1
ATOM 3637 O O . TYR A 1 441 ? 0.875 27.380 -0.429 1.00 78.69 441 TYR A O 1
ATOM 3645 N N . GLU A 1 442 ? -0.110 28.535 -2.073 1.00 74.31 442 GLU A N 1
ATOM 3646 C CA . GLU A 1 442 ? -0.754 27.357 -2.652 1.00 74.31 442 GLU A CA 1
ATOM 3647 C C . GLU A 1 442 ? 0.260 26.542 -3.465 1.00 74.31 442 GLU A C 1
ATOM 3649 O O . GLU A 1 442 ? 1.038 27.081 -4.251 1.00 74.31 442 GLU A O 1
ATOM 3654 N N . LEU A 1 443 ? 0.273 25.225 -3.253 1.00 78.62 443 LEU A N 1
ATOM 3655 C CA . LEU A 1 443 ? 1.132 24.315 -4.001 1.00 78.62 443 LEU A CA 1
ATOM 3656 C C . LEU A 1 443 ? 0.522 24.079 -5.389 1.00 78.62 443 LEU A C 1
ATOM 3658 O O . LEU A 1 443 ? -0.358 23.233 -5.536 1.00 78.62 443 LEU A O 1
ATOM 3662 N N . GLU A 1 444 ? 0.996 24.819 -6.391 1.00 75.56 444 GLU A N 1
ATOM 3663 C CA . GLU A 1 444 ? 0.498 24.721 -7.773 1.00 75.56 444 GLU A CA 1
ATOM 3664 C C . GLU A 1 444 ? 0.807 23.359 -8.412 1.00 75.56 444 GLU A C 1
ATOM 3666 O O . GLU A 1 444 ? -0.032 22.770 -9.091 1.00 75.56 444 GLU A O 1
ATOM 3671 N N . ASP A 1 445 ? 2.004 22.831 -8.156 1.00 75.06 445 ASP A N 1
ATOM 3672 C CA . ASP A 1 445 ? 2.565 21.698 -8.881 1.00 75.06 445 ASP A CA 1
ATOM 3673 C C . ASP A 1 445 ? 3.385 20.789 -7.948 1.00 75.06 445 ASP A C 1
ATOM 3675 O O . ASP A 1 445 ? 4.190 21.256 -7.140 1.00 75.06 445 ASP A O 1
ATOM 3679 N N . LYS A 1 446 ? 3.203 19.465 -8.064 1.00 75.06 446 LYS A N 1
ATOM 3680 C CA . LYS A 1 446 ? 3.987 18.451 -7.332 1.00 75.06 446 LYS A CA 1
ATOM 3681 C C . LYS A 1 446 ? 4.262 17.232 -8.205 1.00 75.06 446 LYS A C 1
ATOM 3683 O O . LYS A 1 446 ? 3.354 16.744 -8.880 1.00 75.06 446 LYS A O 1
ATOM 3688 N N . TYR A 1 447 ? 5.493 16.728 -8.162 1.00 68.75 447 TYR A N 1
ATOM 3689 C CA . TYR A 1 447 ? 5.981 15.680 -9.063 1.00 68.75 447 TYR A CA 1
ATOM 3690 C C . TYR A 1 447 ? 6.810 14.622 -8.346 1.00 68.75 447 TYR A C 1
ATOM 3692 O O . TYR A 1 447 ? 7.545 14.989 -7.401 1.00 68.75 447 TYR A O 1
#

InterPro domains:
  IPR025476 Helitron helicase-like domain [PF14214] (340-431)

pLDDT: mean 76.11, std 15.11, range [26.08, 94.06]

Sequence (447 aa):
RRNNEFKTEENKRRAEALKIERQDDEFKTEENKRRAEALKIARQDNEFKTQDNKRRAEAHKIERQDDEFKTEDNKRRAEAHKIERQDDEFKTEDNKRRAEALKIARQDDEFKTEENKRRAEALKIARQDDEFKEEERRRNALRMHNSRDNYKSSFDGMKSNYESKIKEGPTHICSCCGGLCKDFDDEDKWNECDDKPVNPSTTETLLNDEIGDQNDIGIKFAPGENNRPISILMDLKVDELTFPKIYCGKQRKIKANVKLTYAKIAKSELRMFDRRCGRISKLFFTYKKLQTRKFSDAISINLRKTKNTKNITVAQMLNRDYVNGLIHSDDAFTFLRCDRSSPAFWELKKKEVMAMIRQLGCPTLFLTLSAAETNWSELIIILSQVLENKVITLEEAENMSYEEKCDLIRNDPVTCVRYFEHRLKCLWEILSAPCGPFQGYELEDKY

Secondary structure (DSSP, 8-state):
-HHHHHHHHHHHHHHHHHHHHTTSHHHHHHHHHHHHHHHHHHTTSHHHHHHHHHHHHHHHHHHTTSHHHHHHHHHHHHHHHHHHTTSHHHHHHHHHHHHHHHHHHTTSHHHHHHHHHHHHHHHHHHTTSHHHHHHHHHHHHHHHHHHHHHTTS-HHHHHHHHHHHHHH------SS-------------------PPPP-TT----S--TTHHHH--------STT--PPPTTT-TTHHHHH-HHHHTTPPP-PPTT----HHHHHHHHHTSS-GGGGSHHHHHHHHHHHHHHHHHHHHHHHHH--SS-TT--HHHHH-HHHHHHHHT-GGGGGGGGGSTTSHHHHHHHHHHHHHHHHHH-S-S--------GGG-HHHHHHHHHHHH-----HHHHHHS-HHHHHHHHHH-HHHHHHHHHHHHHHHHHHHTSTTSTTTTS------

Organism: NCBI:txid392033